Protein AF-0000000074496645 (afdb_homodimer)

InterPro domains:
  IPR001839 Transforming growth factor-beta, C-terminal [PF00019] (255-355)
  IPR001839 Transforming growth factor-beta, C-terminal [PS51362] (229-356)
  IPR001839 Transforming growth factor-beta, C-terminal [SM00204] (255-356)
  IPR015615 Transforming growth factor-beta-like [PTHR11848] (32-356)
  IPR017948 Transforming growth factor beta, conserved site [PS00250] (273-288)
  IPR029034 Cystine-knot cytokine [G3DSA:2.10.90.10] (245-356)
  IPR029034 Cystine-knot cytokine [SSF57501] (248-356)

Foldseek 3Di:
DPPPPPDPPPPPPPPPPPPVCCVVPPPPDPDVVCVVQVVWAAPPPQLPCPPLNDDVVVVVVVVQVVQAPLQQFGDDPPDPQFFKKWKWAWPWDPDDDADQQKDKTKTKTFQAFPDLQKDFDWKKKKFQQWDDDPFFIKGKWKWFPDDPVGHIDTFDFDDPPADVRMTITTCRVVQPPPDRTSRDMTMMMMMMGTPGDRDDDDDDDDGDGMIMMTGIRRNVLDDPPQPDLPQPDLVVPQPPDPPVLPFPPDPWDEWWWAWDKDAVVNVVNVSWWPPNGIHTQIWTDTDYRLQFHSVQSEDNVLNVLSCCCVPPNVVRDHWGKGARDAGKGWTWTAINVRMIMIGIHTRRHRDTIHTD/DDDDPPPPPPPPPPPPPPPPPPVPPPPPDPDVVCCVQVVWAAPPPQLPCPPLPDDVVVV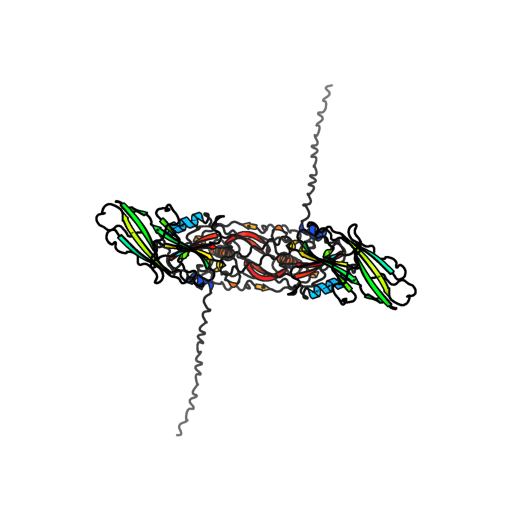VVVVQVVQAPLQQFGDDPPDPQFFKKWKWAWPWDPDDDADQQKDKTKTKTFQAFPDLQKDFDWKKKKFQQWDDDPFFIKGKWKWFPDDPVGHIDTFDFDDPPADVRMTITTCRVVQPPPDRTSRDMTMMMMMMGTPGDRDDDDDDDDGDGMIMMTGIRRNVLDDPPQPDLPQDDLVVPQPPDPPVLPDPPDPWDEWWWAWDKDAVVNVVNVSWWPDNGIHTQIWTDTDYRLQFDSVQSEDNVLNVLSCCCVPPNVVRDHWGKGARDAGWGWTWTAINVRMIMIGIHTRRHRDTIHTD

Organism: Anas platyrhynchos platyrhynchos (NCBI:txid8840)

Radius of gyration: 39.18 Å; Cα contacts (8 Å, |Δi|>4): 1438; chains: 2; bounding box: 110×124×166 Å

Sequence (712 aa):
MASLRPFTTTLLLLLLLAVPLSQAASQPPPLPLLQALRAQAPGSWSWRGGPASGPPLRYMLELYRRAANREGRPRRGRSPGTNTVRLVRAASHGGQPWAGRWYVQPLTYRLGGQPEAEHLLRATVVYPQSLPLPRGRLLCALELVATAEAPPVLLSPTTAPPRRGWTEADVTPYLSPGNGSAEGTLTLRHVCVRAGRAAAPPAPPSPADPFLLLFLNDTRSGTLPEPRRSRRDAGMLLHDLPGYLREAGGEKSDCSLRSFPVSFAQLGWDHWIIAPHRYNPRYCKGACPRLLRDGYHAPNHAVVQNLVHQLVDATVPRPSCVPYRYSPISVLMIQHDGGILYKEYENMIAESCTCRMASLRPFTTTLLLLLLLAVPLSQAASQPPPLPLLQALRAQAPGSWSWRGGPASGPPLRYMLELYRRAANREGRPRRGRSPGTNTVRLVRAASHGGQPWAGRWYVQPLTYRLGGQPEAEHLLRATVVYPQSLPLPRGRLLCALELVATAEAPPVLLSPTTAPPRRGWTEADVTPYLSPGNGSAEGTLTLRHVCVRAGRAAAPPAPPSPADPFLLLFLNDTRSGTLPEPRRSRRDAGMLLHDLPGYLREAGGEKSDCSLRSFPVSFAQLGWDHWIIAPHRYNPRYCKGACPRLLRDGYHAPNHAVVQNLVHQLVDATVPRPSCVPYRYSPISVLMIQHDGGILYKEYENMIAESCTCR

Solvent-accessible surface area (backbone atoms only — not comparable to full-atom values): 39565 Å² total; per-residue (Å²): 137,83,78,79,73,78,82,77,75,75,75,76,73,77,73,74,74,75,68,76,75,73,68,71,71,69,69,67,75,73,56,65,39,40,47,52,40,47,67,36,43,53,75,90,66,73,66,56,88,46,84,61,58,49,70,69,42,53,50,50,50,52,52,43,60,70,44,19,50,78,56,8,39,60,47,92,79,60,68,84,69,61,46,28,37,39,41,43,63,46,72,41,78,78,80,62,69,65,59,84,57,35,35,65,39,70,34,38,32,70,59,44,72,41,54,82,50,45,41,83,75,41,32,34,38,37,33,56,38,48,43,86,42,102,61,36,34,36,42,36,49,45,29,38,57,55,49,99,87,37,74,61,42,78,60,59,71,65,52,83,76,50,65,93,32,32,29,34,25,72,46,43,86,74,49,73,79,58,79,77,54,43,66,42,73,49,51,34,34,42,40,33,35,60,44,62,63,81,71,66,83,74,80,73,78,75,78,75,79,53,37,36,37,39,33,18,27,47,60,46,41,44,58,46,38,65,49,43,80,35,60,64,57,39,39,64,73,56,59,69,53,66,76,76,64,55,79,71,77,71,86,72,56,58,50,34,73,40,86,52,76,46,41,34,59,70,67,60,41,48,71,37,38,70,32,41,60,38,33,61,34,34,46,40,45,48,46,50,60,79,67,72,51,74,86,32,63,35,48,32,32,28,47,51,37,30,47,36,21,74,65,69,42,68,83,45,63,64,38,40,31,23,60,62,39,59,38,50,31,34,36,34,28,53,41,34,85,58,29,42,35,38,36,49,40,42,34,38,21,49,72,38,46,19,31,58,135,85,79,81,76,79,79,77,79,77,77,77,77,78,75,75,73,75,67,76,75,72,69,74,70,69,68,69,74,73,57,64,47,47,47,53,43,50,66,41,46,52,75,92,65,74,64,58,89,45,85,61,58,49,71,68,42,53,50,50,51,51,52,43,60,71,44,20,49,78,54,7,40,60,48,92,79,59,68,85,71,59,44,26,38,40,42,42,62,46,73,40,78,77,80,62,68,66,59,82,56,34,35,65,39,71,35,37,33,70,59,46,70,41,54,84,50,47,42,83,74,42,32,33,39,38,34,57,36,50,43,86,43,100,63,37,34,36,42,36,50,46,30,38,57,56,48,100,87,36,75,61,41,76,58,59,72,65,52,84,77,50,66,92,32,33,28,33,25,73,45,44,86,74,48,74,79,56,80,77,54,44,66,42,73,48,52,34,34,41,41,35,35,59,44,60,62,84,71,68,83,75,79,74,79,75,76,76,80,51,36,35,37,37,32,20,28,48,61,44,41,42,57,45,38,64,50,44,81,36,63,63,58,38,37,62,74,57,50,70,55,67,75,77,64,54,78,74,75,70,84,71,56,58,50,34,72,41,84,51,74,45,40,34,58,69,70,58,39,47,71,38,38,70,32,42,59,38,33,59,33,34,46,40,45,47,46,51,62,78,68,72,52,73,84,31,63,37,48,34,33,28,49,50,37,31,47,37,22,74,66,69,43,68,84,46,65,64,37,40,31,23,59,61,40,59,38,50,32,34,36,34,29,54,43,38,86,56,29,42,34,37,38,49,40,43,34,38,22,51,72,37,43,19,32,57

Structure (mmCIF, N/CA/C/O backbone):
data_AF-0000000074496645-model_v1
#
loop_
_entity.id
_entity.type
_entity.pdbx_description
1 polymer 'Bone morphotic protein 15'
#
loop_
_atom_site.group_PDB
_atom_site.id
_atom_site.type_symbol
_atom_site.label_atom_id
_atom_site.label_alt_id
_atom_site.label_comp_id
_atom_site.label_asym_id
_atom_site.label_entity_id
_atom_site.label_seq_id
_atom_site.pdbx_PDB_ins_code
_atom_site.Cartn_x
_atom_site.Cartn_y
_atom_site.Cartn_z
_atom_site.occupancy
_atom_site.B_iso_or_equiv
_atom_site.auth_seq_id
_atom_site.auth_comp_id
_atom_site.auth_asym_id
_atom_site.auth_atom_id
_atom_site.pdbx_PDB_model_num
ATOM 1 N N . MET A 1 1 ? -34.75 -23.391 95.75 1 26.5 1 MET A N 1
ATOM 2 C CA . MET A 1 1 ? -34.812 -22.047 95.188 1 26.5 1 MET A CA 1
ATOM 3 C C . MET A 1 1 ? -33.938 -21.906 94 1 26.5 1 MET A C 1
ATOM 5 O O . MET A 1 1 ? -32.719 -21.641 94.125 1 26.5 1 MET A O 1
ATOM 9 N N . ALA A 1 2 ? -34 -22.906 93.125 1 28.23 2 ALA A N 1
ATOM 10 C CA . ALA A 1 2 ? -33.312 -23.438 91.938 1 28.23 2 ALA A CA 1
ATOM 11 C C . ALA A 1 2 ? -33.375 -22.469 90.75 1 28.23 2 ALA A C 1
ATOM 13 O O . ALA A 1 2 ? -34.469 -22.141 90.312 1 28.23 2 ALA A O 1
ATOM 14 N N . SER A 1 3 ? -32.438 -21.484 90.75 1 27.91 3 SER A N 1
ATOM 15 C CA . SER A 1 3 ? -32.219 -20.25 90.062 1 27.91 3 SER A CA 1
ATOM 16 C C . SER A 1 3 ? -32.031 -20.531 88.562 1 27.91 3 SER A C 1
ATOM 18 O O . SER A 1 3 ? -31.141 -21.281 88.125 1 27.91 3 SER A O 1
ATOM 20 N N . LEU A 1 4 ? -33.125 -20.797 87.875 1 29.95 4 LEU A N 1
ATOM 21 C CA . LEU A 1 4 ? -33.344 -21.094 86.438 1 29.95 4 LEU A CA 1
ATOM 22 C C . LEU A 1 4 ? -32.688 -20.016 85.562 1 29.95 4 LEU A C 1
ATOM 24 O O . LEU A 1 4 ? -33.125 -18.859 85.562 1 29.95 4 LEU A O 1
ATOM 28 N N . ARG A 1 5 ? -31.344 -19.969 85.5 1 30.36 5 ARG A N 1
ATOM 29 C CA . ARG A 1 5 ? -30.531 -18.953 84.875 1 30.36 5 ARG A CA 1
ATOM 30 C C . ARG A 1 5 ? -30.875 -18.875 83.375 1 30.36 5 ARG A C 1
ATOM 32 O O . ARG A 1 5 ? -30.953 -19.906 82.688 1 30.36 5 ARG A O 1
ATOM 39 N N . PRO A 1 6 ? -31.625 -17.812 83 1 33.94 6 PRO A N 1
ATOM 40 C CA . PRO A 1 6 ? -32.188 -17.609 81.688 1 33.94 6 PRO A CA 1
ATOM 41 C C . PRO A 1 6 ? -31.109 -17.609 80.562 1 33.94 6 PRO A C 1
ATOM 43 O O . PRO A 1 6 ? -29.938 -17.297 80.875 1 33.94 6 PRO A O 1
ATOM 46 N N . PHE A 1 7 ? -31.125 -18.625 79.688 1 33.47 7 PHE A N 1
ATOM 47 C CA . PHE A 1 7 ? -30.375 -18.969 78.5 1 33.47 7 PHE A CA 1
ATOM 48 C C . PHE A 1 7 ? -30.312 -17.781 77.562 1 33.47 7 PHE A C 1
ATOM 50 O O . PHE A 1 7 ? -31.344 -17.266 77.125 1 33.47 7 PHE A O 1
ATOM 57 N N . THR A 1 8 ? -29.312 -16.891 77.75 1 29.86 8 THR A N 1
ATOM 58 C CA . THR A 1 8 ? -28.875 -15.688 77.062 1 29.86 8 THR A CA 1
ATOM 59 C C . THR A 1 8 ? -28.688 -15.961 75.562 1 29.86 8 THR A C 1
ATOM 61 O O . THR A 1 8 ? -27.844 -16.766 75.188 1 29.86 8 THR A O 1
ATOM 64 N N . THR A 1 9 ? -29.812 -16.156 74.812 1 30.88 9 THR A N 1
ATOM 65 C CA . THR A 1 9 ? -29.812 -16.344 73.375 1 30.88 9 THR A CA 1
ATOM 66 C C . THR A 1 9 ? -29 -15.266 72.688 1 30.88 9 THR A C 1
ATOM 68 O O . THR A 1 9 ? -29.359 -14.086 72.688 1 30.88 9 THR A O 1
ATOM 71 N N . THR A 1 10 ? -27.656 -15.273 72.812 1 29.78 10 THR A N 1
ATOM 72 C CA . THR A 1 10 ? -26.734 -14.336 72.188 1 29.78 10 THR A CA 1
ATOM 73 C C . THR A 1 10 ? -26.984 -14.281 70.688 1 29.78 10 THR A C 1
ATOM 75 O O . THR A 1 10 ? -26.938 -15.312 70 1 29.78 10 THR A O 1
ATOM 78 N N . LEU A 1 11 ? -28 -13.492 70.25 1 28.56 11 LEU A N 1
ATOM 79 C CA . LEU A 1 11 ? -28.328 -13.148 68.875 1 28.56 11 LEU A CA 1
ATOM 80 C C . LEU A 1 11 ? -27.078 -12.703 68.125 1 28.56 11 LEU A C 1
ATOM 82 O O . LEU A 1 11 ? -26.453 -11.703 68.5 1 28.56 11 LEU A O 1
ATOM 86 N N . LEU A 1 12 ? -26.219 -13.664 67.75 1 28.5 12 LEU A N 1
ATOM 87 C CA . LEU A 1 12 ? -25.047 -13.461 66.875 1 28.5 12 LEU A CA 1
ATOM 88 C C . LEU A 1 12 ? -25.422 -12.656 65.625 1 28.5 12 LEU A C 1
ATOM 90 O O . LEU A 1 12 ? -26.172 -13.125 64.812 1 28.5 12 LEU A O 1
ATOM 94 N N . LEU A 1 13 ? -25.719 -11.352 65.875 1 27.33 13 LEU A N 1
ATOM 95 C CA . LEU A 1 13 ? -25.938 -10.43 64.75 1 27.33 13 LEU A CA 1
ATOM 96 C C . LEU A 1 13 ? -24.797 -10.523 63.75 1 27.33 13 LEU A C 1
ATOM 98 O O . LEU A 1 13 ? -23.641 -10.289 64.062 1 27.33 13 LEU A O 1
ATOM 102 N N . LEU A 1 14 ? -24.953 -11.461 62.781 1 28.78 14 LEU A N 1
ATOM 103 C CA . LEU A 1 14 ? -24.125 -11.641 61.594 1 28.78 14 LEU A CA 1
ATOM 104 C C . LEU A 1 14 ? -23.891 -10.305 60.875 1 28.78 14 LEU A C 1
ATOM 106 O O . LEU A 1 14 ? -24.828 -9.688 60.375 1 28.78 14 LEU A O 1
ATOM 110 N N . LEU A 1 15 ? -23.062 -9.445 61.5 1 26.56 15 LEU A N 1
ATOM 111 C CA . LEU A 1 15 ? -22.609 -8.195 60.875 1 26.56 15 LEU A CA 1
ATOM 112 C C . LEU A 1 15 ? -22.062 -8.453 59.469 1 26.56 15 LEU A C 1
ATOM 114 O O . LEU A 1 15 ? -21.016 -9.078 59.312 1 26.56 15 LEU A O 1
ATOM 118 N N . LEU A 1 16 ? -23 -8.812 58.562 1 29.78 16 LEU A N 1
ATOM 119 C CA . LEU A 1 16 ? -22.625 -8.867 57.156 1 29.78 16 LEU A CA 1
ATOM 120 C C . LEU A 1 16 ? -21.875 -7.602 56.719 1 29.78 16 LEU A C 1
ATOM 122 O O . LEU A 1 16 ? -22.438 -6.508 56.75 1 29.78 16 LEU A O 1
ATOM 126 N N . LEU A 1 17 ? -20.625 -7.492 57.219 1 29.53 17 LEU A N 1
ATOM 127 C CA . LEU A 1 17 ? -19.734 -6.422 56.781 1 29.53 17 LEU A CA 1
ATOM 128 C C . LEU A 1 17 ? -19.766 -6.246 55.281 1 29.53 17 LEU A C 1
ATOM 130 O O . LEU A 1 17 ? -19.453 -7.18 54.531 1 29.53 17 LEU A O 1
ATOM 134 N N . ALA A 1 18 ? -20.75 -5.512 54.75 1 31.52 18 ALA A N 1
ATOM 135 C CA . ALA A 1 18 ? -20.797 -4.992 53.375 1 31.52 18 ALA A CA 1
ATOM 136 C C . ALA A 1 18 ? -19.469 -4.355 53 1 31.52 18 ALA A C 1
ATOM 138 O O . ALA A 1 18 ? -19.078 -3.326 53.562 1 31.52 18 ALA A O 1
ATOM 139 N N . VAL A 1 19 ? -18.422 -5.148 52.969 1 35.16 19 VAL A N 1
ATOM 140 C CA . VAL A 1 19 ? -17.188 -4.609 52.406 1 35.16 19 VAL A CA 1
ATOM 141 C C . VAL A 1 19 ? -17.484 -3.857 51.125 1 35.16 19 VAL A C 1
ATOM 143 O O . VAL A 1 19 ? -18.047 -4.422 50.188 1 35.16 19 VAL A O 1
ATOM 146 N N . PRO A 1 20 ? -17.703 -2.582 51.25 1 34.09 20 PRO A N 1
ATOM 147 C CA . PRO A 1 20 ? -17.828 -1.867 49.969 1 34.09 20 PRO A CA 1
ATOM 148 C C . PRO A 1 20 ? -16.672 -2.137 49.031 1 34.09 20 PRO A C 1
ATOM 150 O O . PRO A 1 20 ? -15.5 -2.066 49.438 1 34.09 20 PRO A O 1
ATOM 153 N N . LEU A 1 21 ? -16.766 -3.223 48.25 1 34.66 21 LEU A N 1
ATOM 154 C CA . LEU A 1 21 ? -15.852 -3.4 47.125 1 34.66 21 LEU A CA 1
ATOM 155 C C . LEU A 1 21 ? -15.648 -2.088 46.375 1 34.66 21 LEU A C 1
ATOM 157 O O . LEU A 1 21 ? -16.562 -1.618 45.688 1 34.66 21 LEU A O 1
ATOM 161 N N . SER A 1 22 ? -15.047 -1.117 47 1 32.53 22 SER A N 1
ATOM 162 C CA . SER A 1 22 ? -14.617 0.039 46.25 1 32.53 22 SER A CA 1
ATOM 163 C C . SER A 1 22 ? -13.828 -0.388 45 1 32.53 22 SER A C 1
ATOM 165 O O . SER A 1 22 ? -12.672 -0.81 45.125 1 32.53 22 SER A O 1
ATOM 167 N N . GLN A 1 23 ? -14.492 -1.204 44.188 1 29.94 23 GLN A N 1
ATOM 168 C CA . GLN A 1 23 ? -13.82 -1.432 42.906 1 29.94 23 GLN A CA 1
ATOM 169 C C . GLN A 1 23 ? -13.258 -0.129 42.344 1 29.94 23 GLN A C 1
ATOM 171 O O . GLN A 1 23 ? -14.023 0.761 41.938 1 29.94 23 GLN A O 1
ATOM 176 N N . ALA A 1 24 ? -12.203 0.395 42.938 1 34.56 24 ALA A N 1
ATOM 177 C CA . ALA A 1 24 ? -11.461 1.463 42.25 1 34.56 24 ALA A CA 1
ATOM 178 C C . ALA A 1 24 ? -11.32 1.184 40.781 1 34.56 24 ALA A C 1
ATOM 180 O O . ALA A 1 24 ? -10.68 0.211 40.375 1 34.56 24 ALA A O 1
ATOM 181 N N . ALA A 1 25 ? -12.398 1.457 40.094 1 33.44 25 ALA A N 1
ATOM 182 C CA . ALA A 1 25 ? -12.406 1.443 38.656 1 33.44 25 ALA A CA 1
ATOM 183 C C . ALA A 1 25 ? -11.109 2.02 38.094 1 33.44 25 ALA A C 1
ATOM 185 O O . ALA A 1 25 ? -10.805 3.197 38.281 1 33.44 25 ALA A O 1
ATOM 186 N N . SER A 1 26 ? -10.07 1.203 38.156 1 33.09 26 SER A N 1
ATOM 187 C CA . SER A 1 26 ? -8.828 1.508 37.438 1 33.09 26 SER A CA 1
ATOM 188 C C . SER A 1 26 ? -9.109 2.225 36.125 1 33.09 26 SER A C 1
ATOM 190 O O . SER A 1 26 ? -9.773 1.677 35.25 1 33.09 26 SER A O 1
ATOM 192 N N . GLN A 1 27 ? -9.266 3.488 36.312 1 31.5 27 GLN A N 1
ATOM 193 C CA . GLN A 1 27 ? -9.492 4.34 35.156 1 31.5 27 GLN A CA 1
ATOM 194 C C . GLN A 1 27 ? -8.555 3.977 34.031 1 31.5 27 GLN A C 1
ATOM 196 O O . GLN A 1 27 ? -7.336 3.896 34.219 1 31.5 27 GLN A O 1
ATOM 201 N N . PRO A 1 28 ? -9.031 3.107 33.281 1 34.72 28 PRO A N 1
ATOM 202 C CA . PRO A 1 28 ? -8.133 2.641 32.219 1 34.72 28 PRO A CA 1
ATOM 203 C C . PRO A 1 28 ? -7.297 3.766 31.609 1 34.72 28 PRO A C 1
ATOM 205 O O . PRO A 1 28 ? -7.711 4.926 31.625 1 34.72 28 PRO A O 1
ATOM 208 N N . PRO A 1 29 ? -6.016 3.564 31.562 1 34.5 29 PRO A N 1
ATOM 209 C CA . PRO A 1 29 ? -5.059 4.59 31.125 1 34.5 29 PRO A CA 1
ATOM 210 C C . PRO A 1 29 ? -5.504 5.32 29.875 1 34.5 29 PRO A C 1
ATOM 212 O O . PRO A 1 29 ? -6.191 4.738 29.031 1 34.5 29 PRO A O 1
ATOM 215 N N . PRO A 1 30 ? -5.664 6.59 30.016 1 35.28 30 PRO A N 1
ATOM 216 C CA . PRO A 1 30 ? -6.246 7.406 28.953 1 35.28 30 PRO A CA 1
ATOM 217 C C . PRO A 1 30 ? -5.672 7.086 27.562 1 35.28 30 PRO A C 1
ATOM 219 O O . PRO A 1 30 ? -4.547 6.582 27.469 1 35.28 30 PRO A O 1
ATOM 222 N N . LEU A 1 31 ? -6.445 6.961 26.688 1 34.12 31 LEU A N 1
ATOM 223 C CA . LEU A 1 31 ? -6.25 6.512 25.328 1 34.12 31 LEU A CA 1
ATOM 224 C C . LEU A 1 31 ? -5.074 7.234 24.672 1 34.12 31 LEU A C 1
ATOM 226 O O . LEU A 1 31 ? -4.953 8.453 24.781 1 34.12 31 LEU A O 1
ATOM 230 N N . PRO A 1 32 ? -4.105 6.605 24.312 1 34.53 32 PRO A N 1
ATOM 231 C CA . PRO A 1 32 ? -2.781 7.145 24 1 34.53 32 PRO A CA 1
ATOM 232 C C . PRO A 1 32 ? -2.838 8.297 22.984 1 34.53 32 PRO A C 1
ATOM 234 O O . PRO A 1 32 ? -2.088 9.266 23.109 1 34.53 32 PRO A O 1
ATOM 237 N N . LEU A 1 33 ? -3.713 8.242 21.969 1 32.47 33 LEU A N 1
ATOM 238 C CA . LEU A 1 33 ? -3.76 9.305 20.969 1 32.47 33 LEU A CA 1
ATOM 239 C C . LEU A 1 33 ? -4.309 10.594 21.578 1 32.47 33 LEU A C 1
ATOM 241 O O . LEU A 1 33 ? -3.803 11.68 21.281 1 32.47 33 LEU A O 1
ATOM 245 N N . LEU A 1 34 ? -5.375 10.539 22.281 1 35.59 34 LEU A N 1
ATOM 246 C CA . LEU A 1 34 ? -5.887 11.688 23.016 1 35.59 34 LEU A CA 1
ATOM 247 C C . LEU A 1 34 ? -4.824 12.258 23.953 1 35.59 34 LEU A C 1
ATOM 249 O O . LEU A 1 34 ? -4.734 13.469 24.125 1 35.59 34 LEU A O 1
ATOM 253 N N . GLN A 1 35 ? -4.059 11.359 24.312 1 35.97 35 GLN A N 1
ATOM 254 C CA . GLN A 1 35 ? -3 11.812 25.203 1 35.97 35 GLN A CA 1
ATOM 255 C C . GLN A 1 35 ? -1.951 12.625 24.453 1 35.97 35 GLN A C 1
ATOM 257 O O . GLN A 1 35 ? -1.456 13.633 24.953 1 35.97 35 GLN A O 1
ATOM 262 N N . ALA A 1 36 ? -1.65 12.164 23.25 1 38.84 36 ALA A N 1
ATOM 263 C CA . ALA A 1 36 ? -0.625 12.914 22.516 1 38.84 36 ALA A CA 1
ATOM 264 C C . ALA A 1 36 ? -1.175 14.242 22.016 1 38.84 36 ALA A C 1
ATOM 266 O O . ALA A 1 36 ? -0.496 15.273 22.078 1 38.84 36 ALA A O 1
ATOM 267 N N . LEU A 1 37 ? -2.352 14.32 21.266 1 36.5 37 LEU A N 1
ATOM 268 C CA . LEU A 1 37 ? -2.926 15.602 20.859 1 36.5 37 LEU A CA 1
ATOM 269 C C . LEU A 1 37 ? -3.346 16.422 22.078 1 36.5 37 LEU A C 1
ATOM 271 O O . LEU A 1 37 ? -3.242 17.641 22.062 1 36.5 37 LEU A O 1
ATOM 275 N N . ARG A 1 38 ? -3.887 15.781 23.031 1 40.34 38 ARG A N 1
ATOM 276 C CA . ARG A 1 38 ? -4.129 16.453 24.297 1 40.34 38 ARG A CA 1
ATOM 277 C C . ARG A 1 38 ? -2.822 16.938 24.922 1 40.34 38 ARG A C 1
ATOM 279 O O . ARG A 1 38 ? -2.805 17.938 25.641 1 40.34 38 ARG A O 1
ATOM 286 N N . ALA A 1 39 ? -1.847 16.156 24.656 1 40.56 39 ALA A N 1
ATOM 287 C CA . ALA A 1 39 ? -0.594 16.703 25.188 1 40.56 39 ALA A CA 1
ATOM 288 C C . ALA A 1 39 ? -0.22 18 24.5 1 40.56 39 ALA A C 1
ATOM 290 O O . ALA A 1 39 ? 0.509 18.828 25.078 1 40.56 39 ALA A O 1
ATOM 291 N N . GLN A 1 40 ? -0.642 18.109 23.141 1 39.53 40 GLN A N 1
ATOM 292 C CA . GLN A 1 40 ? -0.383 19.406 22.5 1 39.53 40 GLN A CA 1
ATOM 293 C C . GLN A 1 40 ? -1.596 20.312 22.609 1 39.53 40 GLN A C 1
ATOM 295 O O . GLN A 1 40 ? -1.521 21.5 22.266 1 39.53 40 GLN A O 1
ATOM 300 N N . ALA A 1 41 ? -2.781 19.766 22.719 1 39.12 41 ALA A N 1
ATOM 301 C CA . ALA A 1 41 ? -3.969 20.625 22.766 1 39.12 41 ALA A CA 1
ATOM 302 C C . ALA A 1 41 ? -4.012 21.422 24.062 1 39.12 41 ALA A C 1
ATOM 304 O O . ALA A 1 41 ? -3.92 20.859 25.156 1 39.12 41 ALA A O 1
ATOM 305 N N . PRO A 1 42 ? -3.795 22.703 24.125 1 37.12 42 PRO A N 1
ATOM 306 C CA . PRO A 1 42 ? -4.086 23.391 25.375 1 37.12 42 PRO A CA 1
ATOM 307 C C . PRO A 1 42 ? -5.52 23.172 25.859 1 37.12 42 PRO A C 1
ATOM 309 O O . PRO A 1 42 ? -6.387 22.797 25.062 1 37.12 42 PRO A O 1
ATOM 312 N N . GLY A 1 43 ? -5.957 23.094 27.109 1 33.72 43 GLY A N 1
ATOM 313 C CA . GLY A 1 43 ? -7.227 23.234 27.812 1 33.72 43 GLY A CA 1
ATOM 314 C C . GLY A 1 43 ? -8.25 24.047 27.031 1 33.72 43 GLY A C 1
ATOM 315 O O . GLY A 1 43 ? -7.934 24.609 25.984 1 33.72 43 GLY A O 1
ATOM 316 N N . SER A 1 44 ? -9.562 24.281 27.5 1 36.16 44 SER A N 1
ATOM 317 C CA . SER A 1 44 ? -10.766 25.047 27.188 1 36.16 44 SER A CA 1
ATOM 318 C C . SER A 1 44 ? -10.414 26.391 26.531 1 36.16 44 SER A C 1
ATOM 320 O O . SER A 1 44 ? -10.922 27.438 26.938 1 36.16 44 SER A O 1
ATOM 322 N N . TRP A 1 45 ? -9.25 26.656 26.031 1 34.94 45 TRP A N 1
ATOM 323 C CA . TRP A 1 45 ? -9.047 28.062 25.672 1 34.94 45 TRP A CA 1
ATOM 324 C C . TRP A 1 45 ? -9.852 28.438 24.438 1 34.94 45 TRP A C 1
ATOM 326 O O . TRP A 1 45 ? -9.727 27.781 23.391 1 34.94 45 TRP A O 1
ATOM 336 N N . SER A 1 46 ? -11.219 28.766 24.469 1 37.72 46 SER A N 1
ATOM 337 C CA . SER A 1 46 ? -11.852 29.656 23.5 1 37.72 46 SER A CA 1
ATOM 338 C C . SER A 1 46 ? -10.812 30.359 22.625 1 37.72 46 SER A C 1
ATOM 340 O O . SER A 1 46 ? -9.922 31.031 23.141 1 37.72 46 SER A O 1
ATOM 342 N N . TRP A 1 47 ? -10.422 29.859 21.578 1 41.91 47 TRP A N 1
ATOM 343 C CA . TRP A 1 47 ? -9.539 30.516 20.625 1 41.91 47 TRP A CA 1
ATOM 344 C C . TRP A 1 47 ? -9.914 31.984 20.469 1 41.91 47 TRP A C 1
ATOM 346 O O . TRP A 1 47 ? -10.766 32.312 19.641 1 41.91 47 TRP A O 1
ATOM 356 N N . ARG A 1 48 ? -10.477 32.625 21.422 1 40.16 48 ARG A N 1
ATOM 357 C CA . ARG A 1 48 ? -10.5 34.062 21.281 1 40.16 48 ARG A CA 1
ATOM 358 C C . ARG A 1 48 ? -9.188 34.594 20.719 1 40.16 48 ARG A C 1
ATOM 360 O O . ARG A 1 48 ? -8.148 33.938 20.828 1 40.16 48 ARG A O 1
ATOM 367 N N . GLY A 1 49 ? -9.148 35.812 19.938 1 41.41 49 GLY A N 1
ATOM 368 C CA . GLY A 1 49 ? -8.125 36.75 19.516 1 41.41 49 GLY A CA 1
ATOM 369 C C . GLY A 1 49 ? -6.84 36.625 20.328 1 41.41 49 GLY A C 1
ATOM 370 O O . GLY A 1 49 ? -6.16 37.625 20.562 1 41.41 49 GLY A O 1
ATOM 371 N N . GLY A 1 50 ? -6.602 35.625 20.938 1 42.12 50 GLY A N 1
ATOM 372 C CA . GLY A 1 50 ? -5.43 35.781 21.781 1 42.12 50 GLY A CA 1
ATOM 373 C C . GLY A 1 50 ? -4.156 36.031 20.984 1 42.12 50 GLY A C 1
ATOM 374 O O . GLY A 1 50 ? -4.203 36.312 19.781 1 42.12 50 GLY A O 1
ATOM 375 N N . PRO A 1 51 ? -3.012 35.875 21.625 1 48.12 51 PRO A N 1
ATOM 376 C CA . PRO A 1 51 ? -1.655 36.219 21.203 1 48.12 51 PRO A CA 1
ATOM 377 C C . PRO A 1 51 ? -1.269 35.594 19.875 1 48.12 51 PRO A C 1
ATOM 379 O O . PRO A 1 51 ? -0.211 35.906 19.312 1 48.12 51 PRO A O 1
ATOM 382 N N . ALA A 1 52 ? -1.892 34.469 19.375 1 53.84 52 ALA A N 1
ATOM 383 C CA . ALA A 1 52 ? -1.536 33.906 18.062 1 53.84 52 ALA A CA 1
ATOM 384 C C . ALA A 1 52 ? -1.985 34.844 16.938 1 53.84 52 ALA A C 1
ATOM 386 O O . ALA A 1 52 ? -1.685 34.594 15.766 1 53.84 52 ALA A O 1
ATOM 387 N N . SER A 1 53 ? -2.689 35.812 17.297 1 62.59 53 SER A N 1
ATOM 388 C CA . SER A 1 53 ? -3.133 36.875 16.406 1 62.59 53 SER A CA 1
ATOM 389 C C . SER A 1 53 ? -2.039 37.906 16.203 1 62.59 53 SER A C 1
ATOM 391 O O . SER A 1 53 ? -1.19 38.125 17.062 1 62.59 53 SER A O 1
ATOM 393 N N . GLY A 1 54 ? -1.385 37.906 15.102 1 80.25 54 GLY A N 1
ATOM 394 C CA . GLY A 1 54 ? -0.34 38.906 14.82 1 80.25 54 GLY A CA 1
ATOM 395 C C . GLY A 1 54 ? 0.515 38.5 13.625 1 80.25 54 GLY A C 1
ATOM 396 O O . GLY A 1 54 ? 0.066 37.781 12.742 1 80.25 54 GLY A O 1
ATOM 397 N N . PRO A 1 55 ? 1.718 39.094 13.742 1 84.56 55 PRO A N 1
ATOM 398 C CA . PRO A 1 55 ? 2.617 38.906 12.594 1 84.56 55 PRO A CA 1
ATOM 399 C C . PRO A 1 55 ? 2.998 37.469 12.367 1 84.56 55 PRO A C 1
ATOM 401 O O . PRO A 1 55 ? 3.037 37 11.219 1 84.56 55 PRO A O 1
ATOM 404 N N . PRO A 1 56 ? 3.123 36.625 13.445 1 88.5 56 PRO A N 1
ATOM 405 C CA . PRO A 1 56 ? 3.459 35.219 13.203 1 88.5 56 PRO A CA 1
ATOM 406 C C . PRO A 1 56 ? 2.352 34.469 12.477 1 88.5 56 PRO A C 1
ATOM 408 O O . PRO A 1 56 ? 2.631 33.719 11.555 1 88.5 56 PRO A O 1
ATOM 411 N N . LEU A 1 57 ? 1.155 34.688 12.852 1 90.94 57 LEU A N 1
ATOM 412 C CA . LEU A 1 57 ? 0.042 34 12.195 1 90.94 57 LEU A CA 1
ATOM 413 C C . LEU A 1 57 ? -0.086 34.438 10.742 1 90.94 57 LEU A C 1
ATOM 415 O O . LEU A 1 57 ? -0.323 33.625 9.859 1 90.94 57 LEU A O 1
ATOM 419 N N . ARG A 1 58 ? 0.022 35.719 10.562 1 90.06 58 ARG A N 1
ATOM 420 C CA . ARG A 1 58 ? -0.053 36.25 9.195 1 90.06 58 ARG A CA 1
ATOM 421 C C . ARG A 1 58 ? 1.023 35.625 8.312 1 90.06 58 ARG A C 1
ATOM 423 O O . ARG A 1 58 ? 0.761 35.25 7.164 1 90.06 58 ARG A O 1
ATOM 430 N N . TYR A 1 59 ? 2.176 35.531 8.883 1 90.69 59 TYR A N 1
ATOM 431 C CA . TYR A 1 59 ? 3.275 34.938 8.141 1 90.69 59 TYR A CA 1
ATOM 432 C C . TYR A 1 59 ? 2.975 33.469 7.805 1 90.69 59 TYR A C 1
ATOM 434 O O . TYR A 1 59 ? 3.18 33.031 6.672 1 90.69 59 TYR A O 1
ATOM 442 N N . MET A 1 60 ? 2.463 32.75 8.766 1 93.5 60 MET A N 1
ATOM 443 C CA . MET A 1 60 ? 2.174 31.328 8.57 1 93.5 60 MET A CA 1
ATOM 444 C C . MET A 1 60 ? 1.012 31.141 7.598 1 93.5 60 MET A C 1
ATOM 446 O O . MET A 1 60 ? 0.991 30.188 6.824 1 93.5 60 MET A O 1
ATOM 450 N N . LEU A 1 61 ? 0.062 32.031 7.676 1 93 61 LEU A N 1
ATOM 451 C CA . LEU A 1 61 ? -1.049 31.984 6.73 1 93 61 LEU A CA 1
ATOM 452 C C . LEU A 1 61 ? -0.561 32.219 5.305 1 93 61 LEU A C 1
ATOM 454 O O . LEU A 1 61 ? -1.04 31.562 4.371 1 93 61 LEU A O 1
ATOM 458 N N . GLU A 1 62 ? 0.382 33.094 5.172 1 91.19 62 GLU A N 1
ATOM 459 C CA . GLU A 1 62 ? 0.968 33.312 3.854 1 91.19 62 GLU A CA 1
ATOM 460 C C . GLU A 1 62 ? 1.737 32.094 3.377 1 91.19 62 GLU A C 1
ATOM 462 O O . GLU A 1 62 ? 1.646 31.703 2.209 1 91.19 62 GLU A O 1
ATOM 467 N N . LEU A 1 63 ? 2.484 31.562 4.293 1 90.81 63 LEU A N 1
ATOM 468 C CA . LEU A 1 63 ? 3.197 30.328 3.977 1 90.81 63 LEU A CA 1
ATOM 469 C C . LEU A 1 63 ? 2.227 29.234 3.551 1 90.81 63 LEU A C 1
ATOM 471 O O . LEU A 1 63 ? 2.475 28.516 2.576 1 90.81 63 LEU A O 1
ATOM 475 N N . TYR A 1 64 ? 1.127 29.094 4.227 1 93.12 64 TYR A N 1
ATOM 476 C CA . TYR A 1 64 ? 0.105 28.094 3.92 1 93.12 64 TYR A CA 1
ATOM 477 C C . TYR A 1 64 ? -0.478 28.328 2.531 1 93.12 64 TYR A C 1
ATOM 479 O O . TYR A 1 64 ? -0.619 27.391 1.749 1 93.12 64 TYR A O 1
ATOM 487 N N . ARG A 1 65 ? -0.8 29.578 2.227 1 92.25 65 ARG A N 1
ATOM 488 C CA . ARG A 1 65 ? -1.413 29.906 0.946 1 92.25 65 ARG A CA 1
ATOM 489 C C . ARG A 1 65 ? -0.478 29.578 -0.212 1 92.25 65 ARG A C 1
ATOM 491 O O . ARG A 1 65 ? -0.933 29.25 -1.308 1 92.25 65 ARG A O 1
ATOM 498 N N . ARG A 1 66 ? 0.754 29.609 0.046 1 89.81 66 ARG A N 1
ATOM 499 C CA . ARG A 1 66 ? 1.73 29.25 -0.979 1 89.81 66 ARG A CA 1
ATOM 500 C C . ARG A 1 66 ? 1.887 27.734 -1.091 1 89.81 66 ARG A C 1
ATOM 502 O O . ARG A 1 66 ? 2.205 27.219 -2.162 1 89.81 66 ARG A O 1
ATOM 509 N N . ALA A 1 67 ? 1.64 27.078 0.006 1 91.81 67 ALA A N 1
ATOM 510 C CA . ALA A 1 67 ? 1.936 25.656 0.073 1 91.81 67 ALA A CA 1
ATOM 511 C C . ALA A 1 67 ? 0.707 24.812 -0.282 1 91.81 67 ALA A C 1
ATOM 513 O O . ALA A 1 67 ? 0.828 23.656 -0.68 1 91.81 67 ALA A O 1
ATOM 514 N N . ALA A 1 68 ? -0.492 25.359 -0.106 1 94.25 68 ALA A N 1
ATOM 515 C CA . ALA A 1 68 ? -1.721 24.609 -0.301 1 94.25 68 ALA A CA 1
ATOM 516 C C . ALA A 1 68 ? -2.799 25.453 -0.964 1 94.25 68 ALA A C 1
ATOM 518 O O . ALA A 1 68 ? -2.773 26.688 -0.868 1 94.25 68 ALA A O 1
ATOM 519 N N . ASN A 1 69 ? -3.699 24.844 -1.619 1 93.06 69 ASN A N 1
ATOM 520 C CA . ASN A 1 69 ? -4.836 25.562 -2.182 1 93.06 69 ASN A CA 1
ATOM 521 C C . ASN A 1 69 ? -5.926 25.781 -1.139 1 93.06 69 ASN A C 1
ATOM 523 O O . ASN A 1 69 ? -5.742 25.469 0.037 1 93.06 69 ASN A O 1
ATOM 527 N N . ARG A 1 70 ? -7.047 26.328 -1.558 1 91.81 70 ARG A N 1
ATOM 528 C CA . ARG A 1 70 ? -8.102 26.75 -0.641 1 91.81 70 ARG A CA 1
ATOM 529 C C . ARG A 1 70 ? -8.727 25.547 0.064 1 91.81 70 ARG A C 1
ATOM 531 O O . ARG A 1 70 ? -9.227 25.672 1.184 1 91.81 70 ARG A O 1
ATOM 538 N N . GLU A 1 71 ? -8.625 24.359 -0.606 1 92 71 GLU A N 1
ATOM 539 C CA . GLU A 1 71 ? -9.211 23.172 -0.02 1 92 71 GLU A CA 1
ATOM 540 C C . GLU A 1 71 ? -8.18 22.375 0.781 1 92 71 GLU A C 1
ATOM 542 O O . GLU A 1 71 ? -8.477 21.312 1.317 1 92 71 GLU A O 1
ATOM 547 N N . GLY A 1 72 ? -6.973 22.891 0.908 1 94 72 GLY A N 1
ATOM 548 C CA . GLY A 1 72 ? -5.941 22.281 1.732 1 94 72 GLY A CA 1
ATOM 549 C C . GLY A 1 72 ? -5.074 21.297 0.974 1 94 72 GLY A C 1
ATOM 550 O O . GLY A 1 72 ? -4.223 20.625 1.563 1 94 72 GLY A O 1
ATOM 551 N N . ARG A 1 73 ? -5.293 21.125 -0.344 1 94.12 73 ARG A N 1
ATOM 552 C CA . ARG A 1 73 ? -4.438 20.234 -1.12 1 94.12 73 ARG A CA 1
ATOM 553 C C . ARG A 1 73 ? -3.053 20.844 -1.322 1 94.12 73 ARG A C 1
ATOM 555 O O . ARG A 1 73 ? -2.928 21.969 -1.787 1 94.12 73 ARG A O 1
ATOM 562 N N . PRO A 1 74 ? -2.09 20.031 -0.933 1 92.5 74 PRO A N 1
ATOM 563 C CA . PRO A 1 74 ? -0.74 20.578 -1.115 1 92.5 74 PRO A CA 1
ATOM 564 C C . PRO A 1 74 ? -0.402 20.844 -2.582 1 92.5 74 PRO A C 1
ATOM 566 O O . PRO A 1 74 ? -0.787 20.062 -3.455 1 92.5 74 PRO A O 1
ATOM 569 N N . ARG A 1 75 ? 0.2 22.016 -2.863 1 88.94 75 ARG A N 1
ATOM 570 C CA . ARG A 1 75 ? 0.604 22.344 -4.223 1 88.94 75 ARG A CA 1
ATOM 571 C C . ARG A 1 75 ? 1.843 21.562 -4.641 1 88.94 75 ARG A C 1
ATOM 573 O O . ARG A 1 75 ? 2.646 21.172 -3.793 1 88.94 75 ARG A O 1
ATOM 580 N N . ARG A 1 76 ? 1.804 21.172 -6.059 1 72.06 76 ARG A N 1
ATOM 581 C CA . ARG A 1 76 ? 2.924 20.438 -6.637 1 72.06 76 ARG A CA 1
ATOM 582 C C . ARG A 1 76 ? 4.184 21.297 -6.676 1 72.06 76 ARG A C 1
ATOM 584 O O . ARG A 1 76 ? 4.102 22.516 -6.82 1 72.06 76 ARG A O 1
ATOM 591 N N . GLY A 1 77 ? 5.465 20.984 -6.102 1 57 77 GLY A N 1
ATOM 592 C CA . GLY A 1 77 ? 6.703 21.734 -6.199 1 57 77 GLY A CA 1
ATOM 593 C C . GLY A 1 77 ? 7.293 22.094 -4.852 1 57 77 GLY A C 1
ATOM 594 O O . GLY A 1 77 ? 8.219 22.906 -4.766 1 57 77 GLY A O 1
ATOM 595 N N . ARG A 1 78 ? 6.473 21.922 -3.91 1 54.88 78 ARG A N 1
ATOM 596 C CA . ARG A 1 78 ? 7.09 22.328 -2.65 1 54.88 78 ARG A CA 1
ATOM 597 C C . ARG A 1 78 ? 8.43 21.625 -2.445 1 54.88 78 ARG A C 1
ATOM 599 O O . ARG A 1 78 ? 8.711 20.609 -3.094 1 54.88 78 ARG A O 1
ATOM 606 N N . SER A 1 79 ? 9.297 22.328 -1.772 1 54.88 79 SER A N 1
ATOM 607 C CA . SER A 1 79 ? 10.609 21.781 -1.46 1 54.88 79 SER A CA 1
ATOM 608 C C . SER A 1 79 ? 10.523 20.312 -1.064 1 54.88 79 SER A C 1
ATOM 610 O O . SER A 1 79 ? 9.664 19.922 -0.264 1 54.88 79 SER A O 1
ATOM 612 N N . PRO A 1 80 ? 11.117 19.5 -1.755 1 58.5 80 PRO A N 1
ATOM 613 C CA . PRO A 1 80 ? 11.211 18.047 -1.502 1 58.5 80 PRO A CA 1
ATOM 614 C C . PRO A 1 80 ? 11.477 17.719 -0.035 1 58.5 80 PRO A C 1
ATOM 616 O O . PRO A 1 80 ? 12.352 18.328 0.585 1 58.5 80 PRO A O 1
ATOM 619 N N . GLY A 1 81 ? 10.562 17.141 0.675 1 70.38 81 GLY A N 1
ATOM 620 C CA . GLY A 1 81 ? 10.859 16.484 1.938 1 70.38 81 GLY A CA 1
ATOM 621 C C . GLY A 1 81 ? 10.219 17.156 3.131 1 70.38 81 GLY A C 1
ATOM 622 O O . GLY A 1 81 ? 9.969 16.531 4.156 1 70.38 81 GLY A O 1
ATOM 623 N N . THR A 1 82 ? 9.828 18.609 2.959 1 85.31 82 THR A N 1
ATOM 624 C CA . THR A 1 82 ? 9.273 19.266 4.141 1 85.31 82 THR A CA 1
ATOM 625 C C . THR A 1 82 ? 7.758 19.109 4.18 1 85.31 82 THR A C 1
ATOM 627 O O . THR A 1 82 ? 7.055 19.625 3.311 1 85.31 82 THR A O 1
ATOM 630 N N . ASN A 1 83 ? 7.273 18.391 5.125 1 88.94 83 ASN A N 1
ATOM 631 C CA . ASN A 1 83 ? 5.832 18.203 5.25 1 88.94 83 ASN A CA 1
ATOM 632 C C . ASN A 1 83 ? 5.301 18.797 6.555 1 88.94 83 ASN A C 1
ATOM 634 O O . ASN A 1 83 ? 4.105 18.703 6.84 1 88.94 83 ASN A O 1
ATOM 638 N N . THR A 1 84 ? 6.215 19.391 7.273 1 90.94 84 THR A N 1
ATOM 639 C CA . THR A 1 84 ? 5.852 19.969 8.562 1 90.94 84 THR A CA 1
ATOM 640 C C . THR A 1 84 ? 6.652 21.25 8.82 1 90.94 84 THR A C 1
ATOM 642 O O . THR A 1 84 ? 7.867 21.281 8.602 1 90.94 84 THR A O 1
ATOM 645 N N . VAL A 1 85 ? 5.996 22.328 9.109 1 92.88 85 VAL A N 1
ATOM 646 C CA . VAL A 1 85 ? 6.645 23.562 9.5 1 92.88 85 VAL A CA 1
ATOM 647 C C . VAL A 1 85 ? 6.113 24.016 10.859 1 92.88 85 VAL A C 1
ATOM 649 O O . VAL A 1 85 ? 4.902 24.172 11.047 1 92.88 85 VAL A O 1
ATOM 652 N N . ARG A 1 86 ? 7.031 24.203 11.789 1 92.5 86 ARG A N 1
ATOM 653 C CA . ARG A 1 86 ? 6.652 24.594 13.148 1 92.5 86 ARG A CA 1
ATOM 654 C C . ARG A 1 86 ? 7.164 25.984 13.484 1 92.5 86 ARG A C 1
ATOM 656 O O . ARG A 1 86 ? 8.344 26.281 13.289 1 92.5 86 ARG A O 1
ATOM 663 N N . LEU A 1 87 ? 6.246 26.828 13.883 1 93.19 87 LEU A N 1
ATOM 664 C CA . LEU A 1 87 ? 6.633 28.141 14.375 1 93.19 87 LEU A CA 1
ATOM 665 C C . LEU A 1 87 ? 6.867 28.109 15.883 1 93.19 87 LEU A C 1
ATOM 667 O O . LEU A 1 87 ? 5.996 27.672 16.641 1 93.19 87 LEU A O 1
ATOM 671 N N . VAL A 1 88 ? 8.07 28.516 16.297 1 89.81 88 VAL A N 1
ATOM 672 C CA . VAL A 1 88 ? 8.445 28.547 17.703 1 89.81 88 VAL A CA 1
ATOM 673 C C . VAL A 1 88 ? 8.609 30 18.156 1 89.81 88 VAL A C 1
ATOM 675 O O . VAL A 1 88 ? 9.32 30.781 17.516 1 89.81 88 VAL A O 1
ATOM 678 N N . ARG A 1 89 ? 7.961 30.266 19.203 1 88.56 89 ARG A N 1
ATOM 679 C CA . ARG A 1 89 ? 8.102 31.594 19.766 1 88.56 89 ARG A CA 1
ATOM 680 C C . ARG A 1 89 ? 9.195 31.641 20.828 1 88.56 89 ARG A C 1
ATOM 682 O O . ARG A 1 89 ? 9.492 30.625 21.453 1 88.56 89 ARG A O 1
ATOM 689 N N . ALA A 1 90 ? 9.797 32.812 20.859 1 88.75 90 ALA A N 1
ATOM 690 C CA . ALA A 1 90 ? 10.844 32.969 21.859 1 88.75 90 ALA A CA 1
ATOM 691 C C . ALA A 1 90 ? 10.25 33.031 23.266 1 88.75 90 ALA A C 1
ATOM 693 O O . ALA A 1 90 ? 9.141 33.531 23.453 1 88.75 90 ALA A O 1
ATOM 694 N N . ALA A 1 91 ? 10.977 32.375 24.219 1 81.38 91 ALA A N 1
ATOM 695 C CA . ALA A 1 91 ? 10.57 32.406 25.625 1 81.38 91 ALA A CA 1
ATOM 696 C C . ALA A 1 91 ? 10.781 33.781 26.219 1 81.38 91 ALA A C 1
ATOM 698 O O . ALA A 1 91 ? 10.266 34.094 27.297 1 81.38 91 ALA A O 1
ATOM 699 N N . SER A 1 92 ? 11.312 34.75 25.438 1 71.31 92 SER A N 1
ATOM 700 C CA . SER A 1 92 ? 11.781 36 26.031 1 71.31 92 SER A CA 1
ATOM 701 C C . SER A 1 92 ? 10.617 36.875 26.438 1 71.31 92 SER A C 1
ATOM 703 O O . SER A 1 92 ? 9.523 36.781 25.875 1 71.31 92 SER A O 1
ATOM 705 N N . HIS A 1 93 ? 10.828 37.469 27.594 1 63.75 93 HIS A N 1
ATOM 706 C CA . HIS A 1 93 ? 9.93 38.438 28.203 1 63.75 93 HIS A CA 1
ATOM 707 C C . HIS A 1 93 ? 9.828 39.719 27.375 1 63.75 93 HIS A C 1
ATOM 709 O O . HIS A 1 93 ? 10.844 40.281 26.984 1 63.75 93 HIS A O 1
ATOM 715 N N . GLY A 1 94 ? 8.891 39.781 26.453 1 62.94 94 GLY A N 1
ATOM 716 C CA . GLY A 1 94 ? 8.617 41.031 25.719 1 62.94 94 GLY A CA 1
ATOM 717 C C . GLY A 1 94 ? 8.758 42.25 26.594 1 62.94 94 GLY A C 1
ATOM 718 O O . GLY A 1 94 ? 8.891 42.156 27.812 1 62.94 94 GLY A O 1
ATOM 719 N N . GLY A 1 95 ? 9.086 43.375 25.953 1 69.81 95 GLY A N 1
ATOM 720 C CA . GLY A 1 95 ? 8.93 44.688 26.547 1 69.81 95 GLY A CA 1
ATOM 721 C C . GLY A 1 95 ? 10.219 45.219 27.156 1 69.81 95 GLY A C 1
ATOM 722 O O . GLY A 1 95 ? 10.203 45.812 28.219 1 69.81 95 GLY A O 1
ATOM 723 N N . GLN A 1 96 ? 11.352 44.969 26.438 1 79.12 96 GLN A N 1
ATOM 724 C CA . GLN A 1 96 ? 12.578 45.594 26.906 1 79.12 96 GLN A CA 1
ATOM 725 C C . GLN A 1 96 ? 12.57 47.094 26.656 1 79.12 96 GLN A C 1
ATOM 727 O O . GLN A 1 96 ? 12.016 47.562 25.656 1 79.12 96 GLN A O 1
ATOM 732 N N . PRO A 1 97 ? 13.031 47.781 27.656 1 84.19 97 PRO A N 1
ATOM 733 C CA . PRO A 1 97 ? 13.062 49.25 27.438 1 84.19 97 PRO A CA 1
ATOM 734 C C . PRO A 1 97 ? 14.102 49.656 26.391 1 84.19 97 PRO A C 1
ATOM 736 O O . PRO A 1 97 ? 15.102 48.969 26.203 1 84.19 97 PRO A O 1
ATOM 739 N N . TRP A 1 98 ? 13.805 50.719 25.734 1 87.69 98 TRP A N 1
ATOM 740 C CA . TRP A 1 98 ? 14.734 51.312 24.781 1 87.69 98 TRP A CA 1
ATOM 741 C C . TRP A 1 98 ? 15.906 51.969 25.5 1 87.69 98 TRP A C 1
ATOM 743 O O . TRP A 1 98 ? 15.727 52.594 26.547 1 87.69 98 TRP A O 1
ATOM 753 N N . ALA A 1 99 ? 17.062 51.688 25.125 1 85.44 99 ALA A N 1
ATOM 754 C CA . ALA A 1 99 ? 18.25 52.438 25.578 1 85.44 99 ALA A CA 1
ATOM 755 C C . ALA A 1 99 ? 18.625 53.5 24.562 1 85.44 99 ALA A C 1
ATOM 757 O O . ALA A 1 99 ? 19.438 53.25 23.672 1 85.44 99 ALA A O 1
ATOM 758 N N . GLY A 1 100 ? 18.031 54.688 24.766 1 83.25 100 GLY A N 1
ATOM 759 C CA . GLY A 1 100 ? 18.203 55.719 23.734 1 83.25 100 GLY A CA 1
ATOM 760 C C . GLY A 1 100 ? 17.547 55.344 22.422 1 83.25 100 GLY A C 1
ATOM 761 O O . GLY A 1 100 ? 16.344 55.125 22.359 1 83.25 100 GLY A O 1
ATOM 762 N N . ARG A 1 101 ? 18.516 55.281 21.469 1 85.5 101 ARG A N 1
ATOM 763 C CA . ARG A 1 101 ? 18 54.969 20.141 1 85.5 101 ARG A CA 1
ATOM 764 C C . ARG A 1 101 ? 18.078 53.469 19.891 1 85.5 101 ARG A C 1
ATOM 766 O O . ARG A 1 101 ? 17.641 52.969 18.844 1 85.5 101 ARG A O 1
ATOM 773 N N . TRP A 1 102 ? 18.594 52.75 20.922 1 88.75 102 TRP A N 1
ATOM 774 C CA . TRP A 1 102 ? 18.844 51.312 20.719 1 88.75 102 TRP A CA 1
ATOM 775 C C . TRP A 1 102 ? 17.828 50.469 21.484 1 88.75 102 TRP A C 1
ATOM 777 O O . TRP A 1 102 ? 17.422 50.844 22.578 1 88.75 102 TRP A O 1
ATOM 787 N N . TYR A 1 103 ? 17.359 49.469 20.828 1 90.31 103 TYR A N 1
ATOM 788 C CA . TYR A 1 103 ? 16.547 48.438 21.438 1 90.31 103 TYR A CA 1
ATOM 789 C C . TYR A 1 103 ? 17.234 47.062 21.359 1 90.31 103 TYR A C 1
ATOM 791 O O . TYR A 1 103 ? 17.656 46.656 20.281 1 90.31 103 TYR A O 1
ATOM 799 N N . VAL A 1 104 ? 17.516 46.438 22.516 1 90.94 104 VAL A N 1
ATOM 800 C CA . VAL A 1 104 ? 18.172 45.125 22.547 1 90.94 104 VAL A CA 1
ATOM 801 C C . VAL A 1 104 ? 17.312 44.156 23.328 1 90.94 104 VAL A C 1
ATOM 803 O O . VAL A 1 104 ? 16.969 44.375 24.484 1 90.94 104 VAL A O 1
ATOM 806 N N . GLN A 1 105 ? 16.969 43.094 22.656 1 91.81 105 GLN A N 1
ATOM 807 C CA . GLN A 1 105 ? 16.125 42.094 23.281 1 91.81 105 GLN A CA 1
ATOM 808 C C . GLN A 1 105 ? 16.766 40.688 23.172 1 91.81 105 GLN A C 1
ATOM 810 O O . GLN A 1 105 ? 17 40.188 22.062 1 91.81 105 GLN A O 1
ATOM 815 N N . PRO A 1 106 ? 17.109 40.062 24.344 1 91.19 106 PRO A N 1
ATOM 816 C CA . PRO A 1 106 ? 17.531 38.656 24.281 1 91.19 106 PRO A CA 1
ATOM 817 C C . PRO A 1 106 ? 16.391 37.688 23.906 1 91.19 106 PRO A C 1
ATOM 819 O O . PRO A 1 106 ? 15.273 37.844 24.391 1 91.19 106 PRO A O 1
ATOM 822 N N . LEU A 1 107 ? 16.688 36.812 23.016 1 91.94 107 LEU A N 1
ATOM 823 C CA . LEU A 1 107 ? 15.719 35.812 22.547 1 91.94 107 LEU A CA 1
ATOM 824 C C . LEU A 1 107 ? 16.219 34.406 22.797 1 91.94 107 LEU A C 1
ATOM 826 O O . LEU A 1 107 ? 17.375 34.094 22.484 1 91.94 107 LEU A O 1
ATOM 830 N N . THR A 1 108 ? 15.375 33.594 23.422 1 89.88 108 THR A N 1
ATOM 831 C CA . THR A 1 108 ? 15.695 32.156 23.594 1 89.88 108 THR A CA 1
ATOM 832 C C . THR A 1 108 ? 14.594 31.281 23.016 1 89.88 108 THR A C 1
ATOM 834 O O . THR A 1 108 ? 13.422 31.406 23.391 1 89.88 108 THR A O 1
ATOM 837 N N . TYR A 1 109 ? 14.984 30.484 22.078 1 89.88 109 TYR A N 1
ATOM 838 C CA . TYR A 1 109 ? 14.055 29.531 21.469 1 89.88 109 TYR A CA 1
ATOM 839 C C . TYR A 1 109 ? 14.344 28.109 21.953 1 89.88 109 TYR A C 1
ATOM 841 O O . TYR A 1 109 ? 15.461 27.609 21.828 1 89.88 109 TYR A O 1
ATOM 849 N N . ARG A 1 110 ? 13.25 27.484 22.438 1 83.88 110 ARG A N 1
ATOM 850 C CA . ARG A 1 110 ? 13.375 26.078 22.859 1 83.88 110 ARG A CA 1
ATOM 851 C C . ARG A 1 110 ? 12.859 25.141 21.781 1 83.88 110 ARG A C 1
ATOM 853 O O . ARG A 1 110 ? 11.68 25.188 21.406 1 83.88 110 ARG A O 1
ATOM 860 N N . LEU A 1 111 ? 13.695 24.359 21.188 1 81.19 111 LEU A N 1
ATOM 861 C CA . LEU A 1 111 ? 13.32 23.484 20.078 1 81.19 111 LEU A CA 1
ATOM 862 C C . LEU A 1 111 ? 12.656 22.203 20.609 1 81.19 111 LEU A C 1
ATOM 864 O O . LEU A 1 111 ? 11.945 21.531 19.859 1 81.19 111 LEU A O 1
ATOM 868 N N . GLY A 1 112 ? 12.297 22.125 21.75 1 68.69 112 GLY A N 1
ATOM 869 C CA . GLY A 1 112 ? 11.656 20.984 22.375 1 68.69 112 GLY A CA 1
ATOM 870 C C . GLY A 1 112 ? 12.117 19.641 21.828 1 68.69 112 GLY A C 1
ATOM 871 O O . GLY A 1 112 ? 12.797 19.609 20.797 1 68.69 112 GLY A O 1
ATOM 872 N N . GLY A 1 113 ? 11.828 18.547 22.5 1 62 113 GLY A N 1
ATOM 873 C CA . GLY A 1 113 ? 12.148 17.203 22.078 1 62 113 GLY A CA 1
ATOM 874 C C . GLY A 1 113 ? 11.391 16.766 20.844 1 62 113 GLY A C 1
ATOM 875 O O . GLY A 1 113 ? 10.164 16.641 20.875 1 62 113 GLY A O 1
ATOM 876 N N . GLN A 1 114 ? 12.008 17.094 19.688 1 63.72 114 GLN A N 1
ATOM 877 C CA . GLN A 1 114 ? 11.406 16.625 18.438 1 63.72 114 GLN A CA 1
ATOM 878 C C . GLN A 1 114 ? 11.164 15.125 18.484 1 63.72 114 GLN A C 1
ATOM 880 O O . GLN A 1 114 ? 12.047 14.359 18.891 1 63.72 114 GLN A O 1
ATOM 885 N N . PRO A 1 115 ? 9.859 14.852 18.281 1 67.44 115 PRO A N 1
ATOM 886 C CA . PRO A 1 115 ? 9.648 13.406 18.172 1 67.44 115 PRO A CA 1
ATOM 887 C C . PRO A 1 115 ? 10.633 12.734 17.234 1 67.44 115 PRO A C 1
ATOM 889 O O . PRO A 1 115 ? 11.133 13.367 16.297 1 67.44 115 PRO A O 1
ATOM 892 N N . GLU A 1 116 ? 11.008 11.562 17.531 1 67.19 116 GLU A N 1
ATOM 893 C CA . GLU A 1 116 ? 11.961 10.789 16.75 1 67.19 116 GLU A CA 1
ATOM 894 C C . GLU A 1 116 ? 11.57 10.742 15.273 1 67.19 116 GLU A C 1
ATOM 896 O O . GLU A 1 116 ? 12.438 10.703 14.398 1 67.19 116 GLU A O 1
ATOM 901 N N . ALA A 1 117 ? 10.352 10.938 15.023 1 75.5 117 ALA A N 1
ATOM 902 C CA . ALA A 1 117 ? 9.898 10.805 13.641 1 75.5 117 ALA A CA 1
ATOM 903 C C . ALA A 1 117 ? 10.062 12.117 12.875 1 75.5 117 ALA A C 1
ATOM 905 O O . ALA A 1 117 ? 9.961 12.148 11.648 1 75.5 117 ALA A O 1
ATOM 906 N N . GLU A 1 118 ? 10.422 13.148 13.523 1 82.56 118 GLU A N 1
ATOM 907 C CA . GLU A 1 118 ? 10.578 14.438 12.859 1 82.56 118 GLU A CA 1
ATOM 908 C C . GLU A 1 118 ? 12.055 14.773 12.641 1 82.56 118 GLU A C 1
ATOM 910 O O . GLU A 1 118 ? 12.836 14.789 13.594 1 82.56 118 GLU A O 1
ATOM 915 N N . HIS A 1 119 ? 12.383 14.961 11.422 1 85 119 HIS A N 1
ATOM 916 C CA . HIS A 1 119 ? 13.742 15.336 11.055 1 85 119 HIS A CA 1
ATOM 917 C C . HIS A 1 119 ? 13.82 16.812 10.656 1 85 119 HIS A C 1
ATOM 919 O O . HIS A 1 119 ? 13.07 17.25 9.781 1 85 119 HIS A O 1
ATOM 925 N N . LEU A 1 120 ? 14.766 17.516 11.297 1 89.38 120 LEU A N 1
ATOM 926 C CA . LEU A 1 120 ? 14.938 18.938 10.984 1 89.38 120 LEU A CA 1
ATOM 927 C C . LEU A 1 120 ? 15.672 19.125 9.664 1 89.38 120 LEU A C 1
ATOM 929 O O . LEU A 1 120 ? 16.781 18.625 9.492 1 89.38 120 LEU A O 1
ATOM 933 N N . LEU A 1 121 ? 15.062 19.75 8.758 1 89.19 121 LEU A N 1
ATOM 934 C CA . LEU A 1 121 ? 15.68 20 7.461 1 89.19 121 LEU A CA 1
ATOM 935 C C . LEU A 1 121 ? 16.266 21.406 7.402 1 89.19 121 LEU A C 1
ATOM 937 O O . LEU A 1 121 ? 17.344 21.609 6.855 1 89.19 121 LEU A O 1
ATOM 941 N N . ARG A 1 122 ? 15.562 22.281 7.953 1 90.81 122 ARG A N 1
ATOM 942 C CA . ARG A 1 122 ? 15.953 23.688 7.887 1 90.81 122 ARG A CA 1
ATOM 943 C C . ARG A 1 122 ? 15.352 24.484 9.047 1 90.81 122 ARG A C 1
ATOM 945 O O . ARG A 1 122 ? 14.242 24.188 9.5 1 90.81 122 ARG A O 1
ATOM 952 N N . ALA A 1 123 ? 16.125 25.453 9.539 1 92.94 123 ALA A N 1
ATOM 953 C CA . ALA A 1 123 ? 15.648 26.375 10.562 1 92.94 123 ALA A CA 1
ATOM 954 C C . ALA A 1 123 ? 15.891 27.828 10.133 1 92.94 123 ALA A C 1
ATOM 956 O O . ALA A 1 123 ? 16.984 28.172 9.695 1 92.94 123 ALA A O 1
ATOM 957 N N . THR A 1 124 ? 14.875 28.641 10.234 1 93.44 124 THR A N 1
ATOM 958 C CA . THR A 1 124 ? 14.961 30.031 9.805 1 93.44 124 THR A CA 1
ATOM 959 C C . THR A 1 124 ? 14.328 30.953 10.844 1 93.44 124 THR A C 1
ATOM 961 O O . THR A 1 124 ? 13.242 30.656 11.352 1 93.44 124 THR A O 1
ATOM 964 N N . VAL A 1 125 ? 15.031 32.031 11.164 1 94.12 125 VAL A N 1
ATOM 965 C CA . VAL A 1 125 ? 14.438 33.031 12.039 1 94.12 125 VAL A CA 1
ATOM 966 C C . VAL A 1 125 ? 13.867 34.188 11.203 1 94.12 125 VAL A C 1
ATOM 968 O O . VAL A 1 125 ? 14.5 34.625 10.25 1 94.12 125 VAL A O 1
ATOM 971 N N . VAL A 1 126 ? 12.664 34.531 11.562 1 93.25 126 VAL A N 1
ATOM 972 C CA . VAL A 1 126 ? 11.984 35.594 10.867 1 93.25 126 VAL A CA 1
ATOM 973 C C . VAL A 1 126 ? 11.922 36.844 11.773 1 93.25 126 VAL A C 1
ATOM 975 O O . VAL A 1 126 ? 11.492 36.75 12.922 1 93.25 126 VAL A O 1
ATOM 978 N N . TYR A 1 127 ? 12.352 38.031 11.234 1 92.12 127 TYR A N 1
ATOM 979 C CA . TYR A 1 127 ? 12.406 39.25 12.039 1 92.12 127 TYR A CA 1
ATOM 980 C C . TYR A 1 127 ? 12.18 40.469 11.172 1 92.12 127 TYR A C 1
ATOM 982 O O . TYR A 1 127 ? 12.367 40.438 9.961 1 92.12 127 TYR A O 1
ATOM 990 N N . PRO A 1 128 ? 11.641 41.5 11.875 1 88.88 128 PRO A N 1
ATOM 991 C CA . PRO A 1 128 ? 11.516 42.75 11.125 1 88.88 128 PRO A CA 1
ATOM 992 C C . PRO A 1 128 ? 12.859 43.406 10.859 1 88.88 128 PRO A C 1
ATOM 994 O O . PRO A 1 128 ? 13.617 43.688 11.797 1 88.88 128 PRO A O 1
ATOM 997 N N . GLN A 1 129 ? 13.211 43.562 9.602 1 87.5 129 GLN A N 1
ATOM 998 C CA . GLN A 1 129 ? 14.492 44.156 9.258 1 87.5 129 GLN A CA 1
ATOM 999 C C . GLN A 1 129 ? 14.383 45.688 9.227 1 87.5 129 GLN A C 1
ATOM 1001 O O . GLN A 1 129 ? 15.258 46.375 9.727 1 87.5 129 GLN A O 1
ATOM 1006 N N . SER A 1 130 ? 13.328 46.156 8.555 1 85.88 130 SER A N 1
ATOM 1007 C CA . SER A 1 130 ? 13.133 47.594 8.438 1 85.88 130 SER A CA 1
ATOM 1008 C C . SER A 1 130 ? 11.656 47.969 8.523 1 85.88 130 SER A C 1
ATOM 1010 O O . SER A 1 130 ? 10.836 47.406 7.789 1 85.88 130 SER A O 1
ATOM 1012 N N . LEU A 1 131 ? 11.375 48.781 9.531 1 82.5 131 LEU A N 1
ATOM 1013 C CA . LEU A 1 131 ? 10 49.25 9.688 1 82.5 131 LEU A CA 1
ATOM 1014 C C . LEU A 1 131 ? 9.945 50.781 9.641 1 82.5 131 LEU A C 1
ATOM 1016 O O . LEU A 1 131 ? 10.781 51.469 10.242 1 82.5 131 LEU A O 1
ATOM 1020 N N . PRO A 1 132 ? 9 51.25 8.859 1 83.62 132 PRO A N 1
ATOM 1021 C CA . PRO A 1 132 ? 8.867 52.719 8.828 1 83.62 132 PRO A CA 1
ATOM 1022 C C . PRO A 1 132 ? 8.352 53.281 10.148 1 83.62 132 PRO A C 1
ATOM 1024 O O . PRO A 1 132 ? 7.504 52.656 10.805 1 83.62 132 PRO A O 1
ATOM 1027 N N . LEU A 1 133 ? 9 54.312 10.57 1 79.69 133 LEU A N 1
ATOM 1028 C CA . LEU A 1 133 ? 8.562 55.094 11.734 1 79.69 133 LEU A CA 1
ATOM 1029 C C . LEU A 1 133 ? 8.117 56.5 11.32 1 79.69 133 LEU A C 1
ATOM 1031 O O . LEU A 1 133 ? 8.484 56.969 10.242 1 79.69 133 LEU A O 1
ATOM 1035 N N . PRO A 1 134 ? 7.207 57.125 12.055 1 78.31 134 PRO A N 1
ATOM 1036 C CA . PRO A 1 134 ? 6.762 58.5 11.703 1 78.31 134 PRO A CA 1
ATOM 1037 C C . PRO A 1 134 ? 7.922 59.438 11.367 1 78.31 134 PRO A C 1
ATOM 1039 O O . PRO A 1 134 ? 7.816 60.25 10.445 1 78.31 134 PRO A O 1
ATOM 1042 N N . ARG A 1 135 ? 9.031 59.344 12.062 1 79.44 135 ARG A N 1
ATOM 1043 C CA . ARG A 1 135 ? 10.164 60.25 11.805 1 79.44 135 ARG A CA 1
ATOM 1044 C C . ARG A 1 135 ? 11.438 59.438 11.555 1 79.44 135 ARG A C 1
ATOM 1046 O O . ARG A 1 135 ? 12.516 59.812 12.023 1 79.44 135 ARG A O 1
ATOM 1053 N N . GLY A 1 136 ? 11.305 58.406 10.914 1 83.38 136 GLY A N 1
ATOM 1054 C CA . GLY A 1 136 ? 12.492 57.625 10.617 1 83.38 136 GLY A CA 1
ATOM 1055 C C . GLY A 1 136 ? 12.188 56.188 10.312 1 83.38 136 GLY A C 1
ATOM 1056 O O . GLY A 1 136 ? 11.133 55.875 9.75 1 83.38 136 GLY A O 1
ATOM 1057 N N . ARG A 1 137 ? 13.297 55.469 10.492 1 87 137 ARG A N 1
ATOM 1058 C CA . ARG A 1 137 ? 13.18 54.031 10.227 1 87 137 ARG A CA 1
ATOM 1059 C C . ARG A 1 137 ? 13.773 53.219 11.367 1 87 137 ARG A C 1
ATOM 1061 O O . ARG A 1 137 ? 14.734 53.656 12.008 1 87 137 ARG A O 1
ATOM 1068 N N . LEU A 1 138 ? 13.133 52.156 11.555 1 87.62 138 LEU A N 1
ATOM 1069 C CA . LEU A 1 138 ? 13.68 51.219 12.508 1 87.62 138 LEU A CA 1
ATOM 1070 C C . LEU A 1 138 ? 14.469 50.125 11.789 1 87.62 138 LEU A C 1
ATOM 1072 O O . LEU A 1 138 ? 13.938 49.469 10.891 1 87.62 138 LEU A O 1
ATOM 1076 N N . LEU A 1 139 ? 15.734 50.062 12.094 1 90.12 139 LEU A N 1
ATOM 1077 C CA . LEU A 1 139 ? 16.594 49.031 11.523 1 90.12 139 LEU A CA 1
ATOM 1078 C C . LEU A 1 139 ? 16.922 47.969 12.562 1 90.12 139 LEU A C 1
ATOM 1080 O O . LEU A 1 139 ? 17.391 48.281 13.664 1 90.12 139 LEU A O 1
ATOM 1084 N N . CYS A 1 140 ? 16.609 46.719 12.195 1 92.06 140 CYS A N 1
ATOM 1085 C CA . CYS A 1 140 ? 16.812 45.656 13.164 1 92.06 140 CYS A CA 1
ATOM 1086 C C . CYS A 1 140 ? 17.75 44.594 12.594 1 92.06 140 CYS A C 1
ATOM 1088 O O . CYS A 1 140 ? 17.859 44.438 11.375 1 92.06 140 CYS A O 1
ATOM 1090 N N . ALA A 1 141 ? 18.484 43.875 13.461 1 93 141 ALA A N 1
ATOM 1091 C CA . ALA A 1 141 ? 19.375 42.781 13.125 1 93 141 ALA A CA 1
ATOM 1092 C C . ALA A 1 141 ? 19.344 41.688 14.203 1 93 141 ALA A C 1
ATOM 1094 O O . ALA A 1 141 ? 18.891 41.938 15.328 1 93 141 ALA A O 1
ATOM 1095 N N . LEU A 1 142 ? 19.75 40.531 13.781 1 94.19 142 LEU A N 1
ATOM 1096 C CA . LEU A 1 142 ? 19.844 39.406 14.719 1 94.19 142 LEU A CA 1
ATOM 1097 C C . LEU A 1 142 ? 21.297 38.969 14.891 1 94.19 142 LEU A C 1
ATOM 1099 O O . LEU A 1 142 ? 22.047 38.906 13.922 1 94.19 142 LEU A O 1
ATOM 1103 N N . GLU A 1 143 ? 21.594 38.75 16.188 1 94.44 143 GLU A N 1
ATOM 1104 C CA . GLU A 1 143 ? 22.938 38.25 16.516 1 94.44 143 GLU A CA 1
ATOM 1105 C C . GLU A 1 143 ? 22.875 36.969 17.297 1 94.44 143 GLU A C 1
ATOM 1107 O O . GLU A 1 143 ? 22.078 36.812 18.234 1 94.44 143 GLU A O 1
ATOM 1112 N N . LEU A 1 144 ? 23.672 36 16.812 1 92.31 144 LEU A N 1
ATOM 1113 C CA . LEU A 1 144 ? 23.812 34.75 17.578 1 92.31 144 LEU A CA 1
ATOM 1114 C C . LEU A 1 144 ? 24.688 35 18.812 1 92.31 144 LEU A C 1
ATOM 1116 O O . LEU A 1 144 ? 25.797 35.531 18.703 1 92.31 144 LEU A O 1
ATOM 1120 N N . VAL A 1 145 ? 24.109 34.562 19.922 1 88 145 VAL A N 1
ATOM 1121 C CA . VAL A 1 145 ? 24.844 34.781 21.172 1 88 145 VAL A CA 1
ATOM 1122 C C . VAL A 1 145 ? 26.078 33.875 21.219 1 88 145 VAL A C 1
ATOM 1124 O O . VAL A 1 145 ? 26.016 32.719 20.828 1 88 145 VAL A O 1
ATOM 1127 N N . ALA A 1 146 ? 27.141 34.5 21.672 1 76.38 146 ALA A N 1
ATOM 1128 C CA . ALA A 1 146 ? 28.422 33.812 21.781 1 76.38 146 ALA A CA 1
ATOM 1129 C C . ALA A 1 146 ? 28.328 32.625 22.75 1 76.38 146 ALA A C 1
ATOM 1131 O O . ALA A 1 146 ? 27.578 32.688 23.719 1 76.38 146 ALA A O 1
ATOM 1132 N N . THR A 1 147 ? 28.828 31.609 22.141 1 76.06 147 THR A N 1
ATOM 1133 C CA . THR A 1 147 ? 29.047 30.5 23.047 1 76.06 147 THR A CA 1
ATOM 1134 C C . THR A 1 147 ? 30.5 30.438 23.5 1 76.06 147 THR A C 1
ATOM 1136 O O . THR A 1 147 ? 31.312 31.25 23.078 1 76.06 147 THR A O 1
ATOM 1139 N N . ALA A 1 148 ? 30.781 29.672 24.516 1 72.06 148 ALA A N 1
ATOM 1140 C CA . ALA A 1 148 ? 32.156 29.516 25 1 72.06 148 ALA A CA 1
ATOM 1141 C C . ALA A 1 148 ? 33.125 29.25 23.859 1 72.06 148 ALA A C 1
ATOM 1143 O O . ALA A 1 148 ? 34.281 29.641 23.906 1 72.06 148 ALA A O 1
ATOM 1144 N N . GLU A 1 149 ? 32.594 28.672 22.781 1 70.81 149 GLU A N 1
ATOM 1145 C CA . GLU A 1 149 ? 33.469 28.203 21.719 1 70.81 149 GLU A CA 1
ATOM 1146 C C . GLU A 1 149 ? 33.406 29.125 20.5 1 70.81 149 GLU A C 1
ATOM 1148 O O . GLU A 1 149 ? 34.219 29.031 19.594 1 70.81 149 GLU A O 1
ATOM 1153 N N . ALA A 1 150 ? 32.438 29.969 20.5 1 75.19 150 ALA A N 1
ATOM 1154 C CA . ALA A 1 150 ? 32.281 30.734 19.266 1 75.19 150 ALA A CA 1
ATOM 1155 C C . ALA A 1 150 ? 31.812 32.156 19.562 1 75.19 150 ALA A C 1
ATOM 1157 O O . ALA A 1 150 ? 30.969 32.375 20.438 1 75.19 150 ALA A O 1
ATOM 1158 N N . PRO A 1 151 ? 32.438 33.125 18.984 1 84.12 151 PRO A N 1
ATOM 1159 C CA . PRO A 1 151 ? 32.031 34.5 19.141 1 84.12 151 PRO A CA 1
ATOM 1160 C C . PRO A 1 151 ? 30.625 34.75 18.578 1 84.12 151 PRO A C 1
ATOM 1162 O O . PRO A 1 151 ? 30.094 33.938 17.844 1 84.12 151 PRO A O 1
ATOM 1165 N N . PRO A 1 152 ? 30.094 35.844 19.047 1 88.06 152 PRO A N 1
ATOM 1166 C CA . PRO A 1 152 ? 28.797 36.219 18.469 1 88.06 152 PRO A CA 1
ATOM 1167 C C . PRO A 1 152 ? 28.859 36.406 16.953 1 88.06 152 PRO A C 1
ATOM 1169 O O . PRO A 1 152 ? 29.875 36.906 16.438 1 88.06 152 PRO A O 1
ATOM 1172 N N . VAL A 1 153 ? 27.859 36.031 16.266 1 89.75 153 VAL A N 1
ATOM 1173 C CA . VAL A 1 153 ? 27.797 36.125 14.812 1 89.75 153 VAL A CA 1
ATOM 1174 C C . VAL A 1 153 ? 26.547 36.875 14.398 1 89.75 153 VAL A C 1
ATOM 1176 O O . VAL A 1 153 ? 25.438 36.594 14.875 1 89.75 153 VAL A O 1
ATOM 1179 N N . LEU A 1 154 ? 26.75 37.969 13.617 1 92.44 154 LEU A N 1
ATOM 1180 C CA . LEU A 1 154 ? 25.625 38.656 13.023 1 92.44 154 LEU A CA 1
ATOM 1181 C C . LEU A 1 154 ? 25 37.844 11.898 1 92.44 154 LEU A C 1
ATOM 1183 O O . LEU A 1 154 ? 25.688 37.438 10.953 1 92.44 154 LEU A O 1
ATOM 1187 N N . LEU A 1 155 ? 23.719 37.625 12.07 1 92.62 155 LEU A N 1
ATOM 1188 C CA . LEU A 1 155 ? 23.047 36.781 11.062 1 92.62 155 LEU A CA 1
ATOM 1189 C C . LEU A 1 155 ? 22.75 37.594 9.805 1 92.62 155 LEU A C 1
ATOM 1191 O O . LEU A 1 155 ? 22.391 38.781 9.891 1 92.62 155 LEU A O 1
ATOM 1195 N N . SER A 1 156 ? 22.969 36.938 8.641 1 88 156 SER A N 1
ATOM 1196 C CA . SER A 1 156 ? 22.672 37.562 7.355 1 88 156 SER A CA 1
ATOM 1197 C C . SER A 1 156 ? 21.312 37.156 6.828 1 88 156 SER A C 1
ATOM 1199 O O . SER A 1 156 ? 20.938 36 6.895 1 88 156 SER A O 1
ATOM 1201 N N . PRO A 1 157 ? 20.578 38.156 6.379 1 89.19 157 PRO A N 1
ATOM 1202 C CA . PRO A 1 157 ? 19.297 37.812 5.773 1 89.19 157 PRO A CA 1
ATOM 1203 C C . PRO A 1 157 ? 19.438 36.969 4.512 1 89.19 157 PRO A C 1
ATOM 1205 O O . PRO A 1 157 ? 20.391 37.156 3.742 1 89.19 157 PRO A O 1
ATOM 1208 N N . THR A 1 158 ? 18.688 35.875 4.43 1 79.44 158 THR A N 1
ATOM 1209 C CA . THR A 1 158 ? 18.719 35 3.268 1 79.44 158 THR A CA 1
ATOM 1210 C C . THR A 1 158 ? 17.719 35.469 2.207 1 79.44 158 THR A C 1
ATOM 1212 O O . THR A 1 158 ? 17.938 35.25 1.013 1 79.44 158 THR A O 1
ATOM 1215 N N . THR A 1 159 ? 16.516 35.781 2.514 1 69.5 159 THR A N 1
ATOM 1216 C CA . THR A 1 159 ? 15.555 36.219 1.515 1 69.5 159 THR A CA 1
ATOM 1217 C C . THR A 1 159 ? 15.609 37.75 1.329 1 69.5 159 THR A C 1
ATOM 1219 O O . THR A 1 159 ? 15.531 38.5 2.303 1 69.5 159 THR A O 1
ATOM 1222 N N . ALA A 1 160 ? 16.438 38.281 0.38 1 60.72 160 ALA A N 1
ATOM 1223 C CA . ALA A 1 160 ? 16.391 39.688 -0.01 1 60.72 160 ALA A CA 1
ATOM 1224 C C . ALA A 1 160 ? 15.531 39.875 -1.258 1 60.72 160 ALA A C 1
ATOM 1226 O O . ALA A 1 160 ? 15.648 39.125 -2.227 1 60.72 160 ALA A O 1
ATOM 1227 N N . PRO A 1 161 ? 14.375 40.969 -1.196 1 61 161 PRO A N 1
ATOM 1228 C CA . PRO A 1 161 ? 13.891 41.969 -0.238 1 61 161 PRO A CA 1
ATOM 1229 C C . PRO A 1 161 ? 12.906 41.375 0.769 1 61 161 PRO A C 1
ATOM 1231 O O . PRO A 1 161 ? 12.305 40.312 0.517 1 61 161 PRO A O 1
ATOM 1234 N N . PRO A 1 162 ? 12.867 42.031 1.945 1 60.78 162 PRO A N 1
ATOM 1235 C CA . PRO A 1 162 ? 11.898 41.594 2.961 1 60.78 162 PRO A CA 1
ATOM 1236 C C . PRO A 1 162 ? 10.461 41.594 2.447 1 60.78 162 PRO A C 1
ATOM 1238 O O . PRO A 1 162 ? 10.133 42.375 1.537 1 60.78 162 PRO A O 1
ATOM 1241 N N . ARG A 1 163 ? 9.75 40.625 2.77 1 67.19 163 ARG A N 1
ATOM 1242 C CA . ARG A 1 163 ? 8.32 40.594 2.475 1 67.19 163 ARG A CA 1
ATOM 1243 C C . ARG A 1 163 ? 7.523 41.281 3.582 1 67.19 163 ARG A C 1
ATOM 1245 O O . ARG A 1 163 ? 7.441 40.781 4.699 1 67.19 163 ARG A O 1
ATOM 1252 N N . ARG A 1 164 ? 7.008 42.438 3.332 1 70.5 164 ARG A N 1
ATOM 1253 C CA . ARG A 1 164 ? 6.246 43.25 4.27 1 70.5 164 ARG A CA 1
ATOM 1254 C C . ARG A 1 164 ? 7.078 43.594 5.5 1 70.5 164 ARG A C 1
ATOM 1256 O O . ARG A 1 164 ? 6.594 43.5 6.629 1 70.5 164 ARG A O 1
ATOM 1263 N N . GLY A 1 165 ? 8.367 43.812 5.281 1 76.88 165 GLY A N 1
ATOM 1264 C CA . GLY A 1 165 ? 9.242 44.281 6.352 1 76.88 165 GLY A CA 1
ATOM 1265 C C . GLY A 1 165 ? 9.914 43.125 7.105 1 76.88 165 GLY A C 1
ATOM 1266 O O . GLY A 1 165 ? 10.789 43.375 7.938 1 76.88 165 GLY A O 1
ATOM 1267 N N . TRP A 1 166 ? 9.414 41.938 6.781 1 84.94 166 TRP A N 1
ATOM 1268 C CA . TRP A 1 166 ? 9.992 40.812 7.484 1 84.94 166 TRP A CA 1
ATOM 1269 C C . TRP A 1 166 ? 11.039 40.094 6.625 1 84.94 166 TRP A C 1
ATOM 1271 O O . TRP A 1 166 ? 10.875 39.969 5.41 1 84.94 166 TRP A O 1
ATOM 1281 N N . THR A 1 167 ? 12.148 39.75 7.242 1 90 167 THR A N 1
ATOM 1282 C CA . THR A 1 167 ? 13.227 39.062 6.555 1 90 167 THR A CA 1
ATOM 1283 C C . THR A 1 167 ? 13.555 37.75 7.266 1 90 167 THR A C 1
ATOM 1285 O O . THR A 1 167 ? 13.125 37.531 8.398 1 90 167 THR A O 1
ATOM 1288 N N . GLU A 1 168 ? 14.203 36.844 6.492 1 93.12 168 GLU A N 1
ATOM 1289 C CA . GLU A 1 168 ? 14.562 35.531 7.016 1 93.12 168 GLU A CA 1
ATOM 1290 C C . GLU A 1 168 ? 16.078 35.375 7.145 1 93.12 168 GLU A C 1
ATOM 1292 O O . GLU A 1 168 ? 16.828 35.938 6.348 1 93.12 168 GLU A O 1
ATOM 1297 N N . ALA A 1 169 ? 16.516 34.75 8.195 1 93.31 169 ALA A N 1
ATOM 1298 C CA . ALA A 1 169 ? 17.906 34.375 8.375 1 93.31 169 ALA A CA 1
ATOM 1299 C C . ALA A 1 169 ? 18.031 32.875 8.664 1 93.31 169 ALA A C 1
ATOM 1301 O O . ALA A 1 169 ? 17.344 32.344 9.539 1 93.31 169 ALA A O 1
ATOM 1302 N N . ASP A 1 170 ? 18.875 32.25 7.902 1 93.44 170 ASP A N 1
ATOM 1303 C CA . ASP A 1 170 ? 19.078 30.812 8.07 1 93.44 170 ASP A CA 1
ATOM 1304 C C . ASP A 1 170 ? 19.938 30.531 9.297 1 93.44 170 ASP A C 1
ATOM 1306 O O . ASP A 1 170 ? 21.062 31.016 9.406 1 93.44 170 ASP A O 1
ATOM 1310 N N . VAL A 1 171 ? 19.453 29.75 10.164 1 92.56 171 VAL A N 1
ATOM 1311 C CA . VAL A 1 171 ? 20.219 29.438 11.367 1 92.56 171 VAL A CA 1
ATOM 1312 C C . VAL A 1 171 ? 20.484 27.938 11.43 1 92.56 171 VAL A C 1
ATOM 1314 O O . VAL A 1 171 ? 20.906 27.406 12.461 1 92.56 171 VAL A O 1
ATOM 1317 N N . THR A 1 172 ? 20.172 27.172 10.328 1 91.31 172 THR A N 1
ATOM 1318 C CA . THR A 1 172 ? 20.344 25.734 10.25 1 91.31 172 THR A CA 1
ATOM 1319 C C . THR A 1 172 ? 21.75 25.312 10.68 1 91.31 172 THR A C 1
ATOM 1321 O O . THR A 1 172 ? 21.906 24.375 11.469 1 91.31 172 THR A O 1
ATOM 1324 N N . PRO A 1 173 ? 22.781 26.016 10.266 1 87.81 173 PRO A N 1
ATOM 1325 C CA . PRO A 1 173 ? 24.141 25.578 10.594 1 87.81 173 PRO A CA 1
ATOM 1326 C C . PRO A 1 173 ? 24.438 25.688 12.086 1 87.81 173 PRO A C 1
ATOM 1328 O O . PRO A 1 173 ? 25.375 25.062 12.578 1 87.81 173 PRO A O 1
ATOM 1331 N N . TYR A 1 174 ? 23.734 26.516 12.734 1 85.88 174 TYR A N 1
ATOM 1332 C CA . TYR A 1 174 ? 24.047 26.781 14.133 1 85.88 174 TYR A CA 1
ATOM 1333 C C . TYR A 1 174 ? 23.281 25.828 15.055 1 85.88 174 TYR A C 1
ATOM 1335 O O . TYR A 1 174 ? 23.438 25.891 16.281 1 85.88 174 TYR A O 1
ATOM 1343 N N . LEU A 1 175 ? 22.453 25.156 14.43 1 83.75 175 LEU A N 1
ATOM 1344 C CA . LEU A 1 175 ? 21.703 24.188 15.219 1 83.75 175 LEU A CA 1
ATOM 1345 C C . LEU A 1 175 ? 22.344 22.812 15.148 1 83.75 175 LEU A C 1
ATOM 1347 O O . LEU A 1 175 ? 22.859 22.406 14.102 1 83.75 175 LEU A O 1
ATOM 1351 N N . SER A 1 176 ? 23.281 22.516 16.25 1 63.72 176 SER A N 1
ATOM 1352 C CA . SER A 1 176 ? 24.016 21.25 16.297 1 63.72 176 SER A CA 1
ATOM 1353 C C . SER A 1 176 ? 23.141 20.094 15.852 1 63.72 176 SER A C 1
ATOM 1355 O O . SER A 1 176 ? 22 19.953 16.297 1 63.72 176 SER A O 1
ATOM 1357 N N . PRO A 1 177 ? 23.484 19.531 14.703 1 53.88 177 PRO A N 1
ATOM 1358 C CA . PRO A 1 177 ? 22.844 18.234 14.469 1 53.88 177 PRO A CA 1
ATOM 1359 C C . PRO A 1 177 ? 22.844 17.344 15.711 1 53.88 177 PRO A C 1
ATOM 1361 O O . PRO A 1 177 ? 23.016 16.125 15.602 1 53.88 177 PRO A O 1
ATOM 1364 N N . GLY A 1 178 ? 23.047 17.844 16.922 1 45.97 178 GLY A N 1
ATOM 1365 C CA . GLY A 1 178 ? 23.297 16.766 17.875 1 45.97 178 GLY A CA 1
ATOM 1366 C C . GLY A 1 178 ? 22.453 15.539 17.594 1 45.97 178 GLY A C 1
ATOM 1367 O O . GLY A 1 178 ? 21.578 15.555 16.734 1 45.97 178 GLY A O 1
ATOM 1368 N N . ASN A 1 179 ? 22.844 14.445 18.391 1 40.31 179 ASN A N 1
ATOM 1369 C CA . ASN A 1 179 ? 22.297 13.094 18.484 1 40.31 179 ASN A CA 1
ATOM 1370 C C . ASN A 1 179 ? 20.781 13.102 18.5 1 40.31 179 ASN A C 1
ATOM 1372 O O . ASN A 1 179 ? 20.172 13.57 19.469 1 40.31 179 ASN A O 1
ATOM 1376 N N . GLY A 1 180 ? 20.047 12.969 17.609 1 44.16 180 GLY A N 1
ATOM 1377 C CA . GLY A 1 180 ? 18.656 12.641 17.391 1 44.16 180 GLY A CA 1
ATOM 1378 C C . GLY A 1 180 ? 17.703 13.602 18.094 1 44.16 180 GLY A C 1
ATOM 1379 O O . GLY A 1 180 ? 16.5 13.578 17.844 1 44.16 180 GLY A O 1
ATOM 1380 N N . SER A 1 181 ? 17.891 13.883 19.453 1 46.66 181 SER A N 1
ATOM 1381 C CA . SER A 1 181 ? 16.938 14.562 20.328 1 46.66 181 SER A CA 1
ATOM 1382 C C . SER A 1 181 ? 17.062 16.078 20.188 1 46.66 181 SER A C 1
ATOM 1384 O O . SER A 1 181 ? 18.125 16.656 20.438 1 46.66 181 SER A O 1
ATOM 1386 N N . ALA A 1 182 ? 16.594 16.781 19.312 1 49.81 182 ALA A N 1
ATOM 1387 C CA . ALA A 1 182 ? 16.328 18.203 19.141 1 49.81 182 ALA A CA 1
ATOM 1388 C C . ALA A 1 182 ? 16.156 18.906 20.484 1 49.81 182 ALA A C 1
ATOM 1390 O O . ALA A 1 182 ? 15.555 19.969 20.562 1 49.81 182 ALA A O 1
ATOM 1391 N N . GLU A 1 183 ? 16.531 18.453 21.547 1 60.03 183 GLU A N 1
ATOM 1392 C CA . GLU A 1 183 ? 16.344 19.219 22.781 1 60.03 183 GLU A CA 1
ATOM 1393 C C . GLU A 1 183 ? 17.328 20.406 22.828 1 60.03 183 GLU A C 1
ATOM 1395 O O . GLU A 1 183 ? 18.469 20.25 23.25 1 60.03 183 GLU A O 1
ATOM 1400 N N . GLY A 1 184 ? 17.328 21.188 21.812 1 75.69 184 GLY A N 1
ATOM 1401 C CA . GLY A 1 184 ? 18.297 22.281 21.797 1 75.69 184 GLY A CA 1
ATOM 1402 C C . GLY A 1 184 ? 17.656 23.641 21.953 1 75.69 184 GLY A C 1
ATOM 1403 O O . GLY A 1 184 ? 16.422 23.766 21.969 1 75.69 184 GLY A O 1
ATOM 1404 N N . THR A 1 185 ? 18.516 24.516 22.516 1 83.06 185 THR A N 1
ATOM 1405 C CA . THR A 1 185 ? 18.094 25.906 22.688 1 83.06 185 THR A CA 1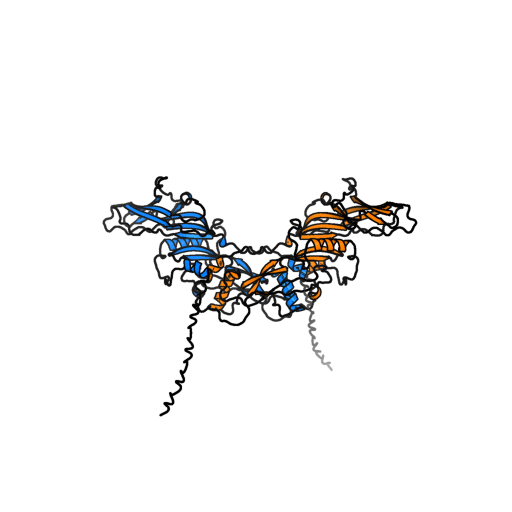
ATOM 1406 C C . THR A 1 185 ? 18.891 26.828 21.766 1 83.06 185 THR A C 1
ATOM 1408 O O . THR A 1 185 ? 20.078 26.594 21.516 1 83.06 185 THR A O 1
ATOM 1411 N N . LEU A 1 186 ? 18.188 27.656 21.078 1 88.88 186 LEU A N 1
ATOM 1412 C CA . LEU A 1 186 ? 18.797 28.703 20.281 1 88.88 186 LEU A CA 1
ATOM 1413 C C . LEU A 1 186 ? 18.656 30.062 20.969 1 88.88 186 LEU A C 1
ATOM 1415 O O . LEU A 1 186 ? 17.547 30.469 21.312 1 88.88 186 LEU A O 1
ATOM 1419 N N . THR A 1 187 ? 19.812 30.656 21.234 1 90.75 187 THR A N 1
ATOM 1420 C CA . THR A 1 187 ? 19.797 31.969 21.875 1 90.75 187 THR A CA 1
ATOM 1421 C C . THR A 1 187 ? 20.281 33.062 20.922 1 90.75 187 THR A C 1
ATOM 1423 O O . THR A 1 187 ? 21.344 32.938 20.328 1 90.75 187 THR A O 1
ATOM 1426 N N . LEU A 1 188 ? 19.438 34.094 20.766 1 92.88 188 LEU A N 1
ATOM 1427 C CA . LEU A 1 188 ? 19.734 35.219 19.875 1 92.88 188 LEU A CA 1
ATOM 1428 C C . LEU A 1 188 ? 19.547 36.531 20.594 1 92.88 188 LEU A C 1
ATOM 1430 O O . LEU A 1 188 ? 18.969 36.594 21.672 1 92.88 188 LEU A O 1
ATOM 1434 N N . ARG A 1 189 ? 20.125 37.562 20.031 1 92.62 189 ARG A N 1
ATOM 1435 C CA . ARG A 1 189 ? 19.875 38.938 20.438 1 92.62 189 ARG A CA 1
ATOM 1436 C C . ARG A 1 189 ? 19.25 39.75 19.297 1 92.62 189 ARG A C 1
ATOM 1438 O O . ARG A 1 189 ? 19.781 39.781 18.188 1 92.62 189 ARG A O 1
ATOM 1445 N N . HIS A 1 190 ? 18.125 40.219 19.547 1 93.31 190 HIS A N 1
ATOM 1446 C CA . HIS A 1 190 ? 17.438 41.125 18.625 1 93.31 190 HIS A CA 1
ATOM 1447 C C . HIS A 1 190 ? 17.828 42.594 18.875 1 93.31 190 HIS A C 1
ATOM 1449 O O . HIS A 1 190 ? 17.5 43.156 19.906 1 93.31 190 HIS A O 1
ATOM 1455 N N . VAL A 1 191 ? 18.531 43.219 17.875 1 92.81 191 VAL A N 1
ATOM 1456 C CA . VAL A 1 191 ? 19.047 44.594 18.031 1 92.81 191 VAL A CA 1
ATOM 1457 C C . VAL A 1 191 ? 18.391 45.5 16.984 1 92.81 191 VAL A C 1
ATOM 1459 O O . VAL A 1 191 ? 18.453 45.219 15.789 1 92.81 191 VAL A O 1
ATOM 1462 N N . CYS A 1 192 ? 17.75 46.562 17.547 1 91.81 192 CYS A N 1
ATOM 1463 C CA . CYS A 1 192 ? 17.141 47.531 16.656 1 91.81 192 CYS A CA 1
ATOM 1464 C C . CYS A 1 192 ? 17.641 48.938 16.969 1 91.81 192 CYS A C 1
ATOM 1466 O O . CYS A 1 192 ? 18.016 49.219 18.109 1 91.81 192 CYS A O 1
ATOM 1468 N N . VAL A 1 193 ? 17.703 49.75 15.875 1 90.5 193 VAL A N 1
ATOM 1469 C CA . VAL A 1 193 ? 18.141 51.125 16.031 1 90.5 193 VAL A CA 1
ATOM 1470 C C . VAL A 1 193 ? 17.188 52.062 15.281 1 90.5 193 VAL A C 1
ATOM 1472 O O . VAL A 1 193 ? 16.766 51.75 14.164 1 90.5 193 VAL A O 1
ATOM 1475 N N . ARG A 1 194 ? 16.75 53.062 15.93 1 88.56 194 ARG A N 1
ATOM 1476 C CA . ARG A 1 194 ? 15.961 54.094 15.273 1 88.56 194 ARG A CA 1
ATOM 1477 C C . ARG A 1 194 ? 16.859 55.031 14.461 1 88.56 194 ARG A C 1
ATOM 1479 O O . ARG A 1 194 ? 17.703 55.719 15.023 1 88.56 194 ARG A O 1
ATOM 1486 N N . ALA A 1 195 ? 16.609 54.75 13.117 1 83.38 195 ALA A N 1
ATOM 1487 C CA . ALA A 1 195 ? 17.359 55.656 12.227 1 83.38 195 ALA A CA 1
ATOM 1488 C C . ALA A 1 195 ? 16.531 56.875 11.875 1 83.38 195 ALA A C 1
ATOM 1490 O O . ALA A 1 195 ? 15.383 56.781 11.453 1 83.38 195 ALA A O 1
ATOM 1491 N N . GLY A 1 196 ? 17.016 58.094 12.18 1 75.62 196 GLY A N 1
ATOM 1492 C CA . GLY A 1 196 ? 16.375 59.344 11.875 1 75.62 196 GLY A CA 1
ATOM 1493 C C . GLY A 1 196 ? 16.531 60.375 12.977 1 75.62 196 GLY A C 1
ATOM 1494 O O . GLY A 1 196 ? 17.328 60.188 13.906 1 75.62 196 GLY A O 1
ATOM 1495 N N . ARG A 1 197 ? 15.781 61.438 12.742 1 66 197 ARG A N 1
ATOM 1496 C CA . ARG A 1 197 ? 15.914 62.594 13.641 1 66 197 ARG A CA 1
ATOM 1497 C C . ARG A 1 197 ? 15.336 62.281 15.016 1 66 197 ARG A C 1
ATOM 1499 O O . ARG A 1 197 ? 14.406 61.469 15.141 1 66 197 ARG A O 1
ATOM 1506 N N . ALA A 1 198 ? 16.172 62.5 16.016 1 57.28 198 ALA A N 1
ATOM 1507 C CA . ALA A 1 198 ? 15.906 62.25 17.422 1 57.28 198 ALA A CA 1
ATOM 1508 C C . ALA A 1 198 ? 14.422 62.406 17.75 1 57.28 198 ALA A C 1
ATOM 1510 O O . ALA A 1 198 ? 13.844 63.469 17.547 1 57.28 198 ALA A O 1
ATOM 1511 N N . ALA A 1 199 ? 13.727 61.406 17.469 1 55.12 199 ALA A N 1
ATOM 1512 C CA . ALA A 1 199 ? 12.312 61.469 17.828 1 55.12 199 ALA A CA 1
ATOM 1513 C C . ALA A 1 199 ? 12.141 61.812 19.312 1 55.12 199 ALA A C 1
ATOM 1515 O O . ALA A 1 199 ? 12.922 61.344 20.156 1 55.12 199 ALA A O 1
ATOM 1516 N N . ALA A 1 200 ? 11.586 62.969 19.578 1 55.81 200 ALA A N 1
ATOM 1517 C CA . ALA A 1 200 ? 11.094 63.312 20.906 1 55.81 200 ALA A CA 1
ATOM 1518 C C . ALA A 1 200 ? 10.383 62.156 21.562 1 55.81 200 ALA A C 1
ATOM 1520 O O . ALA A 1 200 ? 9.789 61.312 20.891 1 55.81 200 ALA A O 1
ATOM 1521 N N . PRO A 1 201 ? 10.383 61.969 22.844 1 60.38 201 PRO A N 1
ATOM 1522 C CA . PRO A 1 201 ? 9.531 61.094 23.625 1 60.38 201 PRO A CA 1
ATOM 1523 C C . PRO A 1 201 ? 8.07 61.125 23.172 1 60.38 201 PRO A C 1
ATOM 1525 O O . PRO A 1 201 ? 7.625 62.094 22.578 1 60.38 201 PRO A O 1
ATOM 1528 N N . PRO A 1 202 ? 7.246 60.125 23.375 1 61.91 202 PRO A N 1
ATOM 1529 C CA . PRO A 1 202 ? 7.441 58.812 24.047 1 61.91 202 PRO A CA 1
ATOM 1530 C C . PRO A 1 202 ? 8.156 57.812 23.156 1 61.91 202 PRO A C 1
ATOM 1532 O O . PRO A 1 202 ? 8.148 57.938 21.938 1 61.91 202 PRO A O 1
ATOM 1535 N N . ALA A 1 203 ? 8.844 56.844 23.75 1 65 203 ALA A N 1
ATOM 1536 C CA . ALA A 1 203 ? 9.547 55.75 23.125 1 65 203 ALA A CA 1
ATOM 1537 C C . ALA A 1 203 ? 8.625 54.969 22.188 1 65 203 ALA A C 1
ATOM 1539 O O . ALA A 1 203 ? 7.453 54.75 22.516 1 65 203 ALA A O 1
ATOM 1540 N N . PRO A 1 204 ? 8.938 54.844 20.984 1 72.25 204 PRO A N 1
ATOM 1541 C CA . PRO A 1 204 ? 8.133 54.031 20.062 1 72.25 204 PRO A CA 1
ATOM 1542 C C . PRO A 1 204 ? 7.809 52.656 20.625 1 72.25 204 PRO A C 1
ATOM 1544 O O . PRO A 1 204 ? 8.484 52.188 21.531 1 72.25 204 PRO A O 1
ATOM 1547 N N . PRO A 1 205 ? 6.676 52.156 20.203 1 76.94 205 PRO A N 1
ATOM 1548 C CA . PRO A 1 205 ? 6.359 50.812 20.625 1 76.94 205 PRO A CA 1
ATOM 1549 C C . PRO A 1 205 ? 7.465 49.812 20.297 1 76.94 205 PRO A C 1
ATOM 1551 O O . PRO A 1 205 ? 8.258 50.031 19.375 1 76.94 205 PRO A O 1
ATOM 1554 N N . SER A 1 206 ? 7.594 48.781 21.188 1 82.62 206 SER A N 1
ATOM 1555 C CA . SER A 1 206 ? 8.578 47.719 20.984 1 82.62 206 SER A CA 1
ATOM 1556 C C . SER A 1 206 ? 8.383 47.062 19.625 1 82.62 206 SER A C 1
ATOM 1558 O O . SER A 1 206 ? 7.25 46.875 19.172 1 82.62 206 SER A O 1
ATOM 1560 N N . PRO A 1 207 ? 9.477 46.812 18.969 1 85.38 207 PRO A N 1
ATOM 1561 C CA . PRO A 1 207 ? 9.375 46.062 17.688 1 85.38 207 PRO A CA 1
ATOM 1562 C C . PRO A 1 207 ? 8.727 44.688 17.844 1 85.38 207 PRO A C 1
ATOM 1564 O O . PRO A 1 207 ? 8.727 44.125 18.938 1 85.38 207 PRO A O 1
ATOM 1567 N N . ALA A 1 208 ? 8.164 44.188 16.75 1 85.06 208 ALA A N 1
ATOM 1568 C CA . ALA A 1 208 ? 7.57 42.875 16.766 1 85.06 208 ALA A CA 1
ATOM 1569 C C . ALA A 1 208 ? 8.625 41.812 17.062 1 85.06 208 ALA A C 1
ATOM 1571 O O . ALA A 1 208 ? 9.758 41.906 16.594 1 85.06 208 ALA A O 1
ATOM 1572 N N . ASP A 1 209 ? 8.203 40.781 17.812 1 88.06 209 ASP A N 1
ATOM 1573 C CA . ASP A 1 209 ? 9.141 39.75 18.219 1 88.06 209 ASP A CA 1
ATOM 1574 C C . ASP A 1 209 ? 9.492 38.844 17.047 1 88.06 209 ASP A C 1
ATOM 1576 O O . ASP A 1 209 ? 8.609 38.375 16.312 1 88.06 209 ASP A O 1
ATOM 1580 N N . PRO A 1 210 ? 10.797 38.594 16.859 1 92.19 210 PRO A N 1
ATOM 1581 C CA . PRO A 1 210 ? 11.188 37.562 15.898 1 92.19 210 PRO A CA 1
ATOM 1582 C C . PRO A 1 210 ? 10.695 36.156 16.281 1 92.19 210 PRO A C 1
ATOM 1584 O O . PRO A 1 210 ? 10.422 35.906 17.453 1 92.19 210 PRO A O 1
ATOM 1587 N N . PHE A 1 211 ? 10.492 35.344 15.305 1 92.62 211 PHE A N 1
ATOM 1588 C CA . PHE A 1 211 ? 10.078 33.969 15.57 1 92.62 211 PHE A CA 1
ATOM 1589 C C . PHE A 1 211 ? 10.883 32.969 14.719 1 92.62 211 PHE A C 1
ATOM 1591 O O . PHE A 1 211 ? 11.5 33.375 13.727 1 92.62 211 PHE A O 1
ATOM 1598 N N . LEU A 1 212 ? 10.906 31.75 15.227 1 93.38 212 LEU A N 1
ATOM 1599 C CA . LEU A 1 212 ? 11.695 30.703 14.609 1 93.38 212 LEU A CA 1
ATOM 1600 C C . LEU A 1 212 ? 10.812 29.734 13.844 1 93.38 212 LEU A C 1
ATOM 1602 O O . LEU A 1 212 ? 9.758 29.312 14.344 1 93.38 212 LEU A O 1
ATOM 1606 N N . LEU A 1 213 ? 11.195 29.453 12.609 1 93.88 213 LEU A N 1
ATOM 1607 C CA . LEU A 1 213 ? 10.523 28.438 11.805 1 93.88 213 LEU A CA 1
ATOM 1608 C C . LEU A 1 213 ? 11.391 27.188 11.664 1 93.88 213 LEU A C 1
ATOM 1610 O O . LEU A 1 213 ? 12.547 27.281 11.242 1 93.88 213 LEU A O 1
ATOM 1614 N N . LEU A 1 214 ? 10.781 26.109 12.055 1 92.62 214 LEU A N 1
ATOM 1615 C CA . LEU A 1 214 ? 11.438 24.828 11.859 1 92.62 214 LEU A CA 1
ATOM 1616 C C . LEU A 1 214 ? 10.797 24.062 10.711 1 92.62 214 LEU A C 1
ATOM 1618 O O . LEU A 1 214 ? 9.602 23.75 10.75 1 92.62 214 LEU A O 1
ATOM 1622 N N . PHE A 1 215 ? 11.578 23.828 9.672 1 92.25 215 PHE A N 1
ATOM 1623 C CA . PHE A 1 215 ? 11.141 22.984 8.562 1 92.25 215 PHE A CA 1
ATOM 1624 C C . PHE A 1 215 ? 11.531 21.531 8.805 1 92.25 215 PHE A C 1
ATOM 1626 O O . PHE A 1 215 ? 12.719 21.188 8.836 1 92.25 215 PHE A O 1
ATOM 1633 N N . LEU A 1 216 ? 10.438 20.703 8.883 1 90.31 216 LEU A N 1
ATOM 1634 C CA . LEU A 1 216 ? 10.648 19.344 9.336 1 90.31 216 LEU A CA 1
ATOM 1635 C C . LEU A 1 216 ? 10.102 18.344 8.328 1 90.31 216 LEU A C 1
ATOM 1637 O O . LEU A 1 216 ? 9.258 18.688 7.496 1 90.31 216 LEU A O 1
ATOM 1641 N N . ASN A 1 217 ? 10.719 17.172 8.398 1 89.06 217 ASN A N 1
ATOM 1642 C CA . ASN A 1 217 ? 10.172 16 7.707 1 89.06 217 ASN A CA 1
ATOM 1643 C C . ASN A 1 217 ? 9.641 14.969 8.695 1 89.06 217 ASN A C 1
ATOM 1645 O O . ASN A 1 217 ? 10.414 14.289 9.367 1 89.06 217 ASN A O 1
ATOM 1649 N N . ASP A 1 218 ? 8.391 14.992 8.789 1 82.56 218 ASP A N 1
ATOM 1650 C CA . ASP A 1 218 ? 7.75 13.992 9.633 1 82.56 218 ASP A CA 1
ATOM 1651 C C . ASP A 1 218 ? 7.531 12.688 8.875 1 82.56 218 ASP A C 1
ATOM 1653 O O . ASP A 1 218 ? 6.691 12.617 7.969 1 82.56 218 ASP A O 1
ATOM 1657 N N . THR A 1 219 ? 8.25 11.711 9.234 1 75.88 219 THR A N 1
ATOM 1658 C CA . THR A 1 219 ? 8.234 10.453 8.492 1 75.88 219 THR A CA 1
ATOM 1659 C C . THR A 1 219 ? 7.027 9.609 8.883 1 75.88 219 THR A C 1
ATOM 1661 O O . THR A 1 219 ? 6.73 8.602 8.227 1 75.88 219 THR A O 1
ATOM 1664 N N . ARG A 1 220 ? 6.457 9.93 9.945 1 61.81 220 ARG A N 1
ATOM 1665 C CA . ARG A 1 220 ? 5.281 9.172 10.352 1 61.81 220 ARG A CA 1
ATOM 1666 C C . ARG A 1 220 ? 4.109 9.43 9.414 1 61.81 220 ARG A C 1
ATOM 1668 O O . ARG A 1 220 ? 3.135 8.68 9.406 1 61.81 220 ARG A O 1
ATOM 1675 N N . SER A 1 221 ? 4.215 10.664 8.906 1 54.5 221 SER A N 1
ATOM 1676 C CA . SER A 1 221 ? 3.121 11.055 8.023 1 54.5 221 SER A CA 1
ATOM 1677 C C . SER A 1 221 ? 3.064 10.156 6.793 1 54.5 221 SER A C 1
ATOM 1679 O O . SER A 1 221 ? 2.234 10.359 5.906 1 54.5 221 SER A O 1
ATOM 1681 N N . GLY A 1 222 ? 3.893 9.258 6.59 1 46 222 GLY A N 1
ATOM 1682 C CA . GLY A 1 222 ? 4.062 8.492 5.367 1 46 222 GLY A CA 1
ATOM 1683 C C . GLY A 1 222 ? 2.852 7.648 5.02 1 46 222 GLY A C 1
ATOM 1684 O O . GLY A 1 222 ? 2.035 7.336 5.887 1 46 222 GLY A O 1
ATOM 1685 N N . THR A 1 223 ? 2.508 7.816 3.641 1 43.66 223 THR A N 1
ATOM 1686 C CA . THR A 1 223 ? 1.463 7.238 2.803 1 43.66 223 THR A CA 1
ATOM 1687 C C . THR A 1 223 ? 1.354 5.734 3.035 1 43.66 223 THR A C 1
ATOM 1689 O O . THR A 1 223 ? 2.357 5.062 3.283 1 43.66 223 THR A O 1
ATOM 1692 N N . LEU A 1 224 ? 0.26 5.398 3.57 1 43.41 224 LEU A N 1
ATOM 1693 C CA . LEU A 1 224 ? -0.003 4.008 3.219 1 43.41 224 LEU A CA 1
ATOM 1694 C C . LEU A 1 224 ? 0.521 3.693 1.821 1 43.41 224 LEU A C 1
ATOM 1696 O O . LEU A 1 224 ? 0.272 4.445 0.876 1 43.41 224 LEU A O 1
ATOM 1700 N N . PRO A 1 225 ? 1.561 3.064 1.747 1 40.03 225 PRO A N 1
ATOM 1701 C CA . PRO A 1 225 ? 1.948 2.781 0.363 1 40.03 225 PRO A CA 1
ATOM 1702 C C . PRO A 1 225 ? 0.749 2.514 -0.543 1 40.03 225 PRO A C 1
ATOM 1704 O O . PRO A 1 225 ? -0.254 1.951 -0.096 1 40.03 225 PRO A O 1
ATOM 1707 N N . GLU A 1 226 ? 0.529 3.479 -1.46 1 42.66 226 GLU A N 1
ATOM 1708 C CA . GLU A 1 226 ? -0.441 3.15 -2.5 1 42.66 226 GLU A CA 1
ATOM 1709 C C . GLU A 1 226 ? -0.287 1.705 -2.965 1 42.66 226 GLU A C 1
ATOM 1711 O O . GLU A 1 226 ? 0.827 1.25 -3.234 1 42.66 226 GLU A O 1
ATOM 1716 N N . PRO A 1 227 ? -1.24 1.036 -2.721 1 39.59 227 PRO A N 1
ATOM 1717 C CA . PRO A 1 227 ? -1.114 -0.305 -3.295 1 39.59 227 PRO A CA 1
ATOM 1718 C C . PRO A 1 227 ? -0.624 -0.284 -4.742 1 39.59 227 PRO A C 1
ATOM 1720 O O . PRO A 1 227 ? -1.108 0.513 -5.551 1 39.59 227 PRO A O 1
ATOM 1723 N N . ARG A 1 228 ? 0.582 -0.417 -4.934 1 39.47 228 ARG A N 1
ATOM 1724 C CA . ARG A 1 228 ? 0.952 -0.631 -6.328 1 39.47 228 ARG A CA 1
ATOM 1725 C C . ARG A 1 228 ? -0.077 -1.503 -7.039 1 39.47 228 ARG A C 1
ATOM 1727 O O . ARG A 1 228 ? -0.607 -2.449 -6.457 1 39.47 228 ARG A O 1
ATOM 1734 N N . ARG A 1 229 ? -0.511 -1.064 -8.227 1 41.12 229 ARG A N 1
ATOM 1735 C CA . ARG A 1 229 ? -1.471 -1.611 -9.18 1 41.12 229 ARG A CA 1
ATOM 1736 C C . ARG A 1 229 ? -1.326 -3.125 -9.297 1 41.12 229 ARG A C 1
ATOM 1738 O O . ARG A 1 229 ? -0.323 -3.619 -9.812 1 41.12 229 ARG A O 1
ATOM 1745 N N . SER A 1 230 ? -1.657 -3.744 -8.25 1 39.03 230 SER A N 1
ATOM 1746 C CA . SER A 1 230 ? -1.717 -5.16 -8.609 1 39.03 230 SER A CA 1
ATOM 1747 C C . SER A 1 230 ? -2.812 -5.426 -9.633 1 39.03 230 SER A C 1
ATOM 1749 O O . SER A 1 230 ? -3.99 -5.516 -9.289 1 39.03 230 SER A O 1
ATOM 1751 N N . ARG A 1 231 ? -2.838 -4.734 -10.68 1 36.28 231 ARG A N 1
ATOM 1752 C CA . ARG A 1 231 ? -3.896 -4.895 -11.672 1 36.28 231 ARG A CA 1
ATOM 1753 C C . ARG A 1 231 ? -4.285 -6.363 -11.82 1 36.28 231 ARG A C 1
ATOM 1755 O O . ARG A 1 231 ? -5.465 -6.688 -11.969 1 36.28 231 ARG A O 1
ATOM 1762 N N . ARG A 1 232 ? -3.41 -7.207 -12.258 1 40.12 232 ARG A N 1
ATOM 1763 C CA . ARG A 1 232 ? -3.738 -8.289 -13.188 1 40.12 232 ARG A CA 1
ATOM 1764 C C . ARG A 1 232 ? -4.09 -9.562 -12.438 1 40.12 232 ARG A C 1
ATOM 1766 O O . ARG A 1 232 ? -4.543 -10.539 -13.039 1 40.12 232 ARG A O 1
ATOM 1773 N N . ASP A 1 233 ? -3.883 -9.688 -11.18 1 41.78 233 ASP A N 1
ATOM 1774 C CA . ASP A 1 233 ? -3.902 -11.086 -10.75 1 41.78 233 ASP A CA 1
ATOM 1775 C C . ASP A 1 233 ? -5.32 -11.539 -10.414 1 41.78 233 ASP A C 1
ATOM 1777 O O . ASP A 1 233 ? -5.602 -12.734 -10.359 1 41.78 233 ASP A O 1
ATOM 1781 N N . ALA A 1 234 ? -6.262 -10.641 -9.992 1 42 234 ALA A N 1
ATOM 1782 C CA . ALA A 1 234 ? -7.617 -11.023 -9.609 1 42 234 ALA A CA 1
ATOM 1783 C C . ALA A 1 234 ? -8.367 -11.648 -10.781 1 42 234 ALA A C 1
ATOM 1785 O O . ALA A 1 234 ? -9.352 -12.367 -10.586 1 42 234 ALA A O 1
ATOM 1786 N N . GLY A 1 235 ? -7.977 -11.414 -11.945 1 41 235 GLY A N 1
ATOM 1787 C CA . GLY A 1 235 ? -8.641 -11.844 -13.164 1 41 235 GLY A CA 1
ATOM 1788 C C . GLY A 1 235 ? -8.742 -13.352 -13.289 1 41 235 GLY A C 1
ATOM 1789 O O . GLY A 1 235 ? -9.648 -13.867 -13.945 1 41 235 GLY A O 1
ATOM 1790 N N . MET A 1 236 ? -7.773 -14.07 -12.789 1 43 236 MET A N 1
ATOM 1791 C CA . MET A 1 236 ? -7.738 -15.508 -13.039 1 43 236 MET A CA 1
ATOM 1792 C C . MET A 1 236 ? -8.797 -16.234 -12.211 1 43 236 MET A C 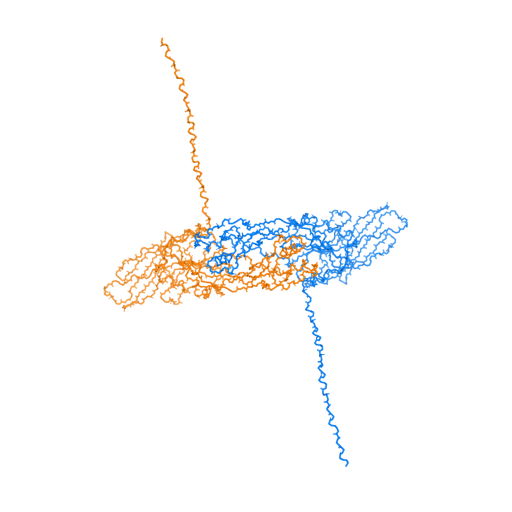1
ATOM 1794 O O . MET A 1 236 ? -9.359 -17.234 -12.656 1 43 236 MET A O 1
ATOM 1798 N N . LEU A 1 237 ? -9.281 -15.625 -11.047 1 46.06 237 LEU A N 1
ATOM 1799 C CA . LEU A 1 237 ? -10.211 -16.344 -10.188 1 46.06 237 LEU A CA 1
ATOM 1800 C C . LEU A 1 237 ? -11.625 -16.281 -10.758 1 46.06 237 LEU A C 1
ATOM 1802 O O . LEU A 1 237 ? -12.43 -17.188 -10.539 1 46.06 237 LEU A O 1
ATOM 1806 N N . LEU A 1 238 ? -12.031 -15.359 -11.516 1 46.59 238 LEU A N 1
ATOM 1807 C CA . LEU A 1 238 ? -13.438 -15.117 -11.836 1 46.59 238 LEU A CA 1
ATOM 1808 C C . LEU A 1 238 ? -13.844 -15.875 -13.094 1 46.59 238 LEU A C 1
ATOM 1810 O O . LEU A 1 238 ? -15.031 -16.109 -13.328 1 46.59 238 LEU A O 1
ATOM 1814 N N . HIS A 1 239 ? -13.031 -16.281 -13.984 1 40.25 239 HIS A N 1
ATOM 1815 C CA . HIS A 1 239 ? -13.531 -16.688 -15.281 1 40.25 239 HIS A CA 1
ATOM 1816 C C . HIS A 1 239 ? -14.414 -17.938 -15.156 1 40.25 239 HIS A C 1
ATOM 1818 O O . HIS A 1 239 ? -15.281 -18.172 -16 1 40.25 239 HIS A O 1
ATOM 1824 N N . ASP A 1 240 ? -14.25 -18.859 -14.281 1 39.31 240 ASP A N 1
ATOM 1825 C CA . ASP A 1 240 ? -15.055 -20.078 -14.273 1 39.31 240 ASP A CA 1
ATOM 1826 C C . ASP A 1 240 ? -16.297 -19.906 -13.414 1 39.31 240 ASP A C 1
ATOM 1828 O O . ASP A 1 240 ? -16.828 -20.891 -12.883 1 39.31 240 ASP A O 1
ATOM 1832 N N . LEU A 1 241 ? -16.688 -18.703 -13.188 1 45.41 241 LEU A N 1
ATOM 1833 C CA . LEU A 1 241 ? -17.859 -18.625 -12.328 1 45.41 241 LEU A CA 1
ATOM 1834 C C . LEU A 1 241 ? -19.125 -18.922 -13.117 1 45.41 241 LEU A C 1
ATOM 1836 O O . LEU A 1 241 ? -19.219 -18.578 -14.305 1 45.41 241 LEU A O 1
ATOM 1840 N N . PRO A 1 242 ? -19.938 -19.828 -12.633 1 42.91 242 PRO A N 1
ATOM 1841 C CA . PRO A 1 242 ? -21.219 -20.125 -13.273 1 42.91 242 PRO A CA 1
ATOM 1842 C C . PRO A 1 242 ? -21.984 -18.859 -13.672 1 42.91 242 PRO A C 1
ATOM 1844 O O . PRO A 1 242 ? -21.812 -17.797 -13.055 1 42.91 242 PRO A O 1
ATOM 1847 N N . GLY A 1 243 ? -22.406 -18.891 -14.961 1 42.81 243 GLY A N 1
ATOM 1848 C CA . GLY A 1 243 ? -23.203 -17.875 -15.641 1 42.81 243 GLY A CA 1
ATOM 1849 C C . GLY A 1 243 ? -24.25 -17.25 -14.75 1 42.81 243 GLY A C 1
ATOM 1850 O O . GLY A 1 243 ? -24.812 -16.203 -15.078 1 42.81 243 GLY A O 1
ATOM 1851 N N . TYR A 1 244 ? -24.672 -17.891 -13.797 1 42.44 244 TYR A N 1
ATOM 1852 C CA . TYR A 1 244 ? -25.812 -17.344 -13.055 1 42.44 244 TYR A CA 1
ATOM 1853 C C . TYR A 1 244 ? -25.406 -16.094 -12.281 1 42.44 244 TYR A C 1
ATOM 1855 O O . TYR A 1 244 ? -26.266 -15.43 -11.688 1 42.44 244 TYR A O 1
ATOM 1863 N N . LEU A 1 245 ? -24.141 -16 -12.172 1 45.47 245 LEU A N 1
ATOM 1864 C CA . LEU A 1 245 ? -23.797 -14.844 -11.359 1 45.47 245 LEU A CA 1
ATOM 1865 C C . LEU A 1 245 ? -24.094 -13.547 -12.109 1 45.47 245 LEU A C 1
ATOM 1867 O O . LEU A 1 245 ? -23.516 -12.508 -11.82 1 45.47 245 LEU A O 1
ATOM 1871 N N . ARG A 1 246 ? -24.953 -13.805 -13.211 1 40.5 246 ARG A N 1
ATOM 1872 C CA . ARG A 1 246 ? -25.375 -12.586 -13.906 1 40.5 246 ARG A CA 1
ATOM 1873 C C . ARG A 1 246 ? -26.062 -11.617 -12.945 1 40.5 246 ARG A C 1
ATOM 1875 O O . ARG A 1 246 ? -26.719 -12.047 -11.992 1 40.5 246 ARG A O 1
ATOM 1882 N N . GLU A 1 247 ? -25.812 -10.297 -13.203 1 45.56 247 GLU A N 1
ATOM 1883 C CA . GLU A 1 247 ? -26.203 -9.047 -12.547 1 45.56 247 GLU A CA 1
ATOM 1884 C C . GLU A 1 247 ? -27.688 -9.047 -12.203 1 45.56 247 GLU A C 1
ATOM 1886 O O . GLU A 1 247 ? -28.531 -9.125 -13.094 1 45.56 247 GLU A O 1
ATOM 1891 N N . ALA A 1 248 ? -28.109 -9.664 -11.273 1 41.25 248 ALA A N 1
ATOM 1892 C CA . ALA A 1 248 ? -29.469 -9.234 -10.953 1 41.25 248 ALA A CA 1
ATOM 1893 C C . ALA A 1 248 ? -29.562 -7.715 -10.898 1 41.25 248 ALA A C 1
ATOM 1895 O O . ALA A 1 248 ? -28.688 -7.051 -10.336 1 41.25 248 ALA A O 1
ATOM 1896 N N . GLY A 1 249 ? -30.328 -7.031 -11.719 1 40.06 249 GLY A N 1
ATOM 1897 C CA . GLY A 1 249 ? -30.719 -5.66 -12 1 40.06 249 GLY A CA 1
ATOM 1898 C C . GLY A 1 249 ? -31.031 -4.859 -10.75 1 40.06 249 GLY A C 1
ATOM 1899 O O . GLY A 1 249 ? -31.719 -3.838 -10.812 1 40.06 249 GLY A O 1
ATOM 1900 N N . GLY A 1 250 ? -30.969 -5.406 -9.523 1 43.66 250 GLY A N 1
ATOM 1901 C CA . GLY A 1 250 ? -31.562 -4.414 -8.641 1 43.66 250 GLY A CA 1
ATOM 1902 C C . GLY A 1 250 ? -30.812 -3.096 -8.633 1 43.66 250 GLY A C 1
ATOM 1903 O O . GLY A 1 250 ? -29.641 -3.037 -9.016 1 43.66 250 GLY A O 1
ATOM 1904 N N . GLU A 1 251 ? -31.516 -1.895 -8.414 1 46.47 251 GLU A N 1
ATOM 1905 C CA . GLU A 1 251 ? -31.328 -0.447 -8.445 1 46.47 251 GLU A CA 1
ATOM 1906 C C . GLU A 1 251 ? -30.203 -0.018 -7.512 1 46.47 251 GLU A C 1
ATOM 1908 O O . GLU A 1 251 ? -30.031 1.172 -7.238 1 46.47 251 GLU A O 1
ATOM 1913 N N . LYS A 1 252 ? -29.578 -0.839 -6.715 1 56.34 252 LYS A N 1
ATOM 1914 C CA . LYS A 1 252 ? -28.641 -0.147 -5.844 1 56.34 252 LYS A CA 1
ATOM 1915 C C . LYS A 1 252 ? -27.453 0.412 -6.645 1 56.34 252 LYS A C 1
ATOM 1917 O O . LYS A 1 252 ? -27 -0.21 -7.605 1 56.34 252 LYS A O 1
ATOM 1922 N N . SER A 1 253 ? -27.016 1.782 -6.469 1 78.56 253 SER A N 1
ATOM 1923 C CA . SER A 1 253 ? -25.938 2.494 -7.137 1 78.56 253 SER A CA 1
ATOM 1924 C C . SER A 1 253 ? -24.609 1.766 -6.961 1 78.56 253 SER A C 1
ATOM 1926 O O . SER A 1 253 ? -24.328 1.208 -5.898 1 78.56 253 SER A O 1
ATOM 1928 N N . ASP A 1 254 ? -23.984 1.525 -7.977 1 88.56 254 ASP A N 1
ATOM 1929 C CA . ASP A 1 254 ? -22.688 0.858 -8.016 1 88.56 254 ASP A CA 1
ATOM 1930 C C . ASP A 1 254 ? -21.656 1.599 -7.16 1 88.56 254 ASP A C 1
ATOM 1932 O O . ASP A 1 254 ? -21.766 2.811 -6.957 1 88.56 254 ASP A O 1
ATOM 1936 N N . CYS A 1 255 ? -20.859 0.805 -6.469 1 93.56 255 CYS A N 1
ATOM 1937 C CA . CYS A 1 255 ? -19.734 1.361 -5.711 1 93.56 255 CYS A CA 1
ATOM 1938 C C . CYS A 1 255 ? -19.078 2.514 -6.469 1 93.56 255 CYS A C 1
ATOM 1940 O O . CYS A 1 255 ? -18.562 2.322 -7.566 1 93.56 255 CYS A O 1
ATOM 1942 N N . SER A 1 256 ? -19.234 3.66 -5.895 1 94.94 256 SER A N 1
ATOM 1943 C CA . SER A 1 256 ? -18.719 4.844 -6.574 1 94.94 256 SER A CA 1
ATOM 1944 C C . SER A 1 256 ? -18.25 5.891 -5.57 1 94.94 256 SER A C 1
ATOM 1946 O O . SER A 1 256 ? -18.609 5.848 -4.395 1 94.94 256 SER A O 1
ATOM 1948 N N . LEU A 1 257 ? -17.406 6.754 -6.133 1 96.62 257 LEU A N 1
ATOM 1949 C CA . LEU A 1 257 ? -16.906 7.879 -5.355 1 96.62 257 LEU A CA 1
ATOM 1950 C C . LEU A 1 257 ? -17.922 9.008 -5.301 1 96.62 257 LEU A C 1
ATOM 1952 O O . LEU A 1 257 ? -18.469 9.414 -6.332 1 96.62 257 LEU A O 1
ATOM 1956 N N . ARG A 1 258 ? -18.203 9.492 -4.07 1 97.19 258 ARG A N 1
ATOM 1957 C CA . ARG A 1 258 ? -19.188 10.555 -3.877 1 97.19 258 ARG A CA 1
ATOM 1958 C C . ARG A 1 258 ? -18.562 11.758 -3.178 1 97.19 258 ARG A C 1
ATOM 1960 O O . ARG A 1 258 ? -17.641 11.609 -2.371 1 97.19 258 ARG A O 1
ATOM 1967 N N . SER A 1 259 ? -19.078 12.922 -3.525 1 96.38 259 SER A N 1
ATOM 1968 C CA . SER A 1 259 ? -18.578 14.164 -2.938 1 96.38 259 SER A CA 1
ATOM 1969 C C . SER A 1 259 ? -19.344 14.531 -1.676 1 96.38 259 SER A C 1
ATOM 1971 O O . SER A 1 259 ? -20.562 14.281 -1.59 1 96.38 259 SER A O 1
ATOM 1973 N N . PHE A 1 260 ? -18.656 15.07 -0.701 1 95.38 260 PHE A N 1
ATOM 1974 C CA . PHE A 1 260 ? -19.281 15.578 0.513 1 95.38 260 PHE A CA 1
ATOM 1975 C C . PHE A 1 260 ? -18.406 16.641 1.174 1 95.38 260 PHE A C 1
ATOM 1977 O O . PHE A 1 260 ? -17.672 16.344 2.119 1 95.38 260 PHE A O 1
ATOM 1984 N N . PRO A 1 261 ? -18.5 17.844 0.699 1 96.12 261 PRO A N 1
ATOM 1985 C CA . PRO A 1 261 ? -17.719 18.906 1.332 1 96.12 261 PRO A CA 1
ATOM 1986 C C . PRO A 1 261 ? -18.109 19.141 2.787 1 96.12 261 PRO A C 1
ATOM 1988 O O . PRO A 1 261 ? -19.297 19.188 3.109 1 96.12 261 PRO A O 1
ATOM 1991 N N . VAL A 1 262 ? -17.094 19.266 3.639 1 95 262 VAL A N 1
ATOM 1992 C CA . VAL A 1 262 ? -17.328 19.469 5.066 1 95 262 VAL A CA 1
ATOM 1993 C C . VAL A 1 262 ? -16.391 20.547 5.598 1 95 262 VAL A C 1
ATOM 1995 O O . VAL A 1 262 ? -15.25 20.656 5.152 1 95 262 VAL A O 1
ATOM 1998 N N . SER A 1 263 ? -16.922 21.312 6.562 1 92.88 263 SER A N 1
ATOM 1999 C CA . SER A 1 263 ? -16.062 22.312 7.219 1 92.88 263 SER A CA 1
ATOM 2000 C C . SER A 1 263 ? -15.508 21.766 8.531 1 92.88 263 SER A C 1
ATOM 2002 O O . SER A 1 263 ? -16.109 20.891 9.156 1 92.88 263 SER A O 1
ATOM 2004 N N . PHE A 1 264 ? -14.375 22.328 8.93 1 89.75 264 PHE A N 1
ATOM 2005 C CA . PHE A 1 264 ? -13.797 21.906 10.195 1 89.75 264 PHE A CA 1
ATOM 2006 C C . PHE A 1 264 ? -14.641 22.391 11.367 1 89.75 264 PHE A C 1
ATOM 2008 O O . PHE A 1 264 ? -14.586 21.812 12.461 1 89.75 264 PHE A O 1
ATOM 2015 N N . ALA A 1 265 ? -15.406 23.375 11.156 1 87.5 265 ALA A N 1
ATOM 2016 C CA . ALA A 1 265 ? -16.359 23.812 12.172 1 87.5 265 ALA A CA 1
ATOM 2017 C C . ALA A 1 265 ? -17.422 22.734 12.414 1 87.5 265 ALA A C 1
ATOM 2019 O O . ALA A 1 265 ? -17.781 22.453 13.562 1 87.5 265 ALA A O 1
ATOM 2020 N N . GLN A 1 266 ? -17.922 22.141 11.305 1 89.81 266 GLN A N 1
ATOM 2021 C CA . GLN A 1 266 ? -18.922 21.094 11.406 1 89.81 266 GLN A CA 1
ATOM 2022 C C . GLN A 1 266 ? -18.375 19.875 12.156 1 89.81 266 GLN A C 1
ATOM 2024 O O . GLN A 1 266 ? -19.125 19.156 12.812 1 89.81 266 GLN A O 1
ATOM 2029 N N . LEU A 1 267 ? -17.062 19.734 12.109 1 86.81 267 LEU A N 1
ATOM 2030 C CA . LEU A 1 267 ? -16.406 18.609 12.781 1 86.81 267 LEU A CA 1
ATOM 2031 C C . LEU A 1 267 ? -16.016 18.984 14.203 1 86.81 267 LEU A C 1
ATOM 2033 O O . LEU A 1 267 ? -15.508 18.141 14.953 1 86.81 267 LEU A O 1
ATOM 2037 N N . GLY A 1 268 ? -16.156 20.219 14.477 1 81.56 268 GLY A N 1
ATOM 2038 C CA . GLY A 1 268 ? -15.805 20.703 15.805 1 81.56 268 GLY A CA 1
ATOM 2039 C C . GLY A 1 268 ? -14.328 20.984 15.961 1 81.56 268 GLY A C 1
ATOM 2040 O O . GLY A 1 268 ? -13.797 20.953 17.078 1 81.56 268 GLY A O 1
ATOM 2041 N N . TRP A 1 269 ? -13.656 21.188 14.82 1 82.25 269 TRP A N 1
ATOM 2042 C CA . TRP A 1 269 ? -12.203 21.328 14.852 1 82.25 269 TRP A CA 1
ATOM 2043 C C . TRP A 1 269 ? -11.781 22.766 14.562 1 82.25 269 TRP A C 1
ATOM 2045 O O . TRP A 1 269 ? -10.594 23.047 14.398 1 82.25 269 TRP A O 1
ATOM 2055 N N . ASP A 1 270 ? -12.656 23.641 14.523 1 80.62 270 ASP A N 1
ATOM 2056 C CA . ASP A 1 270 ? -12.352 25 14.094 1 80.62 270 ASP A CA 1
ATOM 2057 C C . ASP A 1 270 ? -11.609 25.766 15.188 1 80.62 270 ASP A C 1
ATOM 2059 O O . ASP A 1 270 ? -11.023 26.828 14.922 1 80.62 270 ASP A O 1
ATOM 2063 N N . HIS A 1 271 ? -11.531 25.281 16.422 1 80.94 271 HIS A N 1
ATOM 2064 C CA . HIS A 1 271 ? -10.852 26 17.484 1 80.94 271 HIS A CA 1
ATOM 2065 C C . HIS A 1 271 ? -9.336 25.828 17.391 1 80.94 271 HIS A C 1
ATOM 2067 O O . HIS A 1 271 ? -8.578 26.625 17.938 1 80.94 271 HIS A O 1
ATOM 2073 N N . TRP A 1 272 ? -8.922 24.859 16.625 1 84.06 272 TRP A N 1
ATOM 2074 C CA . TRP A 1 272 ? -7.477 24.703 16.547 1 84.06 272 TRP A CA 1
ATOM 2075 C C . TRP A 1 272 ? -7.023 24.625 15.094 1 84.06 272 TRP A C 1
ATOM 2077 O O . TRP A 1 272 ? -5.832 24.719 14.797 1 84.06 272 TRP A O 1
ATOM 2087 N N . ILE A 1 273 ? -7.926 24.344 14.195 1 89 273 ILE A N 1
ATOM 2088 C CA . ILE A 1 273 ? -7.566 24.359 12.781 1 89 273 ILE A CA 1
ATOM 2089 C C . ILE A 1 273 ? -7.82 25.75 12.195 1 89 273 ILE A C 1
ATOM 2091 O O . ILE A 1 273 ? -8.953 26.234 12.203 1 89 273 ILE A O 1
ATOM 2095 N N . ILE A 1 274 ? -6.82 26.297 11.75 1 91.62 274 ILE A N 1
ATOM 2096 C CA . ILE A 1 274 ? -6.902 27.641 11.195 1 91.62 274 ILE A CA 1
ATOM 2097 C C . ILE A 1 274 ? -7.258 27.562 9.719 1 91.62 274 ILE A C 1
ATOM 2099 O O . ILE A 1 274 ? -8.109 28.312 9.234 1 91.62 274 ILE A O 1
ATOM 2103 N N . ALA A 1 275 ? -6.496 26.688 9.008 1 93.62 275 ALA A N 1
ATOM 2104 C CA . ALA A 1 275 ? -6.711 26.469 7.578 1 93.62 275 ALA A CA 1
ATOM 2105 C C . ALA A 1 275 ? -6.434 25.016 7.191 1 93.62 275 ALA A C 1
ATOM 2107 O O . ALA A 1 275 ? -5.578 24.359 7.793 1 93.62 275 ALA A O 1
ATOM 2108 N N . PRO A 1 276 ? -7.152 24.453 6.223 1 95.12 276 PRO A N 1
ATOM 2109 C CA . PRO A 1 276 ? -8.242 25.125 5.512 1 95.12 276 PRO A CA 1
ATOM 2110 C C . PRO A 1 276 ? -9.531 25.188 6.328 1 95.12 276 PRO A C 1
ATOM 2112 O O . PRO A 1 276 ? -9.602 24.609 7.418 1 95.12 276 PRO A O 1
ATOM 2115 N N . HIS A 1 277 ? -10.547 26 5.816 1 93.31 277 HIS A N 1
ATOM 2116 C CA . HIS A 1 277 ? -11.836 26.078 6.496 1 93.31 277 HIS A CA 1
ATOM 2117 C C . HIS A 1 277 ? -12.711 24.875 6.16 1 93.31 277 HIS A C 1
ATOM 2119 O O . HIS A 1 277 ? -13.492 24.406 7 1 93.31 277 HIS A O 1
ATOM 2125 N N . ARG A 1 278 ? -12.602 24.469 4.934 1 95.06 278 ARG A N 1
ATOM 2126 C CA . ARG A 1 278 ? -13.391 23.328 4.449 1 95.06 278 ARG A CA 1
ATOM 2127 C C . ARG A 1 278 ? -12.594 22.516 3.436 1 95.06 278 ARG A C 1
ATOM 2129 O O . ARG A 1 278 ? -11.633 23 2.846 1 95.06 278 ARG A O 1
ATOM 2136 N N . TYR A 1 279 ? -12.906 21.25 3.344 1 95.56 279 TYR A N 1
ATOM 2137 C CA . TYR A 1 279 ? -12.367 20.391 2.285 1 95.56 279 TYR A CA 1
ATOM 2138 C C . TYR A 1 279 ? -13.352 19.281 1.932 1 95.56 279 TYR A C 1
ATOM 2140 O O . TYR A 1 279 ? -14.406 19.156 2.553 1 95.56 279 TYR A O 1
ATOM 2148 N N . ASN A 1 280 ? -13.039 18.641 0.896 1 97 280 ASN A N 1
ATOM 2149 C CA . ASN A 1 280 ? -13.898 17.562 0.426 1 97 280 ASN A CA 1
ATOM 2150 C C . ASN A 1 280 ? -13.234 16.203 0.597 1 97 280 ASN A C 1
ATOM 2152 O O . ASN A 1 280 ? -12.508 15.742 -0.286 1 97 280 ASN A O 1
ATOM 2156 N N . PRO A 1 281 ? -13.57 15.531 1.79 1 96.94 281 PRO A N 1
ATOM 2157 C CA . PRO A 1 281 ? -12.961 14.211 1.983 1 96.94 281 PRO A CA 1
ATOM 2158 C C . PRO A 1 281 ? -13.453 13.18 0.97 1 96.94 281 PRO A C 1
ATOM 2160 O O . PRO A 1 281 ? -12.75 12.211 0.679 1 96.94 281 PRO A O 1
ATOM 2163 N N . ARG A 1 282 ? -14.602 13.383 0.383 1 98 282 ARG A N 1
ATOM 2164 C CA . ARG A 1 282 ? -15.297 12.406 -0.454 1 98 282 ARG A CA 1
ATOM 2165 C C . ARG A 1 282 ? -15.453 11.078 0.269 1 98 282 ARG A C 1
ATOM 2167 O O . ARG A 1 282 ? -14.984 10.922 1.4 1 98 282 ARG A O 1
ATOM 2174 N N . TYR A 1 283 ? -16.281 10.242 -0.17 1 97.62 283 TYR A N 1
ATOM 2175 C CA . TYR A 1 283 ? -16.484 8.922 0.411 1 97.62 283 TYR A CA 1
ATOM 2176 C C . TYR A 1 283 ? -16.984 7.934 -0.638 1 97.62 283 TYR A C 1
ATOM 2178 O O . TYR A 1 283 ? -17.453 8.336 -1.707 1 97.62 283 TYR A O 1
ATOM 2186 N N . CYS A 1 284 ? -16.688 6.664 -0.391 1 97 284 CYS A N 1
ATOM 2187 C CA . CYS A 1 284 ? -17.125 5.598 -1.279 1 97 284 CYS A CA 1
ATOM 2188 C C . CYS A 1 284 ? -18.406 4.953 -0.76 1 97 284 CYS A C 1
ATOM 2190 O O . CYS A 1 284 ? -18.531 4.68 0.436 1 97 284 CYS A O 1
ATOM 2192 N N . LYS A 1 285 ? -19.375 4.797 -1.644 1 96.19 285 LYS A N 1
ATOM 2193 C CA . LYS A 1 285 ? -20.656 4.207 -1.281 1 96.19 285 LYS A CA 1
ATOM 2194 C C . LYS A 1 285 ? -21.266 3.447 -2.457 1 96.19 285 LYS A C 1
ATOM 2196 O O . LYS A 1 285 ? -21.016 3.787 -3.615 1 96.19 285 LYS A O 1
ATOM 2201 N N . GLY A 1 286 ? -22.062 2.451 -2.109 1 94.75 286 GLY A N 1
ATOM 2202 C CA . GLY A 1 286 ? -22.75 1.649 -3.117 1 94.75 286 GLY A CA 1
ATOM 2203 C C . GLY A 1 286 ? -22.453 0.166 -2.992 1 94.75 286 GLY A C 1
ATOM 2204 O O . GLY A 1 286 ? -21.703 -0.254 -2.1 1 94.75 286 GLY A O 1
ATOM 2205 N N . ALA A 1 287 ? -23 -0.592 -3.877 1 92.12 287 ALA A N 1
ATOM 2206 C CA . ALA A 1 287 ? -22.859 -2.045 -3.83 1 92.12 287 ALA A CA 1
ATOM 2207 C C . ALA A 1 287 ? -21.734 -2.512 -4.754 1 92.12 287 ALA A C 1
ATOM 2209 O O . ALA A 1 287 ? -21.578 -1.989 -5.859 1 92.12 287 ALA A O 1
ATOM 2210 N N . CYS A 1 288 ? -20.922 -3.426 -4.188 1 91.81 288 CYS A N 1
ATOM 2211 C CA . CYS A 1 288 ? -19.922 -4.066 -5.035 1 91.81 288 CYS A CA 1
ATOM 2212 C C . CYS A 1 288 ? -20.562 -5.086 -5.965 1 91.81 288 CYS A C 1
ATOM 2214 O O . CYS A 1 288 ? -21.422 -5.859 -5.539 1 91.81 288 CYS A O 1
ATOM 2216 N N . PRO A 1 289 ? -20.172 -5.051 -7.156 1 85.06 289 PRO A N 1
ATOM 2217 C CA . PRO A 1 289 ? -20.797 -5.984 -8.102 1 85.06 289 PRO A CA 1
ATOM 2218 C C . PRO A 1 289 ? -20.469 -7.441 -7.793 1 85.06 289 PRO A C 1
ATOM 2220 O O . PRO A 1 289 ? -19.469 -7.723 -7.121 1 85.06 289 PRO A O 1
ATOM 2223 N N . ARG A 1 290 ? -21.328 -8.273 -8.266 1 78.88 290 ARG A N 1
ATOM 2224 C CA . ARG A 1 290 ? -21.141 -9.703 -8.055 1 78.88 290 ARG A CA 1
ATOM 2225 C C . ARG A 1 290 ? -19.875 -10.195 -8.742 1 78.88 290 ARG A C 1
ATOM 2227 O O . ARG A 1 290 ? -19.156 -11.047 -8.203 1 78.88 290 ARG A O 1
ATOM 2234 N N . LEU A 1 291 ? -19.719 -9.594 -9.898 1 75.5 291 LEU A N 1
ATOM 2235 C CA . LEU A 1 291 ? -18.484 -9.898 -10.602 1 75.5 291 LEU A CA 1
ATOM 2236 C C . LEU A 1 291 ? -17.5 -8.727 -10.516 1 75.5 291 LEU A C 1
ATOM 2238 O O . LEU A 1 291 ? -17.75 -7.66 -11.086 1 75.5 291 LEU A O 1
ATOM 2242 N N . LEU A 1 292 ? -16.562 -8.977 -9.539 1 77.75 292 LEU A N 1
ATOM 2243 C CA . LEU A 1 292 ? -15.57 -7.918 -9.359 1 77.75 292 LEU A CA 1
ATOM 2244 C C . LEU A 1 292 ? -14.578 -7.902 -10.516 1 77.75 292 LEU A C 1
ATOM 2246 O O . LEU A 1 292 ? -13.805 -8.852 -10.688 1 77.75 292 LEU A O 1
ATOM 2250 N N . ARG A 1 293 ? -14.844 -6.887 -11.484 1 61.19 293 ARG A N 1
ATOM 2251 C CA . ARG A 1 293 ? -13.977 -6.711 -12.641 1 61.19 293 ARG A CA 1
ATOM 2252 C C . ARG A 1 293 ? -12.758 -5.863 -12.297 1 61.19 293 ARG A C 1
ATOM 2254 O O . ARG A 1 293 ? -12.656 -5.34 -11.18 1 61.19 293 ARG A O 1
ATOM 2261 N N . ASP A 1 294 ? -11.789 -5.746 -13.266 1 61.81 294 ASP A N 1
ATOM 2262 C CA . ASP A 1 294 ? -10.508 -5.074 -13.102 1 61.81 294 ASP A CA 1
ATOM 2263 C C . ASP A 1 294 ? -10.695 -3.602 -12.75 1 61.81 294 ASP A C 1
ATOM 2265 O O . ASP A 1 294 ? -9.844 -2.996 -12.102 1 61.81 294 ASP A O 1
ATOM 2269 N N . GLY A 1 295 ? -11.836 -3.109 -12.945 1 64.94 295 GLY A N 1
ATOM 2270 C CA . GLY A 1 295 ? -12 -1.677 -12.758 1 64.94 295 GLY A CA 1
ATOM 2271 C C . GLY A 1 295 ? -11.969 -1.263 -11.297 1 64.94 295 GLY A C 1
ATOM 2272 O O . GLY A 1 295 ? -11.664 -0.112 -10.977 1 64.94 295 GLY A O 1
ATOM 2273 N N . TYR A 1 296 ? -12.242 -2.217 -10.422 1 77.69 296 TYR A N 1
ATOM 2274 C CA . TYR A 1 296 ? -12.328 -1.855 -9.016 1 77.69 296 TYR A CA 1
ATOM 2275 C C . TYR A 1 296 ? -11.008 -2.115 -8.297 1 77.69 296 TYR A C 1
ATOM 2277 O O . TYR A 1 296 ? -10.891 -1.875 -7.094 1 77.69 296 TYR A O 1
ATOM 2285 N N . HIS A 1 297 ? -10.047 -2.504 -9.008 1 80.19 297 HIS A N 1
ATOM 2286 C CA . HIS A 1 297 ? -8.766 -2.781 -8.383 1 80.19 297 HIS A CA 1
ATOM 2287 C C . HIS A 1 297 ? -8.93 -3.645 -7.137 1 80.19 297 HIS A C 1
ATOM 2289 O O . HIS A 1 297 ? -8.297 -3.395 -6.109 1 80.19 297 HIS A O 1
ATOM 2295 N N . ALA A 1 298 ? -9.859 -4.547 -7.164 1 87.5 298 ALA A N 1
ATOM 2296 C CA . ALA A 1 298 ? -10.164 -5.391 -6.012 1 87.5 298 ALA A CA 1
ATOM 2297 C C . ALA A 1 298 ? -9.109 -6.48 -5.84 1 87.5 298 ALA A C 1
ATOM 2299 O O . ALA A 1 298 ? -8.633 -7.055 -6.82 1 87.5 298 ALA A O 1
ATOM 2300 N N . PRO A 1 299 ? -8.688 -6.707 -4.594 1 89.75 299 PRO A N 1
ATOM 2301 C CA . PRO A 1 299 ? -7.785 -7.84 -4.367 1 89.75 299 PRO A CA 1
ATOM 2302 C C . PRO A 1 299 ? -8.438 -9.18 -4.691 1 89.75 299 PRO A C 1
ATOM 2304 O O . PRO A 1 299 ? -9.664 -9.281 -4.742 1 89.75 299 PRO A O 1
ATOM 2307 N N . ASN A 1 300 ? -7.578 -10.203 -4.957 1 88.44 300 ASN A N 1
ATOM 2308 C CA . ASN A 1 300 ? -8.078 -11.547 -5.207 1 88.44 300 ASN A CA 1
ATOM 2309 C C . ASN A 1 300 ? -8.992 -12.023 -4.082 1 88.44 300 ASN A C 1
ATOM 2311 O O . ASN A 1 300 ? -9.969 -12.734 -4.328 1 88.44 300 ASN A O 1
ATOM 2315 N N . HIS A 1 301 ? -8.656 -11.609 -2.918 1 94.31 301 HIS A N 1
ATOM 2316 C CA . HIS A 1 301 ? -9.453 -11.992 -1.755 1 94.31 301 HIS A CA 1
ATOM 2317 C C . HIS A 1 301 ? -10.906 -11.555 -1.908 1 94.31 301 HIS A C 1
ATOM 2319 O O . HIS A 1 301 ? -11.82 -12.297 -1.547 1 94.31 301 HIS A O 1
ATOM 2325 N N . ALA A 1 302 ? -11.102 -10.328 -2.398 1 93.94 302 ALA A N 1
ATOM 2326 C CA . ALA A 1 302 ? -12.461 -9.805 -2.562 1 93.94 302 ALA A CA 1
ATOM 2327 C C . ALA A 1 302 ? -13.25 -10.648 -3.562 1 93.94 302 ALA A C 1
ATOM 2329 O O . ALA A 1 302 ? -14.453 -10.875 -3.383 1 93.94 302 ALA A O 1
ATOM 2330 N N . VAL A 1 303 ? -12.633 -11.062 -4.555 1 88.75 303 VAL A N 1
ATOM 2331 C CA . VAL A 1 303 ? -13.273 -11.906 -5.562 1 88.75 303 VAL A CA 1
ATOM 2332 C C . VAL A 1 303 ? -13.703 -13.227 -4.93 1 88.75 303 VAL A C 1
ATOM 2334 O O . VAL A 1 303 ? -14.844 -13.656 -5.09 1 88.75 303 VAL A O 1
ATOM 2337 N N . VAL A 1 304 ? -12.781 -13.82 -4.227 1 91.5 304 VAL A N 1
ATOM 2338 C CA . VAL A 1 304 ? -13.055 -15.094 -3.576 1 91.5 304 VAL A CA 1
ATOM 2339 C C . VAL A 1 304 ? -14.18 -14.922 -2.555 1 91.5 304 VAL A C 1
ATOM 2341 O O . VAL A 1 304 ? -15.086 -15.75 -2.473 1 91.5 304 VAL A O 1
ATOM 2344 N N . GLN A 1 305 ? -14.031 -13.844 -1.767 1 94.62 305 GLN A N 1
ATOM 2345 C CA . GLN A 1 305 ? -15.047 -13.586 -0.755 1 94.62 305 GLN A CA 1
ATOM 2346 C C . GLN A 1 305 ? -16.438 -13.453 -1.388 1 94.62 305 GLN A C 1
ATOM 2348 O O . GLN A 1 305 ? -17.422 -13.93 -0.83 1 94.62 305 GLN A O 1
ATOM 2353 N N . ASN A 1 306 ? -16.516 -12.758 -2.49 1 90.88 306 ASN A N 1
ATOM 2354 C CA . ASN A 1 306 ? -17.781 -12.633 -3.211 1 90.88 306 ASN A CA 1
ATOM 2355 C C . ASN A 1 306 ? -18.312 -13.992 -3.648 1 90.88 306 ASN A C 1
ATOM 2357 O O . ASN A 1 306 ? -19.5 -14.266 -3.518 1 90.88 306 ASN A O 1
ATOM 2361 N N . LEU A 1 307 ? -17.484 -14.812 -4.137 1 89 307 LEU A N 1
ATOM 2362 C CA . LEU A 1 307 ? -17.859 -16.156 -4.562 1 89 307 LEU A CA 1
ATOM 2363 C C . LEU A 1 307 ? -18.344 -16.984 -3.375 1 89 307 LEU A C 1
ATOM 2365 O O . LEU A 1 307 ? -19.328 -17.719 -3.479 1 89 307 LEU A O 1
ATOM 2369 N N . VAL A 1 308 ? -17.609 -16.891 -2.303 1 93.31 308 VAL A N 1
ATOM 2370 C CA . VAL A 1 308 ? -17.984 -17.625 -1.095 1 93.31 308 VAL A CA 1
ATOM 2371 C C . VAL A 1 308 ? -19.375 -17.188 -0.64 1 93.31 308 VAL A C 1
ATOM 2373 O O . VAL A 1 308 ? -20.219 -18.031 -0.321 1 93.31 308 VAL A O 1
ATOM 2376 N N . HIS A 1 309 ? -19.547 -15.891 -0.623 1 93.31 309 HIS A N 1
ATOM 2377 C CA . HIS A 1 309 ? -20.859 -15.375 -0.232 1 93.31 309 HIS A CA 1
ATOM 2378 C C . HIS A 1 309 ? -21.953 -15.922 -1.134 1 93.31 309 HIS A C 1
ATOM 2380 O O . HIS A 1 309 ? -23.031 -16.312 -0.653 1 93.31 309 HIS A O 1
ATOM 2386 N N . GLN A 1 310 ? -21.734 -16.031 -2.379 1 88.06 310 GLN A N 1
ATOM 2387 C CA . GLN A 1 310 ? -22.75 -16.359 -3.371 1 88.06 310 GLN A CA 1
ATOM 2388 C C . GLN A 1 310 ? -22.969 -17.875 -3.449 1 88.06 310 GLN A C 1
ATOM 2390 O O . GLN A 1 310 ? -24.109 -18.328 -3.609 1 88.06 310 GLN A O 1
ATOM 2395 N N . LEU A 1 311 ? -21.891 -18.656 -3.295 1 87.88 311 LEU A N 1
ATOM 2396 C CA . LEU A 1 311 ? -21.953 -20.062 -3.672 1 87.88 311 LEU A CA 1
ATOM 2397 C C . LEU A 1 311 ? -21.875 -20.953 -2.441 1 87.88 311 LEU A C 1
ATOM 2399 O O . LEU A 1 311 ? -22.312 -22.109 -2.477 1 87.88 311 LEU A O 1
ATOM 2403 N N . VAL A 1 312 ? -21.25 -20.453 -1.439 1 91.44 312 VAL A N 1
ATOM 2404 C CA . VAL A 1 312 ? -20.875 -21.375 -0.365 1 91.44 312 VAL A CA 1
ATOM 2405 C C . VAL A 1 312 ? -21.672 -21.016 0.898 1 91.44 312 VAL A C 1
ATOM 2407 O O . VAL A 1 312 ? -22.359 -21.875 1.466 1 91.44 312 VAL A O 1
ATOM 2410 N N . ASP A 1 313 ? -21.562 -19.812 1.385 1 94.25 313 ASP A N 1
ATOM 2411 C CA . ASP A 1 313 ? -22.125 -19.406 2.664 1 94.25 313 ASP A CA 1
ATOM 2412 C C . ASP A 1 313 ? -22.453 -17.922 2.666 1 94.25 313 ASP A C 1
ATOM 2414 O O . ASP A 1 313 ? -21.562 -17.078 2.729 1 94.25 313 ASP A O 1
ATOM 2418 N N . ALA A 1 314 ? -23.688 -17.516 2.768 1 93.62 314 ALA A N 1
ATOM 2419 C CA . ALA A 1 314 ? -24.141 -16.125 2.689 1 93.62 314 ALA A CA 1
ATOM 2420 C C . ALA A 1 314 ? -23.875 -15.391 3.998 1 93.62 314 ALA A C 1
ATOM 2422 O O . ALA A 1 314 ? -24.031 -14.172 4.07 1 93.62 314 ALA A O 1
ATOM 2423 N N . THR A 1 315 ? -23.422 -16.094 5.008 1 93.5 315 THR A N 1
ATOM 2424 C CA . THR A 1 315 ? -23.078 -15.43 6.258 1 93.5 315 THR A CA 1
ATOM 2425 C C . THR A 1 315 ? -21.75 -14.688 6.117 1 93.5 315 THR A C 1
ATOM 2427 O O . THR A 1 315 ? -21.438 -13.797 6.914 1 93.5 315 THR A O 1
ATOM 2430 N N . VAL A 1 316 ? -20.969 -15.125 5.172 1 95.25 316 VAL A N 1
ATOM 2431 C CA . VAL A 1 316 ? -19.781 -14.352 4.828 1 95.25 316 VAL A CA 1
ATOM 2432 C C . VAL A 1 316 ? -20.188 -13.094 4.059 1 95.25 316 VAL A C 1
ATOM 2434 O O . VAL A 1 316 ? -20.859 -13.18 3.037 1 95.25 316 VAL A O 1
ATOM 2437 N N . PRO A 1 317 ? -19.828 -11.977 4.582 1 95.38 317 PRO A N 1
ATOM 2438 C CA . PRO A 1 317 ? -20.312 -10.758 3.928 1 95.38 317 PRO A CA 1
ATOM 2439 C C . PRO A 1 317 ? -19.734 -10.578 2.525 1 95.38 317 PRO A C 1
ATOM 2441 O O . PRO A 1 317 ? -18.672 -11.109 2.221 1 95.38 317 PRO A O 1
ATOM 2444 N N . ARG A 1 318 ? -20.453 -9.805 1.692 1 94.88 318 ARG A N 1
ATOM 2445 C CA . ARG A 1 318 ? -19.906 -9.328 0.431 1 94.88 318 ARG A CA 1
ATOM 2446 C C . ARG A 1 318 ? -18.812 -8.281 0.672 1 94.88 318 ARG A C 1
ATOM 2448 O O . ARG A 1 318 ? -18.766 -7.676 1.744 1 94.88 318 ARG A O 1
ATOM 2455 N N . PRO A 1 319 ? -17.953 -8.148 -0.344 1 95 319 PRO A N 1
ATOM 2456 C CA . PRO A 1 319 ? -16.984 -7.055 -0.221 1 95 319 PRO A CA 1
ATOM 2457 C C . PRO A 1 319 ? -17.641 -5.688 -0.068 1 95 319 PRO A C 1
ATOM 2459 O O . PRO A 1 319 ? -18.75 -5.48 -0.569 1 95 319 PRO A O 1
ATOM 2462 N N . SER A 1 320 ? -17 -4.828 0.649 1 96.25 320 SER A N 1
ATOM 2463 C CA . SER A 1 320 ? -17.531 -3.492 0.897 1 96.25 320 SER A CA 1
ATOM 2464 C C . SER A 1 320 ? -16.906 -2.465 -0.038 1 96.25 320 SER A C 1
ATOM 2466 O O . SER A 1 320 ? -15.742 -2.611 -0.442 1 96.25 320 SER A O 1
ATOM 2468 N N . CYS A 1 321 ? -17.703 -1.533 -0.383 1 96.25 321 CYS A N 1
ATOM 2469 C CA . CYS A 1 321 ? -17.203 -0.396 -1.153 1 96.25 321 CYS A CA 1
ATOM 2470 C C . CYS A 1 321 ? -16.406 0.556 -0.272 1 96.25 321 CYS A C 1
ATOM 2472 O O . CYS A 1 321 ? -16.969 1.216 0.604 1 96.25 321 CYS A O 1
ATOM 2474 N N . VAL A 1 322 ? -15.078 0.615 -0.483 1 97 322 VAL A N 1
ATOM 2475 C CA . VAL A 1 322 ? -14.219 1.41 0.384 1 97 322 VAL A CA 1
ATOM 2476 C C . VAL A 1 322 ? -13.211 2.186 -0.461 1 97 322 VAL A C 1
ATOM 2478 O O . VAL A 1 322 ? -12.984 1.86 -1.63 1 97 322 VAL A O 1
ATOM 2481 N N . PRO A 1 323 ? -12.594 3.191 0.085 1 95.88 323 PRO A N 1
ATOM 2482 C CA . PRO A 1 323 ? -11.586 3.934 -0.681 1 95.88 323 PRO A CA 1
ATOM 2483 C C . PRO A 1 323 ? -10.375 3.08 -1.047 1 95.88 323 PRO A C 1
ATOM 2485 O O . PRO A 1 323 ? -9.938 2.25 -0.247 1 95.88 323 PRO A O 1
ATOM 2488 N N . TYR A 1 324 ? -9.906 3.377 -2.256 1 92.12 324 TYR A N 1
ATOM 2489 C CA . TYR A 1 324 ? -8.719 2.697 -2.76 1 92.12 324 TYR A CA 1
ATOM 2490 C C . TYR A 1 324 ? -7.48 3.566 -2.586 1 92.12 324 TYR A C 1
ATOM 2492 O O . TYR A 1 324 ? -6.496 3.141 -1.976 1 92.12 324 TYR A O 1
ATOM 2500 N N . ARG A 1 325 ? -7.582 4.703 -3.107 1 93.5 325 ARG A N 1
ATOM 2501 C CA . ARG A 1 325 ? -6.48 5.656 -3.047 1 93.5 325 ARG A CA 1
ATOM 2502 C C . ARG A 1 325 ? -6.883 6.906 -2.271 1 93.5 325 ARG A C 1
ATOM 2504 O O . ARG A 1 325 ? -8.055 7.301 -2.277 1 93.5 325 ARG A O 1
ATOM 2511 N N . TYR A 1 326 ? -5.828 7.469 -1.603 1 93.25 326 TYR A N 1
ATOM 2512 C CA . TYR A 1 326 ? -6.055 8.672 -0.815 1 93.25 326 TYR A CA 1
ATOM 2513 C C . TYR A 1 326 ? -5.102 9.789 -1.234 1 93.25 326 TYR A C 1
ATOM 2515 O O . TYR A 1 326 ? -4.062 9.523 -1.841 1 93.25 326 TYR A O 1
ATOM 2523 N N . SER A 1 327 ? -5.5 10.945 -1.006 1 93.19 327 SER A N 1
ATOM 2524 C CA . SER A 1 327 ? -4.602 12.086 -1.108 1 93.19 327 SER A CA 1
ATOM 2525 C C . SER A 1 327 ? -4.535 12.859 0.206 1 93.19 327 SER A C 1
ATOM 2527 O O . SER A 1 327 ? -5.418 12.727 1.055 1 93.19 327 SER A O 1
ATOM 2529 N N . PRO A 1 328 ? -3.494 13.578 0.399 1 92.25 328 PRO A N 1
ATOM 2530 C CA . PRO A 1 328 ? -3.299 14.32 1.649 1 92.25 328 PRO A CA 1
ATOM 2531 C C . PRO A 1 328 ? -3.955 15.695 1.629 1 92.25 328 PRO A C 1
ATOM 2533 O O . PRO A 1 328 ? -4.395 16.156 0.572 1 92.25 328 PRO A O 1
ATOM 2536 N N . ILE A 1 329 ? -4.035 16.297 2.791 1 93 329 ILE A N 1
ATOM 2537 C CA . ILE A 1 329 ? -4.328 17.719 2.914 1 93 329 ILE A CA 1
ATOM 2538 C C . ILE A 1 329 ? -3.326 18.359 3.867 1 93 329 ILE A C 1
ATOM 2540 O O . ILE A 1 329 ? -2.75 17.688 4.727 1 93 329 ILE A O 1
ATOM 2544 N N . SER A 1 330 ? -3.09 19.609 3.57 1 93.19 330 SER A N 1
ATOM 2545 C CA . SER A 1 330 ? -2.289 20.438 4.473 1 93.19 330 SER A CA 1
ATOM 2546 C C . SER A 1 330 ? -3.17 21.188 5.469 1 93.19 330 SER A C 1
ATOM 2548 O O . SER A 1 330 ? -4.227 21.703 5.102 1 93.19 330 SER A O 1
ATOM 2550 N N . VAL A 1 331 ? -2.662 21.219 6.684 1 93 331 VAL A N 1
ATOM 2551 C CA . VAL A 1 331 ? -3.443 21.875 7.727 1 93 331 VAL A CA 1
ATOM 2552 C C . VAL A 1 331 ? -2.555 22.844 8.508 1 93 331 VAL A C 1
ATOM 2554 O O . VAL A 1 331 ? -1.405 22.531 8.82 1 93 331 VAL A O 1
ATOM 2557 N N . LEU A 1 332 ? -3.102 24.047 8.656 1 93.62 332 LEU A N 1
ATOM 2558 C CA . LEU A 1 332 ? -2.508 25.031 9.57 1 93.62 332 LEU A CA 1
ATOM 2559 C C . LEU A 1 332 ? -3.234 25.031 10.914 1 93.62 332 LEU A C 1
ATOM 2561 O O . LEU A 1 332 ? -4.445 25.25 10.969 1 93.62 332 LEU A O 1
ATOM 2565 N N . MET A 1 333 ? -2.488 24.75 11.969 1 91.69 333 MET A N 1
ATOM 2566 C CA . MET A 1 333 ? -3.17 24.594 13.25 1 91.69 333 MET A CA 1
ATOM 2567 C C . MET A 1 333 ? -2.414 25.328 14.359 1 91.69 333 MET A C 1
ATOM 2569 O O . MET A 1 333 ? -1.24 25.656 14.195 1 91.69 333 MET A O 1
ATOM 2573 N N . ILE A 1 334 ? -3.105 25.594 15.367 1 85.5 334 ILE A N 1
ATOM 2574 C CA . ILE A 1 334 ? -2.518 26.172 16.578 1 85.5 334 ILE A CA 1
ATOM 2575 C C . ILE A 1 334 ? -2.264 25.078 17.609 1 85.5 334 ILE A C 1
ATOM 2577 O O . ILE A 1 334 ? -3.146 24.25 17.875 1 85.5 334 ILE A O 1
ATOM 2581 N N . GLN A 1 335 ? -1.057 25.047 18.078 1 79.12 335 GLN A N 1
ATOM 2582 C CA . GLN A 1 335 ? -0.689 24.031 19.078 1 79.12 335 GLN A CA 1
ATOM 2583 C C . GLN A 1 335 ? -1.051 24.484 20.484 1 79.12 335 GLN A C 1
ATOM 2585 O O . GLN A 1 335 ? -1.385 25.656 20.703 1 79.12 335 GLN A O 1
ATOM 2590 N N . HIS A 1 336 ? -0.948 23.516 21.406 1 69.88 336 HIS A N 1
ATOM 2591 C CA . HIS A 1 336 ? -1.305 23.781 22.781 1 69.88 336 HIS A CA 1
ATOM 2592 C C . HIS A 1 336 ? -0.421 24.875 23.375 1 69.88 336 HIS A C 1
ATOM 2594 O O . HIS A 1 336 ? -0.877 25.672 24.203 1 69.88 336 HIS A O 1
ATOM 2600 N N . ASP A 1 337 ? 0.77 24.891 22.922 1 65.94 337 ASP A N 1
ATOM 2601 C CA . ASP A 1 337 ? 1.704 25.875 23.469 1 65.94 337 ASP A CA 1
ATOM 2602 C C . ASP A 1 337 ? 1.575 27.219 22.75 1 65.94 337 ASP A C 1
ATOM 2604 O O . ASP A 1 337 ? 2.346 28.141 23.016 1 65.94 337 ASP A O 1
ATOM 2608 N N . GLY A 1 338 ? 0.602 27.328 21.922 1 70.88 338 GLY A N 1
ATOM 2609 C CA . GLY A 1 338 ? 0.393 28.578 21.188 1 70.88 338 GLY A CA 1
ATOM 2610 C C . GLY A 1 338 ? 1.168 28.625 19.891 1 70.88 338 GLY A C 1
ATOM 2611 O O . GLY A 1 338 ? 1.012 29.578 19.109 1 70.88 338 GLY A O 1
ATOM 2612 N N . GLY A 1 339 ? 1.954 27.656 19.734 1 79.38 339 GLY A N 1
ATOM 2613 C CA . GLY A 1 339 ? 2.666 27.594 18.469 1 79.38 339 GLY A CA 1
ATOM 2614 C C . GLY A 1 339 ? 1.755 27.297 17.281 1 79.38 339 GLY A C 1
ATOM 2615 O O . GLY A 1 339 ? 0.599 26.922 17.469 1 79.38 339 GLY A O 1
ATOM 2616 N N . ILE A 1 340 ? 2.225 27.703 16.156 1 90.94 340 ILE A N 1
ATOM 2617 C CA . ILE A 1 340 ? 1.491 27.453 14.914 1 90.94 340 ILE A CA 1
ATOM 2618 C C . ILE A 1 340 ? 2.195 26.359 14.117 1 90.94 340 ILE A C 1
ATOM 2620 O O . ILE A 1 340 ? 3.42 26.375 13.977 1 90.94 340 ILE A O 1
ATOM 2624 N N . LEU A 1 341 ? 1.413 25.422 13.688 1 91.56 341 LEU A N 1
ATOM 2625 C CA . LEU A 1 341 ? 1.979 24.266 13 1 91.56 341 LEU A CA 1
ATOM 2626 C C . LEU A 1 341 ? 1.321 24.062 11.633 1 91.56 341 LEU A C 1
ATOM 2628 O O . LEU A 1 341 ? 0.093 24.062 11.523 1 91.56 341 LEU A O 1
ATOM 2632 N N . TYR A 1 342 ? 2.164 24.062 10.672 1 92.94 342 TYR A N 1
ATOM 2633 C CA . TYR A 1 342 ? 1.768 23.562 9.359 1 92.94 342 TYR A CA 1
ATOM 2634 C C . TYR A 1 342 ? 2.133 22.094 9.203 1 92.94 342 TYR A C 1
ATOM 2636 O O . TYR A 1 342 ? 3.281 21.703 9.43 1 92.94 342 TYR A O 1
ATOM 2644 N N . LYS A 1 343 ? 1.163 21.297 8.703 1 91.06 343 LYS A N 1
ATOM 2645 C CA . LYS A 1 343 ? 1.454 19.859 8.555 1 91.06 343 LYS A CA 1
ATOM 2646 C C . LYS A 1 343 ? 0.601 19.25 7.453 1 91.06 343 LYS A C 1
ATOM 2648 O O . LYS A 1 343 ? -0.576 19.578 7.309 1 91.06 343 LYS A O 1
ATOM 2653 N N . GLU A 1 344 ? 1.257 18.406 6.766 1 90.69 344 GLU A N 1
ATOM 2654 C CA . GLU A 1 344 ? 0.53 17.625 5.77 1 90.69 344 GLU A CA 1
ATOM 2655 C C . GLU A 1 344 ? 0.045 16.297 6.355 1 90.69 344 GLU A C 1
ATOM 2657 O O . GLU A 1 344 ? 0.836 15.531 6.906 1 90.69 344 GLU A O 1
ATOM 2662 N N . TYR A 1 345 ? -1.254 16.078 6.25 1 88.12 345 TYR A N 1
ATOM 2663 C CA . TYR A 1 345 ? -1.852 14.82 6.715 1 88.12 345 TYR A CA 1
ATOM 2664 C C . TYR A 1 345 ? -2.197 13.914 5.543 1 88.12 345 TYR A C 1
ATOM 2666 O O . TYR A 1 345 ? -2.953 14.305 4.648 1 88.12 345 TYR A O 1
ATOM 2674 N N . GLU A 1 346 ? -1.68 12.703 5.699 1 88.12 346 GLU A N 1
ATOM 2675 C CA . GLU A 1 346 ? -1.919 11.734 4.625 1 88.12 346 GLU A CA 1
ATOM 2676 C C . GLU A 1 346 ? -3.297 11.094 4.758 1 88.12 346 GLU A C 1
ATOM 2678 O O . GLU A 1 346 ? -3.926 11.172 5.816 1 88.12 346 GLU A O 1
ATOM 2683 N N . ASN A 1 347 ? -3.848 10.539 3.65 1 91.06 347 ASN A N 1
ATOM 2684 C CA . ASN A 1 347 ? -5.055 9.727 3.629 1 91.06 347 ASN A CA 1
ATOM 2685 C C . ASN A 1 347 ? -6.258 10.484 4.176 1 91.06 347 ASN A C 1
ATOM 2687 O O . ASN A 1 347 ? -6.992 9.969 5.02 1 91.06 347 ASN A O 1
ATOM 2691 N N . MET A 1 348 ? -6.355 11.68 3.65 1 93.5 348 MET A N 1
ATOM 2692 C CA . MET A 1 348 ? -7.43 12.523 4.152 1 93.5 348 MET A CA 1
ATOM 2693 C C . MET A 1 348 ? -8.578 12.602 3.15 1 93.5 348 MET A C 1
ATOM 2695 O O . MET A 1 348 ? -9.727 12.836 3.531 1 93.5 348 MET A O 1
ATOM 2699 N N . ILE A 1 349 ? -8.234 12.367 1.899 1 96.06 349 ILE A N 1
ATOM 2700 C CA . ILE A 1 349 ? -9.234 12.492 0.849 1 96.06 349 ILE A CA 1
ATOM 2701 C C . ILE A 1 349 ? -9.297 11.195 0.037 1 96.06 349 ILE A C 1
ATOM 2703 O O . ILE A 1 349 ? -8.266 10.727 -0.459 1 96.06 349 ILE A O 1
ATOM 2707 N N . ALA A 1 350 ? -10.484 10.633 -0.087 1 97 350 ALA A N 1
ATOM 2708 C CA . ALA A 1 350 ? -10.641 9.484 -0.967 1 97 350 ALA A CA 1
ATOM 2709 C C . ALA A 1 350 ? -10.602 9.898 -2.434 1 97 350 ALA A C 1
ATOM 2711 O O . ALA A 1 350 ? -11.336 10.805 -2.848 1 97 350 ALA A O 1
ATOM 2712 N N . GLU A 1 351 ? -9.719 9.219 -3.227 1 95.5 351 GLU A N 1
ATOM 2713 C CA . GLU A 1 351 ? -9.578 9.594 -4.629 1 95.5 351 GLU A CA 1
ATOM 2714 C C . GLU A 1 351 ? -10.227 8.562 -5.547 1 95.5 351 GLU A C 1
ATOM 2716 O O . GLU A 1 351 ? -10.57 8.867 -6.691 1 95.5 351 GLU A O 1
ATOM 2721 N N . SER A 1 352 ? -10.344 7.367 -5.117 1 94.38 352 SER A N 1
ATOM 2722 C CA . SER A 1 352 ? -10.969 6.277 -5.859 1 94.38 352 SER A CA 1
ATOM 2723 C C . SER A 1 352 ? -11.508 5.207 -4.918 1 94.38 352 SER A C 1
ATOM 2725 O O . SER A 1 352 ? -11.227 5.227 -3.719 1 94.38 352 SER A O 1
ATOM 2727 N N . CYS A 1 353 ? -12.398 4.375 -5.484 1 94.19 353 CYS A N 1
ATOM 2728 C CA . CYS A 1 353 ? -13.023 3.344 -4.664 1 94.19 353 CYS A CA 1
ATOM 2729 C C . CYS A 1 353 ? -12.625 1.953 -5.148 1 94.19 353 CYS A C 1
ATOM 2731 O O . CYS A 1 353 ? -12.172 1.79 -6.281 1 94.19 353 CYS A O 1
ATOM 2733 N N . THR A 1 354 ? -12.672 1.023 -4.273 1 93.62 354 THR A N 1
ATOM 2734 C CA . THR A 1 354 ? -12.453 -0.393 -4.547 1 93.62 354 THR A CA 1
ATOM 2735 C C . THR A 1 354 ? -13.414 -1.258 -3.736 1 93.62 354 THR A C 1
ATOM 2737 O O . THR A 1 354 ? -14.18 -0.744 -2.918 1 93.62 354 THR A O 1
ATOM 2740 N N . CYS A 1 355 ? -13.469 -2.506 -4.059 1 93.31 355 CYS A N 1
ATOM 2741 C CA . CYS A 1 355 ? -14.242 -3.479 -3.295 1 93.31 355 CYS A CA 1
ATOM 2742 C C . CYS A 1 355 ? -13.328 -4.406 -2.504 1 93.31 355 CYS A C 1
ATOM 2744 O O . CYS A 1 355 ? -12.438 -5.039 -3.074 1 93.31 355 CYS A O 1
ATOM 2746 N N . ARG A 1 356 ? -13.586 -4.336 -1.145 1 94.19 356 ARG A N 1
ATOM 2747 C CA . ARG A 1 356 ? -12.742 -5.156 -0.282 1 94.19 356 ARG A CA 1
ATOM 2748 C C . ARG A 1 356 ? -13.586 -5.922 0.738 1 94.19 356 ARG A C 1
ATOM 2750 O O . ARG A 1 356 ? -14.688 -5.488 1.092 1 94.19 356 ARG A O 1
ATOM 2757 N N . MET B 1 1 ? -76.438 9.125 -72.062 1 26.95 1 MET B N 1
ATOM 2758 C CA . MET B 1 1 ? -76.5 8.109 -71 1 26.95 1 MET B CA 1
ATOM 2759 C C . MET B 1 1 ? -75.188 7.996 -70.312 1 26.95 1 MET B C 1
ATOM 2761 O O . MET B 1 1 ? -74.312 7.215 -70.688 1 26.95 1 MET B O 1
ATOM 2765 N N . ALA B 1 2 ? -74.625 9.125 -70 1 28.78 2 ALA B N 1
ATOM 2766 C CA . ALA B 1 2 ? -73.25 9.586 -69.75 1 28.78 2 ALA B CA 1
ATOM 2767 C C . ALA B 1 2 ? -72.812 9.109 -68.312 1 28.78 2 ALA B C 1
ATOM 2769 O O . ALA B 1 2 ? -73.5 9.297 -67.375 1 28.78 2 ALA B O 1
ATOM 2770 N N . SER B 1 3 ? -72 7.973 -68.312 1 29.5 3 SER B N 1
ATOM 2771 C CA . SER B 1 3 ? -71.5 6.996 -67.375 1 29.5 3 SER B CA 1
ATOM 2772 C C . SER B 1 3 ? -70.625 7.664 -66.312 1 29.5 3 SER B C 1
ATOM 2774 O O . SER B 1 3 ? -69.75 8.484 -66.625 1 29.5 3 SER B O 1
ATOM 2776 N N . LEU B 1 4 ? -71.25 8 -65.188 1 30.78 4 LEU B N 1
ATOM 2777 C CA . LEU B 1 4 ? -70.812 8.578 -63.938 1 30.78 4 LEU B CA 1
ATOM 2778 C C . LEU B 1 4 ? -69.562 7.852 -63.438 1 30.78 4 LEU B C 1
ATOM 2780 O O . LEU B 1 4 ? -69.562 6.625 -63.281 1 30.78 4 LEU B O 1
ATOM 2784 N N . ARG B 1 5 ? -68.312 8.359 -63.688 1 30.62 5 ARG B N 1
ATOM 2785 C CA . ARG B 1 5 ? -66.938 8.023 -63.469 1 30.62 5 ARG B CA 1
ATOM 2786 C C . ARG B 1 5 ? -66.625 7.91 -62 1 30.62 5 ARG B C 1
ATOM 2788 O O . ARG B 1 5 ? -66.75 8.875 -61.25 1 30.62 5 ARG B O 1
ATOM 2795 N N . PRO B 1 6 ? -67 6.711 -61.375 1 33.41 6 PRO B N 1
ATOM 2796 C CA . PRO B 1 6 ? -66.875 6.605 -59.938 1 33.41 6 PRO B CA 1
ATOM 2797 C C . PRO B 1 6 ? -65.438 6.82 -59.469 1 33.41 6 PRO B C 1
ATOM 2799 O O . PRO B 1 6 ? -64.438 6.508 -60.188 1 33.41 6 PRO B O 1
ATOM 2802 N N . PHE B 1 7 ? -65.125 7.961 -58.812 1 34.16 7 PHE B N 1
ATOM 2803 C CA . PHE B 1 7 ? -63.906 8.492 -58.219 1 34.16 7 PHE B CA 1
ATOM 2804 C C . PHE B 1 7 ? -63.344 7.527 -57.156 1 34.16 7 PHE B C 1
ATOM 2806 O O . PHE B 1 7 ? -63.969 7.32 -56.125 1 34.16 7 PHE B O 1
ATOM 2813 N N . THR B 1 8 ? -62.812 6.367 -57.625 1 30.58 8 THR B N 1
ATOM 2814 C CA . THR B 1 8 ? -62.25 5.316 -56.75 1 30.58 8 THR B CA 1
ATOM 2815 C C . THR B 1 8 ? -61.156 5.867 -55.844 1 30.58 8 THR B C 1
ATOM 2817 O O . THR B 1 8 ? -60.219 6.477 -56.344 1 30.58 8 THR B O 1
ATOM 2820 N N . THR B 1 9 ? -61.531 6.391 -54.625 1 31.56 9 THR B N 1
ATOM 2821 C CA . THR B 1 9 ? -60.688 6.879 -53.531 1 31.56 9 THR B CA 1
ATOM 2822 C C . THR B 1 9 ? -59.625 5.867 -53.188 1 31.56 9 THR B C 1
ATOM 2824 O O . THR B 1 9 ? -59.906 4.742 -52.781 1 31.56 9 THR B O 1
ATOM 2827 N N . THR B 1 10 ? -58.5 5.793 -53.938 1 30.34 10 THR B N 1
ATOM 2828 C CA . THR B 1 10 ? -57.312 4.961 -53.75 1 30.34 10 THR B CA 1
ATOM 2829 C C . THR B 1 10 ? -56.719 5.191 -52.375 1 30.34 10 THR B C 1
ATOM 2831 O O . THR B 1 10 ? -56.281 6.301 -52.031 1 30.34 10 THR B O 1
ATOM 2834 N N . LEU B 1 11 ? -57.344 4.594 -51.281 1 29.55 11 LEU B N 1
ATOM 2835 C CA . LEU B 1 11 ? -56.844 4.582 -49.906 1 29.55 11 LEU B CA 1
ATOM 2836 C C . LEU B 1 11 ? -55.406 4.109 -49.875 1 29.55 11 LEU B C 1
ATOM 2838 O O . LEU B 1 11 ? -55.094 2.977 -50.25 1 29.55 11 LEU B O 1
ATOM 2842 N N . LEU B 1 12 ? -54.406 5.008 -50.156 1 27.59 12 LEU B N 1
ATOM 2843 C CA . LEU B 1 12 ? -52.969 4.824 -50.094 1 27.59 12 LEU B CA 1
ATOM 2844 C C . LEU B 1 12 ? -52.531 4.289 -48.719 1 27.59 12 LEU B C 1
ATOM 2846 O O . LEU B 1 12 ? -52.719 4.973 -47.719 1 27.59 12 LEU B O 1
ATOM 2850 N N . LEU B 1 13 ? -52.75 2.961 -48.5 1 28.38 13 LEU B N 1
ATOM 2851 C CA . LEU B 1 13 ? -52.312 2.227 -47.312 1 28.38 13 LEU B CA 1
ATOM 2852 C C . LEU B 1 13 ? -50.812 2.412 -47.094 1 28.38 13 LEU B C 1
ATOM 2854 O O . LEU B 1 13 ? -50 2.012 -47.938 1 28.38 13 LEU B O 1
ATOM 2858 N N . LEU B 1 14 ? -50.406 3.59 -46.531 1 28.31 14 LEU B N 1
ATOM 2859 C CA . LEU B 1 14 ? -49.031 3.889 -46.156 1 28.31 14 LEU B CA 1
ATOM 2860 C C . LEU B 1 14 ? -48.438 2.758 -45.312 1 28.31 14 LEU B C 1
ATOM 2862 O O . LEU B 1 14 ? -48.938 2.486 -44.219 1 28.31 14 LEU B O 1
ATOM 2866 N N . LEU B 1 15 ? -48.031 1.663 -45.938 1 27.19 15 LEU B N 1
ATOM 2867 C CA . LEU B 1 15 ? -47.312 0.545 -45.344 1 27.19 15 LEU B CA 1
ATOM 2868 C C . LEU B 1 15 ? -46.062 1.03 -44.625 1 27.19 15 LEU B C 1
ATOM 2870 O O . LEU B 1 15 ? -45.125 1.489 -45.281 1 27.19 15 LEU B O 1
ATOM 2874 N N . LEU B 1 16 ? -46.25 1.8 -43.531 1 29.44 16 LEU B N 1
ATOM 2875 C CA . LEU B 1 16 ? -45.125 2.178 -42.688 1 29.44 16 LEU B CA 1
ATOM 2876 C C . LEU B 1 16 ? -44.25 0.964 -42.375 1 29.44 16 LEU B C 1
ATOM 2878 O O . LEU B 1 16 ? -44.719 0.021 -41.719 1 29.44 16 LEU B O 1
ATOM 2882 N N . LEU B 1 17 ? -43.438 0.542 -43.344 1 28.98 17 LEU B N 1
ATOM 2883 C CA . LEU B 1 17 ? -42.406 -0.487 -43.188 1 28.98 17 LEU B CA 1
ATOM 2884 C C . LEU B 1 17 ? -41.562 -0.231 -41.969 1 28.98 17 LEU B C 1
ATOM 2886 O O . LEU B 1 17 ? -40.906 0.799 -41.844 1 28.98 17 LEU B O 1
ATOM 2890 N N . ALA B 1 18 ? -42.125 -0.582 -40.75 1 32.41 18 ALA B N 1
ATOM 2891 C CA . ALA B 1 18 ? -41.344 -0.644 -39.531 1 32.41 18 ALA B CA 1
ATOM 2892 C C . ALA B 1 18 ? -40 -1.359 -39.75 1 32.41 18 ALA B C 1
ATOM 2894 O O . ALA B 1 18 ? -39.969 -2.553 -40.062 1 32.41 18 ALA B O 1
ATOM 2895 N N . VAL B 1 19 ? -39.094 -0.688 -40.469 1 33.97 19 VAL B N 1
ATOM 2896 C CA . VAL B 1 19 ? -37.75 -1.212 -40.594 1 33.97 19 VAL B CA 1
ATOM 2897 C C . VAL B 1 19 ? -37.219 -1.623 -39.219 1 33.97 19 VAL B C 1
ATOM 2899 O O . VAL B 1 19 ? -37.219 -0.81 -38.281 1 33.97 19 VAL B O 1
ATOM 2902 N N . PRO B 1 20 ? -37.406 -2.9 -38.906 1 34.94 20 PRO B N 1
ATOM 2903 C CA . PRO B 1 20 ? -36.812 -3.33 -37.625 1 34.94 20 PRO B CA 1
ATOM 2904 C C . PRO B 1 20 ? -35.344 -2.947 -37.531 1 34.94 20 PRO B C 1
ATOM 2906 O O . PRO B 1 20 ? -34.562 -3.168 -38.469 1 34.94 20 PRO B O 1
ATOM 2909 N N . LEU B 1 21 ? -35.125 -1.675 -37.094 1 33.94 21 LEU B N 1
ATOM 2910 C CA . LEU B 1 21 ? -33.75 -1.309 -36.75 1 33.94 21 LEU B CA 1
ATOM 2911 C C . LEU B 1 21 ? -33.094 -2.432 -35.969 1 33.94 21 LEU B C 1
ATOM 2913 O O . LEU B 1 21 ? -33.469 -2.738 -34.844 1 33.94 21 LEU B O 1
ATOM 2917 N N . SER B 1 22 ? -32.75 -3.475 -36.656 1 32.72 22 SER B N 1
ATOM 2918 C CA . SER B 1 22 ? -31.844 -4.484 -36.094 1 32.72 22 SER B CA 1
ATOM 2919 C C . SER B 1 22 ? -30.641 -3.84 -35.438 1 32.72 22 SER B C 1
ATOM 2921 O O . SER B 1 22 ? -29.734 -3.34 -36.094 1 32.72 22 SER B O 1
ATOM 2923 N N . GLN B 1 23 ? -30.938 -2.934 -34.5 1 29.27 23 GLN B N 1
ATOM 2924 C CA . GLN B 1 23 ? -29.781 -2.467 -33.75 1 29.27 23 GLN B CA 1
ATOM 2925 C C . GLN B 1 23 ? -28.859 -3.627 -33.375 1 29.27 23 GLN B C 1
ATOM 2927 O O . GLN B 1 23 ? -29.266 -4.52 -32.625 1 29.27 23 GLN B O 1
ATOM 2932 N N . ALA B 1 24 ? -28.031 -4.07 -34.281 1 30.77 24 ALA B N 1
ATOM 2933 C CA . ALA B 1 24 ? -26.906 -4.941 -33.969 1 30.77 24 ALA B CA 1
ATOM 2934 C C . ALA B 1 24 ? -26.188 -4.48 -32.719 1 30.77 24 ALA B C 1
ATOM 2936 O O . ALA B 1 24 ? -25.562 -3.416 -32.688 1 30.77 24 ALA B O 1
ATOM 2937 N N . ALA B 1 25 ? -26.891 -4.699 -31.641 1 32.47 25 ALA B N 1
ATOM 2938 C CA . ALA B 1 25 ? -26.266 -4.5 -30.344 1 32.47 25 ALA B CA 1
ATOM 2939 C C . ALA B 1 25 ? -24.797 -4.949 -30.344 1 32.47 25 ALA B C 1
ATOM 2941 O O . ALA B 1 25 ? -24.516 -6.121 -30.609 1 32.47 25 ALA B O 1
ATOM 2942 N N . SER B 1 26 ? -23.969 -4.008 -30.812 1 32.38 26 SER B N 1
ATOM 2943 C CA . SER B 1 26 ? -22.516 -4.148 -30.703 1 32.38 26 SER B CA 1
ATOM 2944 C C . SER B 1 26 ? -22.109 -4.891 -29.438 1 32.38 26 SER B C 1
ATOM 2946 O O . SER B 1 26 ? -22.453 -4.465 -28.328 1 32.38 26 SER B O 1
ATOM 2948 N N . GLN B 1 27 ? -22.109 -6.168 -29.625 1 31.98 27 GLN B N 1
ATOM 2949 C CA . GLN B 1 27 ? -21.703 -7.055 -28.547 1 31.98 27 GLN B CA 1
ATOM 2950 C C . GLN B 1 27 ? -20.469 -6.512 -27.828 1 31.98 27 GLN B C 1
ATOM 2952 O O . GLN B 1 27 ? -19.469 -6.184 -28.453 1 31.98 27 GLN B O 1
ATOM 2957 N N . PRO B 1 28 ? -20.812 -5.711 -26.891 1 34.59 28 PRO B N 1
ATOM 2958 C CA . PRO B 1 28 ? -19.672 -5.074 -26.234 1 34.59 28 PRO B CA 1
ATOM 2959 C C . PRO B 1 28 ? -18.469 -6.016 -26.062 1 34.59 28 PRO B C 1
ATOM 2961 O O . PRO B 1 28 ? -18.656 -7.234 -25.984 1 34.59 28 PRO B O 1
ATOM 2964 N N . PRO B 1 29 ? -17.359 -5.578 -26.531 1 34.81 29 PRO B N 1
ATOM 2965 C CA . PRO B 1 29 ? -16.141 -6.406 -26.609 1 34.81 29 PRO B CA 1
ATOM 2966 C C . PRO B 1 29 ? -15.898 -7.195 -25.312 1 34.81 29 PRO B C 1
ATOM 2968 O O . PRO B 1 29 ? -16.281 -6.754 -24.234 1 34.81 29 PRO B O 1
ATOM 2971 N N . PRO B 1 30 ? -15.836 -8.469 -25.5 1 35.19 30 PRO B N 1
ATOM 2972 C CA . PRO B 1 30 ? -15.773 -9.391 -24.359 1 35.19 30 PRO B CA 1
ATOM 2973 C C . PRO B 1 30 ? -14.773 -8.953 -23.297 1 35.19 30 PRO B C 1
ATOM 2975 O O . PRO B 1 30 ? -13.82 -8.227 -23.609 1 35.19 30 PRO B O 1
ATOM 2978 N N . LEU B 1 31 ? -15.18 -8.945 -22.188 1 33.56 31 LEU B N 1
ATOM 2979 C CA . LEU B 1 31 ? -14.547 -8.453 -20.984 1 33.56 31 LEU B CA 1
ATOM 2980 C C . LEU B 1 31 ? -13.094 -8.922 -20.891 1 33.56 31 LEU B C 1
ATOM 2982 O O . LEU B 1 31 ? -12.805 -10.102 -21.078 1 33.56 31 LEU B O 1
ATOM 2986 N N . PRO B 1 32 ? -12.203 -8.102 -20.953 1 34.19 32 PRO B N 1
ATOM 2987 C CA . PRO B 1 32 ? -10.789 -8.375 -21.234 1 34.19 32 PRO B CA 1
ATOM 2988 C C . PRO B 1 32 ? -10.219 -9.477 -20.328 1 34.19 32 PRO B C 1
ATOM 2990 O O . PRO B 1 32 ? -9.414 -10.289 -20.781 1 34.19 32 PRO B O 1
ATOM 2993 N N . LEU B 1 33 ? -10.602 -9.531 -19.078 1 32.28 33 LEU B N 1
ATOM 2994 C CA . LEU B 1 33 ? -10.031 -10.531 -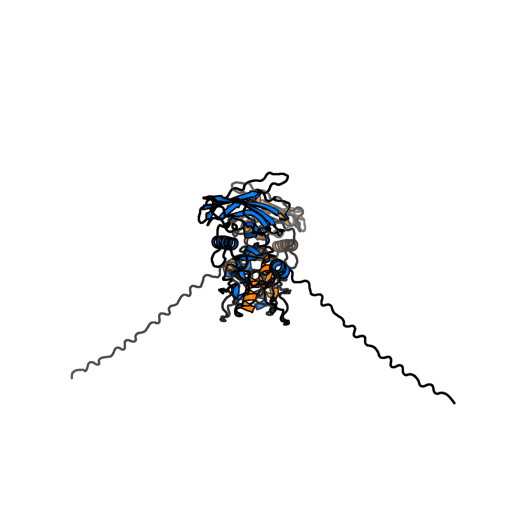18.172 1 32.28 33 LEU B CA 1
ATOM 2995 C C . LEU B 1 33 ? -10.516 -11.93 -18.531 1 32.28 33 LEU B C 1
ATOM 2997 O O . LEU B 1 33 ? -9.734 -12.883 -18.516 1 32.28 33 LEU B O 1
ATOM 3001 N N . LEU B 1 34 ? -11.758 -12.109 -18.75 1 35 34 LEU B N 1
ATOM 3002 C CA . LEU B 1 34 ? -12.312 -13.367 -19.234 1 35 34 LEU B CA 1
ATOM 3003 C C . LEU B 1 34 ? -11.648 -13.773 -20.547 1 35 34 LEU B C 1
ATOM 3005 O O . LEU B 1 34 ? -11.414 -14.961 -20.797 1 35 34 LEU B O 1
ATOM 3009 N N . GLN B 1 35 ? -11.289 -12.773 -21.188 1 35.81 35 GLN B N 1
ATOM 3010 C CA . GLN B 1 35 ? -10.641 -13.055 -22.469 1 35.81 35 GLN B CA 1
ATOM 3011 C C . GLN B 1 35 ? -9.234 -13.617 -22.25 1 35.81 35 GLN B C 1
ATOM 3013 O O . GLN B 1 35 ? -8.82 -14.531 -22.969 1 35.81 35 GLN B O 1
ATOM 3018 N N . ALA B 1 36 ? -8.57 -13.07 -21.266 1 38.03 36 ALA B N 1
ATOM 3019 C CA . ALA B 1 36 ? -7.207 -13.562 -21.078 1 38.03 36 ALA B CA 1
ATOM 3020 C C . ALA B 1 36 ? -7.211 -14.945 -20.438 1 38.03 36 ALA B C 1
ATOM 3022 O O . ALA B 1 36 ? -6.438 -15.82 -20.828 1 38.03 36 ALA B O 1
ATOM 3023 N N . LEU B 1 37 ? -7.934 -15.211 -19.266 1 35.94 37 LEU B N 1
ATOM 3024 C CA . LEU B 1 37 ? -8.016 -16.547 -18.703 1 35.94 37 LEU B CA 1
ATOM 3025 C C . LEU B 1 37 ? -8.742 -17.5 -19.656 1 35.94 37 LEU B C 1
ATOM 3027 O O . LEU B 1 37 ? -8.406 -18.688 -19.734 1 35.94 37 LEU B O 1
ATOM 3031 N N . ARG B 1 38 ? -9.727 -17.031 -20.266 1 39.62 38 ARG B N 1
ATOM 3032 C CA . ARG B 1 38 ? -10.359 -17.812 -21.328 1 39.62 38 ARG B CA 1
ATOM 3033 C C . ARG B 1 38 ? -9.383 -18.078 -22.469 1 39.62 38 ARG B C 1
ATOM 3035 O O . ARG B 1 38 ? -9.508 -19.078 -23.172 1 39.62 38 ARG B O 1
ATOM 3042 N N . ALA B 1 39 ? -8.57 -17.109 -22.609 1 39.62 39 ALA B N 1
ATOM 3043 C CA . ALA B 1 39 ? -7.609 -17.422 -23.656 1 39.62 39 ALA B CA 1
ATOM 3044 C C . ALA B 1 39 ? -6.754 -18.625 -23.281 1 39.62 39 ALA B C 1
ATOM 3046 O O . ALA B 1 39 ? -6.242 -19.344 -24.156 1 39.62 39 ALA B O 1
ATOM 3047 N N . GLN B 1 40 ? -6.496 -18.781 -21.844 1 38.78 40 GLN B N 1
ATOM 3048 C CA . GLN B 1 40 ? -5.738 -19.969 -21.5 1 38.78 40 GLN B CA 1
ATOM 3049 C C . GLN B 1 40 ? -6.668 -21.109 -21.094 1 38.78 40 GLN B C 1
ATOM 3051 O O . GLN B 1 40 ? -6.219 -22.234 -20.859 1 38.78 40 GLN B O 1
ATOM 3056 N N . ALA B 1 41 ? -7.863 -20.844 -20.625 1 38.78 41 ALA B N 1
ATOM 3057 C CA . ALA B 1 41 ? -8.766 -21.922 -20.203 1 38.78 41 ALA B CA 1
ATOM 3058 C C . ALA B 1 41 ? -9.195 -22.781 -21.375 1 38.78 41 ALA B C 1
ATOM 3060 O O . ALA B 1 41 ? -9.727 -22.266 -22.375 1 38.78 41 ALA B O 1
ATOM 3061 N N . PRO B 1 42 ? -8.711 -23.984 -21.578 1 36.66 42 PRO B N 1
ATOM 3062 C CA . PRO B 1 42 ? -9.367 -24.781 -22.609 1 36.66 42 PRO B CA 1
ATOM 3063 C C . PRO B 1 42 ? -10.867 -24.953 -22.375 1 36.66 42 PRO B C 1
ATOM 3065 O O . PRO B 1 42 ? -11.336 -24.75 -21.25 1 36.66 42 PRO B O 1
ATOM 3068 N N . GLY B 1 43 ? -11.828 -25.109 -23.297 1 33.19 43 GLY B N 1
ATOM 3069 C CA . GLY B 1 43 ? -13.195 -25.578 -23.375 1 33.19 43 GLY B CA 1
ATOM 3070 C C . GLY B 1 43 ? -13.555 -26.547 -22.266 1 33.19 43 GLY B C 1
ATOM 3071 O O . GLY B 1 43 ? -12.695 -26.969 -21.484 1 33.19 43 GLY B O 1
ATOM 3072 N N . SER B 1 44 ? -14.859 -27.109 -22.109 1 35.91 44 SER B N 1
ATOM 3073 C CA . SER B 1 44 ? -15.609 -28.125 -21.359 1 35.91 44 SER B CA 1
ATOM 3074 C C . SER B 1 44 ? -14.727 -29.312 -21 1 35.91 44 SER B C 1
ATOM 3076 O O . SER B 1 44 ? -15.094 -30.453 -21.234 1 35.91 44 SER B O 1
ATOM 3078 N N . TRP B 1 45 ? -13.422 -29.297 -21.016 1 34.72 45 TRP B N 1
ATOM 3079 C CA . TRP B 1 45 ? -12.789 -30.594 -20.875 1 34.72 45 TRP B CA 1
ATOM 3080 C C . TRP B 1 45 ? -12.875 -31.078 -19.422 1 34.72 45 TRP B C 1
ATOM 3082 O O . TRP B 1 45 ? -12.453 -30.375 -18.5 1 34.72 45 TRP B O 1
ATOM 3092 N N . SER B 1 46 ? -14.016 -31.719 -18.891 1 37.59 46 SER B N 1
ATOM 3093 C CA . SER B 1 46 ? -13.969 -32.688 -17.781 1 37.59 46 SER B CA 1
ATOM 3094 C C . SER B 1 46 ? -12.531 -33.125 -17.5 1 37.59 46 SER B C 1
ATOM 3096 O O . SER B 1 46 ? -11.836 -33.594 -18.391 1 37.59 46 SER B O 1
ATOM 3098 N N . TRP B 1 47 ? -11.836 -32.5 -16.688 1 41.91 47 TRP B N 1
ATOM 3099 C CA . TRP B 1 47 ? -10.508 -32.906 -16.25 1 41.91 47 TRP B CA 1
ATOM 3100 C C . TRP B 1 47 ? -10.461 -34.438 -16.016 1 41.91 47 TRP B C 1
ATOM 3102 O O . TRP B 1 47 ? -10.539 -34.875 -14.867 1 41.91 47 TRP B O 1
ATOM 3112 N N . ARG B 1 48 ? -11.25 -35.219 -16.625 1 40.31 48 ARG B N 1
ATOM 3113 C CA . ARG B 1 48 ? -10.906 -36.625 -16.578 1 40.31 48 ARG B CA 1
ATOM 3114 C C . ARG B 1 48 ? -9.398 -36.844 -16.688 1 40.31 48 ARG B C 1
ATOM 3116 O O . ARG B 1 48 ? -8.688 -35.969 -17.188 1 40.31 48 ARG B O 1
ATOM 3123 N N . GLY B 1 49 ? -8.781 -38 -16.094 1 41.38 49 GLY B N 1
ATOM 3124 C CA . GLY B 1 49 ? -7.508 -38.688 -16.219 1 41.38 49 GLY B CA 1
ATOM 3125 C C . GLY B 1 49 ? -6.746 -38.312 -17.484 1 41.38 49 GLY B C 1
ATOM 3126 O O . GLY B 1 49 ? -6.137 -39.188 -18.125 1 41.38 49 GLY B O 1
ATOM 3127 N N . GLY B 1 50 ? -6.973 -37.281 -18.031 1 42.47 50 GLY B N 1
ATOM 3128 C CA . GLY B 1 50 ? -6.273 -37.188 -19.297 1 42.47 50 GLY B CA 1
ATOM 3129 C C . GLY B 1 50 ? -4.766 -37.156 -19.141 1 42.47 50 GLY B C 1
ATOM 3130 O O . GLY B 1 50 ? -4.234 -37.406 -18.062 1 42.47 50 GLY B O 1
ATOM 3131 N N . PRO B 1 51 ? -4.086 -36.781 -20.203 1 48.38 51 PRO B N 1
ATOM 3132 C CA . PRO B 1 51 ? -2.637 -36.812 -20.406 1 48.38 51 PRO B CA 1
ATOM 3133 C C . PRO B 1 51 ? -1.856 -36.062 -19.328 1 48.38 51 PRO B C 1
ATOM 3135 O O . PRO B 1 51 ? -0.624 -36.125 -19.312 1 48.38 51 PRO B O 1
ATOM 3138 N N . ALA B 1 52 ? -2.41 -35.094 -18.547 1 54.16 52 ALA B N 1
ATOM 3139 C CA . ALA B 1 52 ? -1.646 -34.438 -17.484 1 54.16 52 ALA B CA 1
ATOM 3140 C C . ALA B 1 52 ? -1.376 -35.406 -16.328 1 54.16 52 ALA B C 1
ATOM 3142 O O . ALA B 1 52 ? -0.656 -35.062 -15.391 1 54.16 52 ALA B O 1
ATOM 3143 N N . SER B 1 53 ? -1.93 -36.531 -16.422 1 63.03 53 SER B N 1
ATOM 3144 C CA . SER B 1 53 ? -1.703 -37.594 -15.484 1 63.03 53 SER B CA 1
ATOM 3145 C C . SER B 1 53 ? -0.418 -38.375 -15.812 1 63.03 53 SER B C 1
ATOM 3147 O O . SER B 1 53 ? 0.028 -38.375 -16.953 1 63.03 53 SER B O 1
ATOM 3149 N N . GLY B 1 54 ? 0.585 -38.25 -15.023 1 80.44 54 GLY B N 1
ATOM 3150 C CA . GLY B 1 54 ? 1.836 -38.969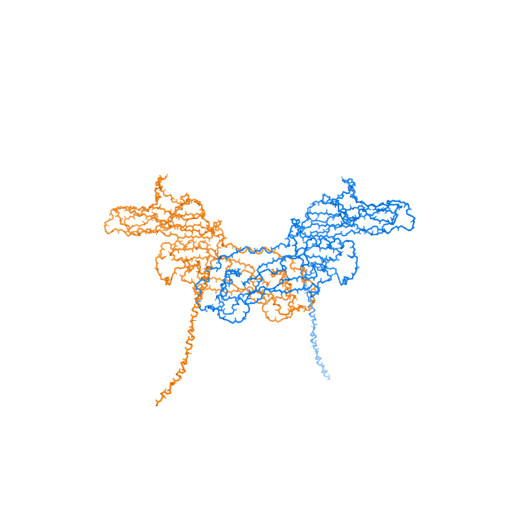 -15.258 1 80.44 54 GLY B CA 1
ATOM 3151 C C . GLY B 1 54 ? 3.014 -38.344 -14.531 1 80.44 54 GLY B C 1
ATOM 3152 O O . GLY B 1 54 ? 2.84 -37.688 -13.508 1 80.44 54 GLY B O 1
ATOM 3153 N N . PRO B 1 55 ? 4.168 -38.656 -15.195 1 84.75 55 PRO B N 1
ATOM 3154 C CA . PRO B 1 55 ? 5.406 -38.219 -14.547 1 84.75 55 PRO B CA 1
ATOM 3155 C C . PRO B 1 55 ? 5.516 -36.688 -14.43 1 84.75 55 PRO B C 1
ATOM 3157 O O . PRO B 1 55 ? 5.941 -36.188 -13.391 1 84.75 55 PRO B O 1
ATOM 3160 N N . PRO B 1 56 ? 4.977 -35.938 -15.414 1 88.56 56 PRO B N 1
ATOM 3161 C CA . PRO B 1 56 ? 5.066 -34.469 -15.273 1 88.56 56 PRO B CA 1
ATOM 3162 C C . PRO B 1 56 ? 4.242 -33.938 -14.102 1 88.56 56 PRO B C 1
ATOM 3164 O O . PRO B 1 56 ? 4.715 -33.094 -13.359 1 88.56 56 PRO B O 1
ATOM 3167 N N . LEU B 1 57 ? 3.084 -34.438 -13.945 1 91 57 LEU B N 1
ATOM 3168 C CA . LEU B 1 57 ? 2.242 -33.969 -12.844 1 91 57 LEU B CA 1
ATOM 3169 C C . LEU B 1 57 ? 2.85 -34.375 -11.5 1 91 57 LEU B C 1
ATOM 3171 O O . LEU B 1 57 ? 2.842 -33.562 -10.555 1 91 57 LEU B O 1
ATOM 3175 N N . ARG B 1 58 ? 3.309 -35.562 -11.445 1 90.25 58 ARG B N 1
ATOM 3176 C CA . ARG B 1 58 ? 3.938 -36.031 -10.211 1 90.25 58 ARG B CA 1
ATOM 3177 C C . ARG B 1 58 ? 5.121 -35.125 -9.844 1 90.25 58 ARG B C 1
ATOM 3179 O O . ARG B 1 58 ? 5.305 -34.781 -8.672 1 90.25 58 ARG B O 1
ATOM 3186 N N . TYR B 1 59 ? 5.867 -34.844 -10.844 1 90.81 59 TYR B N 1
ATOM 3187 C CA . TYR B 1 59 ? 7.02 -33.969 -10.617 1 90.81 59 TYR B CA 1
ATOM 3188 C C . TYR B 1 59 ? 6.582 -32.625 -10.109 1 90.81 59 TYR B C 1
ATOM 3190 O O . TYR B 1 59 ? 7.152 -32.094 -9.148 1 90.81 59 TYR B O 1
ATOM 3198 N N . MET B 1 60 ? 5.57 -32.062 -10.727 1 93.56 60 MET B N 1
ATOM 3199 C CA . MET B 1 60 ? 5.09 -30.734 -10.352 1 93.56 60 MET B CA 1
ATOM 3200 C C . MET B 1 60 ? 4.445 -30.75 -8.969 1 93.56 60 MET B C 1
ATOM 3202 O O . MET B 1 60 ? 4.547 -29.781 -8.211 1 93.56 60 MET B O 1
ATOM 3206 N N . LEU B 1 61 ? 3.773 -31.844 -8.672 1 93.06 61 LEU B N 1
ATOM 3207 C CA . LEU B 1 61 ? 3.193 -31.984 -7.344 1 93.06 61 LEU B CA 1
ATOM 3208 C C . LEU B 1 61 ? 4.281 -32.031 -6.277 1 93.06 61 LEU B C 1
ATOM 3210 O O . LEU B 1 61 ? 4.121 -31.469 -5.195 1 93.06 61 LEU B O 1
ATOM 3214 N N . GLU B 1 62 ? 5.363 -32.688 -6.605 1 91.25 62 GLU B N 1
ATOM 3215 C CA . GLU B 1 62 ? 6.492 -32.719 -5.676 1 91.25 62 GLU B CA 1
ATOM 3216 C C . GLU B 1 62 ? 7.102 -31.328 -5.512 1 91.25 62 GLU B C 1
ATOM 3218 O O . GLU B 1 62 ? 7.441 -30.906 -4.402 1 91.25 62 GLU B O 1
ATOM 3223 N N . LEU B 1 63 ? 7.246 -30.688 -6.629 1 90.88 63 LEU B N 1
ATOM 3224 C CA . LEU B 1 63 ? 7.734 -29.312 -6.59 1 90.88 63 LEU B CA 1
ATOM 3225 C C . LEU B 1 63 ? 6.828 -28.438 -5.73 1 90.88 63 LEU B C 1
ATOM 3227 O O . LEU B 1 63 ? 7.312 -27.641 -4.918 1 90.88 63 LEU B O 1
ATOM 3231 N N . TYR B 1 64 ? 5.551 -28.578 -5.863 1 93.19 64 TYR B N 1
ATOM 3232 C CA . TYR B 1 64 ? 4.57 -27.812 -5.098 1 93.19 64 TYR B CA 1
ATOM 3233 C C . TYR B 1 64 ? 4.707 -28.094 -3.605 1 93.19 64 TYR B C 1
ATOM 3235 O O . TYR B 1 64 ? 4.715 -27.172 -2.789 1 93.19 64 TYR B O 1
ATOM 3243 N N . ARG B 1 65 ? 4.836 -29.359 -3.258 1 92.31 65 ARG B N 1
ATOM 3244 C CA . ARG B 1 65 ? 4.922 -29.766 -1.855 1 92.31 65 ARG B CA 1
ATOM 3245 C C . ARG B 1 65 ? 6.164 -29.172 -1.197 1 92.31 65 ARG B C 1
ATOM 3247 O O . ARG B 1 65 ? 6.168 -28.906 0.005 1 92.31 65 ARG B O 1
ATOM 3254 N N . ARG B 1 66 ? 7.137 -28.953 -1.949 1 89.88 66 ARG B N 1
ATOM 3255 C CA . ARG B 1 66 ? 8.352 -28.344 -1.427 1 89.88 66 ARG B CA 1
ATOM 3256 C C . ARG B 1 66 ? 8.211 -26.828 -1.315 1 89.88 66 ARG B C 1
ATOM 3258 O O . ARG B 1 66 ? 8.836 -26.203 -0.461 1 89.88 66 ARG B O 1
ATOM 326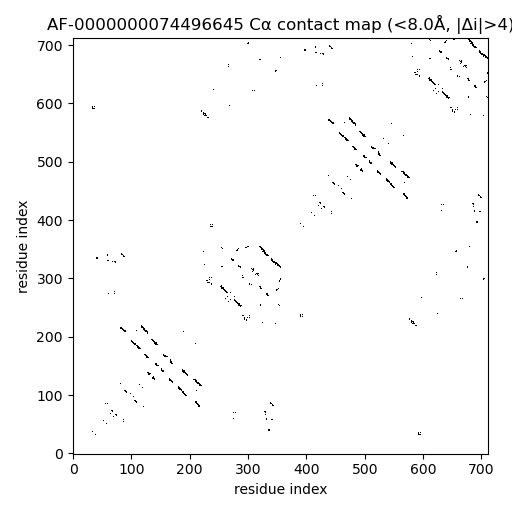5 N N . ALA B 1 67 ? 7.379 -26.297 -2.168 1 91.81 67 ALA B N 1
ATOM 3266 C CA . ALA B 1 67 ? 7.297 -24.844 -2.283 1 91.81 67 ALA B CA 1
ATOM 3267 C C . ALA B 1 67 ? 6.191 -24.281 -1.393 1 91.81 67 ALA B C 1
ATOM 3269 O O . ALA B 1 67 ? 6.219 -23.109 -1.024 1 91.81 67 ALA B O 1
ATOM 3270 N N . ALA B 1 68 ? 5.18 -25.078 -1.064 1 94.19 68 ALA B N 1
ATOM 3271 C CA . ALA B 1 68 ? 4.02 -24.594 -0.321 1 94.19 68 ALA B CA 1
ATOM 3272 C C . ALA B 1 68 ? 3.549 -25.625 0.698 1 94.19 68 ALA B C 1
ATOM 3274 O O . ALA B 1 68 ? 3.795 -26.828 0.536 1 94.19 68 ALA B O 1
ATOM 3275 N N . ASN B 1 69 ? 2.908 -25.172 1.705 1 93.06 69 ASN B N 1
ATOM 3276 C CA . ASN B 1 69 ? 2.311 -26.109 2.664 1 93.06 69 ASN B CA 1
ATOM 3277 C C . ASN B 1 69 ? 0.956 -26.609 2.182 1 93.06 69 ASN B C 1
ATOM 3279 O O . ASN B 1 69 ? 0.535 -26.312 1.064 1 93.06 69 ASN B O 1
ATOM 3283 N N . ARG B 1 70 ? 0.276 -27.375 3.018 1 91.88 70 ARG B N 1
ATOM 3284 C CA . ARG B 1 70 ? -0.951 -28.047 2.621 1 91.88 70 ARG B CA 1
ATOM 3285 C C . ARG B 1 70 ? -2.062 -27.047 2.32 1 91.88 70 ARG B C 1
ATOM 3287 O O . ARG B 1 70 ? -2.959 -27.328 1.522 1 91.88 70 ARG B O 1
ATOM 3294 N N . GLU B 1 71 ? -1.952 -25.859 2.939 1 91.88 71 GLU B N 1
ATOM 3295 C CA . GLU B 1 71 ? -2.979 -24.844 2.73 1 91.88 71 GLU B CA 1
ATOM 3296 C C . GLU B 1 71 ? -2.592 -23.891 1.602 1 91.88 71 GLU B C 1
ATOM 3298 O O . GLU B 1 71 ? -3.322 -22.938 1.304 1 91.88 71 GLU B O 1
ATOM 3303 N N . GLY B 1 72 ? -1.476 -24.125 0.943 1 94.06 72 GLY B N 1
ATOM 3304 C CA . GLY B 1 72 ? -1.063 -23.344 -0.216 1 94.06 72 GLY B CA 1
ATOM 3305 C C . GLY B 1 72 ? -0.193 -22.156 0.142 1 94.06 72 GLY B C 1
ATOM 3306 O O . GLY B 1 72 ? 0.152 -21.359 -0.724 1 94.06 72 GLY B O 1
ATOM 3307 N N . ARG B 1 73 ? 0.147 -21.984 1.438 1 94.19 73 ARG B N 1
ATOM 3308 C CA . ARG B 1 73 ? 1.035 -20.891 1.812 1 94.19 73 ARG B CA 1
ATOM 3309 C C . ARG B 1 73 ? 2.467 -21.172 1.368 1 94.19 73 ARG B C 1
ATOM 3311 O O . ARG B 1 73 ? 3.021 -22.234 1.675 1 94.19 73 ARG B O 1
ATOM 3318 N N . PRO B 1 74 ? 2.967 -20.203 0.63 1 92.5 74 PRO B N 1
ATOM 3319 C CA . PRO B 1 74 ? 4.344 -20.422 0.189 1 92.5 74 PRO B CA 1
ATOM 3320 C C . PRO B 1 74 ? 5.328 -20.531 1.354 1 92.5 74 PRO B C 1
ATOM 3322 O O . PRO B 1 74 ? 5.195 -19.812 2.348 1 92.5 74 PRO B O 1
ATOM 3325 N N . ARG B 1 75 ? 6.234 -21.516 1.292 1 89 75 ARG B N 1
ATOM 3326 C CA . ARG B 1 75 ? 7.246 -21.703 2.328 1 89 75 ARG B CA 1
ATOM 3327 C C . ARG B 1 75 ? 8.336 -20.641 2.217 1 89 75 ARG B C 1
ATOM 3329 O O . ARG B 1 75 ? 8.602 -20.125 1.128 1 89 75 ARG B O 1
ATOM 3336 N N . ARG B 1 76 ? 8.828 -20.188 3.521 1 71.88 76 ARG B N 1
ATOM 3337 C CA . ARG B 1 76 ? 9.898 -19.188 3.596 1 71.88 76 ARG B CA 1
ATOM 3338 C C . ARG B 1 76 ? 11.203 -19.75 3.051 1 71.88 76 ARG B C 1
ATOM 3340 O O . ARG B 1 76 ? 11.461 -20.953 3.152 1 71.88 76 ARG B O 1
ATOM 3347 N N . GLY B 1 77 ? 12.039 -19.172 2.033 1 57 77 GLY B N 1
ATOM 3348 C CA . GLY B 1 77 ? 13.336 -19.641 1.559 1 57 77 GLY B CA 1
ATOM 3349 C C . GLY B 1 77 ? 13.352 -19.922 0.07 1 57 77 GLY B C 1
ATOM 3350 O O . GLY B 1 77 ? 14.305 -20.516 -0.437 1 57 77 GLY B O 1
ATOM 3351 N N . ARG B 1 78 ? 12.188 -19.984 -0.429 1 54.91 78 ARG B N 1
ATOM 3352 C CA . ARG B 1 78 ? 12.273 -20.312 -1.847 1 54.91 78 ARG B CA 1
ATOM 3353 C C . ARG B 1 78 ? 13.211 -19.359 -2.574 1 54.91 78 ARG B C 1
ATOM 3355 O O . ARG B 1 78 ? 13.523 -18.281 -2.068 1 54.91 78 ARG B O 1
ATOM 3362 N N . SER B 1 79 ? 13.828 -19.906 -3.596 1 55 79 SER B N 1
ATOM 3363 C CA . SER B 1 79 ? 14.734 -19.109 -4.422 1 55 79 SER B CA 1
ATOM 3364 C C . SER B 1 79 ? 14.18 -17.703 -4.668 1 55 79 SER B C 1
ATOM 3366 O O . SER B 1 79 ? 12.992 -17.562 -4.988 1 55 79 SER B O 1
ATOM 3368 N N . PRO B 1 80 ? 14.828 -16.75 -4.266 1 58.66 80 PRO B N 1
ATOM 3369 C CA . PRO B 1 80 ? 14.484 -15.336 -4.457 1 58.66 80 PRO B CA 1
ATOM 3370 C C . PRO B 1 80 ? 14 -15.031 -5.875 1 58.66 80 PRO B C 1
ATOM 3372 O O . PRO B 1 80 ? 14.625 -15.453 -6.848 1 58.66 80 PRO B O 1
ATOM 3375 N N . GLY B 1 81 ? 12.758 -14.68 -6.094 1 70.56 81 GLY B N 1
ATOM 3376 C CA . GLY B 1 81 ? 12.32 -14.031 -7.32 1 70.56 81 GLY B CA 1
ATOM 3377 C C . GLY B 1 81 ? 11.391 -14.891 -8.148 1 70.56 81 GLY B C 1
ATOM 3378 O O . GLY B 1 81 ? 10.578 -14.375 -8.922 1 70.56 81 GLY B O 1
ATOM 3379 N N . THR B 1 82 ? 11.445 -16.375 -7.91 1 85.5 82 THR B N 1
ATOM 3380 C CA . THR B 1 82 ? 10.594 -17.188 -8.766 1 85.5 82 THR B CA 1
ATOM 3381 C C . THR B 1 82 ? 9.211 -17.375 -8.141 1 85.5 82 THR B C 1
ATOM 3383 O O . THR B 1 82 ? 9.078 -17.984 -7.078 1 85.5 82 THR B O 1
ATOM 3386 N N . ASN B 1 83 ? 8.219 -16.844 -8.75 1 89.06 83 ASN B N 1
ATOM 3387 C CA . ASN B 1 83 ? 6.863 -16.969 -8.234 1 89.06 83 ASN B CA 1
ATOM 3388 C C . ASN B 1 83 ? 5.965 -17.734 -9.211 1 89.06 83 ASN B C 1
ATOM 3390 O O . ASN B 1 83 ? 4.773 -17.906 -8.953 1 89.06 83 ASN B O 1
ATOM 3394 N N . THR B 1 84 ? 6.57 -18.141 -10.281 1 90.94 84 THR B N 1
ATOM 3395 C CA . THR B 1 84 ? 5.828 -18.859 -11.312 1 90.94 84 THR B CA 1
ATOM 3396 C C . THR B 1 84 ? 6.699 -19.922 -11.961 1 90.94 84 THR B C 1
ATOM 3398 O O . THR B 1 84 ? 7.859 -19.688 -12.289 1 90.94 84 THR B O 1
ATOM 3401 N N . VAL B 1 85 ? 6.234 -21.141 -12 1 92.88 85 VAL B N 1
ATOM 3402 C CA . VAL B 1 85 ? 6.902 -22.234 -12.695 1 92.88 85 VAL B CA 1
ATOM 3403 C C . VAL B 1 85 ? 5.953 -22.844 -13.719 1 92.88 85 VAL B C 1
ATOM 3405 O O . VAL B 1 85 ? 4.852 -23.281 -13.375 1 92.88 85 VAL B O 1
ATOM 3408 N N . ARG B 1 86 ? 6.402 -22.891 -14.961 1 92.5 86 ARG B N 1
ATOM 3409 C CA . ARG B 1 86 ? 5.57 -23.406 -16.047 1 92.5 86 ARG B CA 1
ATOM 3410 C C . ARG B 1 86 ? 6.18 -24.672 -16.641 1 92.5 86 ARG B C 1
ATOM 3412 O O . ARG B 1 86 ? 7.363 -24.688 -16.984 1 92.5 86 ARG B O 1
ATOM 3419 N N . LEU B 1 87 ? 5.383 -25.703 -16.656 1 93.12 87 LEU B N 1
ATOM 3420 C CA . LEU B 1 87 ? 5.797 -26.922 -17.328 1 93.12 87 LEU B CA 1
ATOM 3421 C C . LEU B 1 87 ? 5.352 -26.906 -18.781 1 93.12 87 LEU B C 1
ATOM 3423 O O . LEU B 1 87 ? 4.168 -26.719 -19.078 1 93.12 87 LEU B O 1
ATOM 3427 N N . VAL B 1 88 ? 6.312 -27.047 -19.703 1 89.81 88 VAL B N 1
ATOM 3428 C CA . VAL B 1 88 ? 6.043 -27.078 -21.125 1 89.81 88 VAL B CA 1
ATOM 3429 C C . VAL B 1 88 ? 6.301 -28.469 -21.688 1 89.81 88 VAL B C 1
ATOM 3431 O O . VAL B 1 88 ? 7.371 -29.047 -21.469 1 89.81 88 VAL B O 1
ATOM 3434 N N . ARG B 1 89 ? 5.344 -28.906 -22.359 1 88.56 89 ARG B N 1
ATOM 3435 C CA . ARG B 1 89 ? 5.512 -30.203 -23 1 88.56 89 ARG B CA 1
ATOM 3436 C C . ARG B 1 89 ? 6.031 -30.047 -24.422 1 88.56 89 ARG B C 1
ATOM 3438 O O . ARG B 1 89 ? 5.809 -29.031 -25.062 1 88.56 89 ARG B O 1
ATOM 3445 N N . ALA B 1 90 ? 6.789 -31.078 -24.766 1 88.62 90 ALA B N 1
ATOM 3446 C CA . ALA B 1 90 ? 7.316 -31.062 -26.125 1 88.62 90 ALA B CA 1
ATOM 3447 C C . ALA B 1 90 ? 6.207 -31.312 -27.141 1 88.62 90 ALA B C 1
ATOM 3449 O O . ALA B 1 90 ? 5.262 -32.062 -26.875 1 88.62 90 ALA B O 1
ATOM 3450 N N . ALA B 1 91 ? 6.27 -30.531 -28.297 1 81.25 91 ALA B N 1
ATOM 3451 C CA . ALA B 1 91 ? 5.328 -30.75 -29.391 1 81.25 91 ALA B CA 1
ATOM 3452 C C . ALA B 1 91 ? 5.582 -32.094 -30.094 1 81.25 91 ALA B C 1
ATOM 3454 O O . ALA B 1 91 ? 4.738 -32.562 -30.844 1 81.25 91 ALA B O 1
ATOM 3455 N N . SER B 1 92 ? 6.574 -32.875 -29.641 1 70.88 92 SER B N 1
ATOM 3456 C CA . SER B 1 92 ? 7.004 -34.031 -30.438 1 70.88 92 SER B CA 1
ATOM 3457 C C . SER B 1 92 ? 5.996 -35.156 -30.359 1 70.88 92 SER B C 1
ATOM 3459 O O . SER B 1 92 ? 5.242 -35.25 -29.391 1 70.88 92 SER B O 1
ATOM 3461 N N . HIS B 1 93 ? 5.801 -35.75 -31.531 1 63.28 93 HIS B N 1
ATOM 3462 C CA . HIS B 1 93 ? 4.961 -36.906 -31.75 1 63.28 93 HIS B CA 1
ATOM 3463 C C . HIS B 1 93 ? 5.496 -38.125 -31.016 1 63.28 93 HIS B C 1
ATOM 3465 O O . HIS B 1 93 ? 6.684 -38.438 -31.109 1 63.28 93 HIS B O 1
ATOM 3471 N N . GLY B 1 94 ? 5.086 -38.344 -29.781 1 63.03 94 GLY B N 1
ATOM 3472 C CA . GLY B 1 94 ? 5.398 -39.562 -29.078 1 63.03 94 GLY B CA 1
ATOM 3473 C C . GLY B 1 94 ? 5.441 -40.781 -29.984 1 63.03 94 GLY B C 1
ATOM 3474 O O . GLY B 1 94 ? 5.016 -40.719 -31.141 1 63.03 94 GLY B O 1
ATOM 3475 N N . GLY B 1 95 ? 6.254 -41.781 -29.625 1 69.75 95 GLY B N 1
ATOM 3476 C CA . GLY B 1 95 ? 6.16 -43.125 -30.172 1 69.75 95 GLY B CA 1
ATOM 3477 C C . GLY B 1 95 ? 7.16 -43.375 -31.281 1 69.75 95 GLY B C 1
ATOM 3478 O O . GLY B 1 95 ? 6.828 -44 -32.281 1 69.75 95 GLY B O 1
ATOM 3479 N N . GLN B 1 96 ? 8.414 -42.875 -31.109 1 79.19 96 GLN B N 1
ATOM 3480 C CA . GLN B 1 96 ? 9.422 -43.219 -32.094 1 79.19 96 GLN B CA 1
ATOM 3481 C C . GLN B 1 96 ? 9.852 -44.688 -31.938 1 79.19 96 GLN B C 1
ATOM 3483 O O . GLN B 1 96 ? 9.891 -45.188 -30.812 1 79.19 96 GLN B O 1
ATOM 3488 N N . PRO B 1 97 ? 9.992 -45.312 -33.062 1 84.06 97 PRO B N 1
ATOM 3489 C CA . PRO B 1 97 ? 10.43 -46.688 -32.969 1 84.06 97 PRO B CA 1
ATOM 3490 C C . PRO B 1 97 ? 11.867 -46.844 -32.469 1 84.06 97 PRO B C 1
ATOM 3492 O O . PRO B 1 97 ? 12.688 -45.938 -32.719 1 84.06 97 PRO B O 1
ATOM 3495 N N . TRP B 1 98 ? 12.133 -47.875 -31.797 1 87.75 98 TRP B N 1
ATOM 3496 C CA . TRP B 1 98 ? 13.484 -48.219 -31.375 1 87.75 98 TRP B CA 1
ATOM 3497 C C . TRP B 1 98 ? 14.344 -48.625 -32.562 1 87.75 98 TRP B C 1
ATOM 3499 O O . TRP B 1 98 ? 13.875 -49.344 -33.469 1 87.75 98 TRP B O 1
ATOM 3509 N N . ALA B 1 99 ? 15.461 -48.094 -32.719 1 85.5 99 ALA B N 1
ATOM 3510 C CA . ALA B 1 99 ? 16.469 -48.562 -33.656 1 85.5 99 ALA B CA 1
ATOM 3511 C C . ALA B 1 99 ? 17.469 -49.5 -32.969 1 85.5 99 ALA B C 1
ATOM 3513 O O . ALA B 1 99 ? 18.516 -49.031 -32.5 1 85.5 99 ALA B O 1
ATOM 3514 N N . GLY B 1 100 ? 17.125 -50.781 -32.938 1 83.38 100 GLY B N 1
ATOM 3515 C CA . GLY B 1 100 ? 17.938 -51.688 -32.156 1 83.38 100 GLY B CA 1
ATOM 3516 C C . GLY B 1 100 ? 17.844 -51.406 -30.672 1 83.38 100 GLY B C 1
ATOM 3517 O O . GLY B 1 100 ? 16.766 -51.469 -30.094 1 83.38 100 GLY B O 1
ATOM 3518 N N . ARG B 1 101 ? 19.094 -51.094 -30.219 1 85.62 101 ARG B N 1
ATOM 3519 C CA . ARG B 1 101 ? 19.141 -50.812 -28.781 1 85.62 101 ARG B CA 1
ATOM 3520 C C . ARG B 1 101 ? 18.984 -49.344 -28.516 1 85.62 101 ARG B C 1
ATOM 3522 O O . ARG B 1 101 ? 18.953 -48.906 -27.359 1 85.62 101 ARG B O 1
ATOM 3529 N N . TRP B 1 102 ? 18.844 -48.594 -29.625 1 88.75 102 TRP B N 1
ATOM 3530 C CA . TRP B 1 102 ? 18.844 -47.125 -29.484 1 88.75 102 TRP B CA 1
ATOM 3531 C C . TRP B 1 102 ? 17.438 -46.562 -29.688 1 88.75 102 TRP B C 1
ATOM 3533 O O . TRP B 1 102 ? 16.688 -47.062 -30.531 1 88.75 102 TRP B O 1
ATOM 3543 N N . TYR B 1 103 ? 17.094 -45.656 -28.844 1 90.44 103 TYR B N 1
ATOM 3544 C CA . TYR B 1 103 ? 15.883 -44.875 -29 1 90.44 103 TYR B CA 1
ATOM 3545 C C . TYR B 1 103 ? 16.219 -43.375 -29.156 1 90.44 103 TYR B C 1
ATOM 3547 O O . TYR B 1 103 ? 16.953 -42.812 -28.344 1 90.44 103 TYR B O 1
ATOM 3555 N N . VAL B 1 104 ? 15.836 -42.75 -30.266 1 91 104 VAL B N 1
ATOM 3556 C CA . VAL B 1 104 ? 16.109 -41.344 -30.516 1 91 104 VAL B CA 1
ATOM 3557 C C . VAL B 1 104 ? 14.797 -40.594 -30.797 1 91 104 VAL B C 1
ATOM 3559 O O . VAL B 1 104 ? 14.055 -40.969 -31.719 1 91 104 VAL B O 1
ATOM 3562 N N . GLN B 1 105 ? 14.562 -39.625 -30 1 91.75 105 GLN B N 1
ATOM 3563 C CA . GLN B 1 105 ? 13.336 -38.875 -30.156 1 91.75 105 GLN B CA 1
ATOM 3564 C C . GLN B 1 105 ? 13.641 -37.375 -30.25 1 91.75 105 GLN B C 1
ATOM 3566 O O . GLN B 1 105 ? 14.211 -36.781 -29.344 1 91.75 105 GLN B O 1
ATOM 3571 N N . PRO B 1 106 ? 13.281 -36.719 -31.422 1 91.19 106 PRO B N 1
ATOM 3572 C CA . PRO B 1 106 ? 13.375 -35.25 -31.484 1 91.19 106 PRO B CA 1
ATOM 3573 C C . PRO B 1 106 ? 12.336 -34.562 -30.609 1 91.19 106 PRO B C 1
ATOM 3575 O O . PRO B 1 106 ? 11.172 -34.969 -30.578 1 91.19 106 PRO B O 1
ATOM 3578 N N . LEU B 1 107 ? 12.773 -33.594 -29.875 1 91.81 107 LEU B N 1
ATOM 3579 C CA . LEU B 1 107 ? 11.898 -32.812 -29 1 91.81 107 LEU B CA 1
ATOM 3580 C C . LEU B 1 107 ? 11.93 -31.344 -29.359 1 91.81 107 LEU B C 1
ATOM 3582 O O . LEU B 1 107 ? 13.008 -30.781 -29.562 1 91.81 107 LEU B O 1
ATOM 3586 N N . THR B 1 108 ? 10.742 -30.75 -29.516 1 89.75 108 THR B N 1
ATOM 3587 C CA . THR B 1 108 ? 10.641 -29.312 -29.734 1 89.75 108 THR B CA 1
ATOM 3588 C C . THR B 1 108 ? 9.734 -28.656 -28.703 1 89.75 108 THR B C 1
ATOM 3590 O O . THR B 1 108 ? 8.578 -29.047 -28.547 1 89.75 108 THR B O 1
ATOM 3593 N N . TYR B 1 109 ? 10.32 -27.75 -27.969 1 89.75 109 TYR B N 1
ATOM 3594 C CA . TYR B 1 109 ? 9.555 -27 -26.984 1 89.75 109 TYR B CA 1
ATOM 3595 C C . TYR B 1 109 ? 9.289 -25.578 -27.469 1 89.75 109 TYR B C 1
ATOM 3597 O O . TYR B 1 109 ? 10.219 -24.844 -27.797 1 89.75 109 TYR B O 1
ATOM 3605 N N . ARG B 1 110 ? 7.988 -25.203 -27.422 1 83.81 110 ARG B N 1
ATOM 3606 C CA . ARG B 1 110 ? 7.617 -23.844 -27.766 1 83.81 110 ARG B CA 1
ATOM 3607 C C . ARG B 1 110 ? 7.422 -22.984 -26.516 1 83.81 110 ARG B C 1
ATOM 3609 O O . ARG B 1 110 ? 6.555 -23.281 -25.688 1 83.81 110 ARG B O 1
ATOM 3616 N N . LEU B 1 111 ? 8.25 -22.016 -26.297 1 81.25 111 LEU B N 1
ATOM 3617 C CA . LEU B 1 111 ? 8.195 -21.188 -25.109 1 81.25 111 LEU B CA 1
ATOM 3618 C C . LEU B 1 111 ? 7.121 -20.109 -25.234 1 81.25 111 LEU B C 1
ATOM 3620 O O . LEU B 1 111 ? 6.68 -19.547 -24.234 1 81.25 111 LEU B O 1
ATOM 3624 N N . GLY B 1 112 ? 6.273 -20.188 -26.094 1 68.56 112 GLY B N 1
ATOM 3625 C CA . GLY B 1 112 ? 5.188 -19.25 -26.328 1 68.56 112 GLY B CA 1
ATOM 3626 C C . GLY B 1 112 ? 5.539 -17.812 -25.953 1 68.56 112 GLY B C 1
ATOM 3627 O O . GLY B 1 112 ? 6.562 -17.578 -25.297 1 68.56 112 GLY B O 1
ATOM 3628 N N . GLY B 1 113 ? 4.766 -16.844 -26.406 1 61.94 113 GLY B N 1
ATOM 3629 C CA . GLY B 1 113 ? 4.934 -15.43 -26.094 1 61.94 113 GLY B CA 1
ATOM 3630 C C . GLY B 1 113 ? 4.695 -15.109 -24.625 1 61.94 113 GLY B C 1
ATOM 3631 O O . GLY B 1 113 ? 3.578 -15.25 -24.125 1 61.94 113 GLY B O 1
ATOM 3632 N N . GLN B 1 114 ? 5.809 -15.25 -23.859 1 63.66 114 GLN B N 1
ATOM 3633 C CA . GLN B 1 114 ? 5.711 -14.859 -22.453 1 63.66 114 GLN B CA 1
ATOM 3634 C C . GLN B 1 114 ? 5.156 -13.445 -22.312 1 63.66 114 GLN B C 1
ATOM 3636 O O . GLN B 1 114 ? 5.578 -12.531 -23.031 1 63.66 114 GLN B O 1
ATOM 3641 N N . PRO B 1 115 ? 4.035 -13.453 -21.547 1 67.56 115 PRO B N 1
ATOM 3642 C CA . PRO B 1 115 ? 3.578 -12.086 -21.297 1 67.56 115 PRO B CA 1
ATOM 3643 C C . PRO B 1 115 ? 4.707 -11.172 -20.828 1 67.56 115 PRO B C 1
ATOM 3645 O O . PRO B 1 115 ? 5.688 -11.641 -20.25 1 67.56 115 PRO B O 1
ATOM 3648 N N . GLU B 1 116 ? 4.648 -9.961 -21.188 1 67.12 116 GLU B N 1
ATOM 3649 C CA . GLU B 1 116 ? 5.656 -8.953 -20.859 1 67.12 116 GLU B CA 1
ATOM 3650 C C . GLU B 1 116 ? 5.941 -8.93 -19.359 1 67.12 116 GLU B C 1
ATOM 3652 O O . GLU B 1 116 ? 7.07 -8.656 -18.938 1 67.12 116 GLU B O 1
ATOM 3657 N N . ALA B 1 117 ? 5.027 -9.375 -18.625 1 75.38 117 ALA B N 1
ATOM 3658 C CA . ALA B 1 117 ? 5.191 -9.273 -17.172 1 75.38 117 ALA B CA 1
ATOM 3659 C C . ALA B 1 117 ? 5.949 -10.484 -16.625 1 75.38 117 ALA B C 1
ATOM 3661 O O . ALA B 1 117 ? 6.398 -10.477 -15.477 1 75.38 117 ALA B O 1
ATOM 3662 N N . GLU B 1 118 ? 6.211 -11.438 -17.406 1 82.44 118 GLU B N 1
ATOM 3663 C CA . GLU B 1 118 ? 6.914 -12.633 -16.953 1 82.44 118 GLU B CA 1
ATOM 3664 C C . GLU B 1 118 ? 8.367 -12.625 -17.406 1 82.44 118 GLU B C 1
ATOM 3666 O O . GLU B 1 118 ? 8.648 -12.523 -18.609 1 82.44 118 GLU B O 1
ATOM 3671 N N . HIS B 1 119 ? 9.227 -12.68 -16.453 1 85 119 HIS B N 1
ATOM 3672 C CA . HIS B 1 119 ? 10.656 -12.727 -16.719 1 85 119 HIS B CA 1
ATOM 3673 C C . HIS B 1 119 ? 11.219 -14.125 -16.469 1 85 119 HIS B C 1
ATOM 3675 O O . HIS B 1 119 ? 11.031 -14.68 -15.383 1 85 119 HIS B O 1
ATOM 3681 N N . LEU B 1 120 ? 11.938 -14.641 -17.5 1 89.44 120 LEU B N 1
ATOM 3682 C CA . LEU B 1 120 ? 12.523 -15.969 -17.359 1 89.44 120 LEU B CA 1
ATOM 3683 C C . LEU B 1 120 ? 13.773 -15.93 -16.5 1 89.44 120 LEU B C 1
ATOM 3685 O O . LEU B 1 120 ? 14.711 -15.188 -16.797 1 89.44 120 LEU B O 1
ATOM 3689 N N . LEU B 1 121 ? 13.773 -16.625 -15.453 1 89.25 121 LEU B N 1
ATOM 3690 C CA . LEU B 1 121 ? 14.922 -16.672 -14.555 1 89.25 121 LEU B CA 1
ATOM 3691 C C . LEU B 1 121 ? 15.766 -17.922 -14.828 1 89.25 121 LEU B C 1
ATOM 3693 O O . LEU B 1 121 ? 17 -17.859 -14.812 1 89.25 121 LEU B O 1
ATOM 3697 N N . ARG B 1 122 ? 15.109 -18.953 -15.07 1 90.81 122 ARG B N 1
ATOM 3698 C CA . ARG B 1 122 ? 15.789 -20.234 -15.258 1 90.81 122 ARG B CA 1
ATOM 3699 C C . ARG B 1 122 ? 14.938 -21.188 -16.078 1 90.81 122 ARG B C 1
ATOM 3701 O O . ARG B 1 122 ? 13.703 -21.172 -16 1 90.81 122 ARG B O 1
ATOM 3708 N N . ALA B 1 123 ? 15.609 -22 -16.906 1 92.94 123 ALA B N 1
ATOM 3709 C CA . ALA B 1 123 ? 14.961 -23.062 -17.672 1 92.94 123 ALA B CA 1
ATOM 3710 C C . ALA B 1 123 ? 15.664 -24.391 -17.453 1 92.94 123 ALA B C 1
ATOM 3712 O O . ALA B 1 123 ? 16.891 -24.469 -17.547 1 92.94 123 ALA B O 1
ATOM 3713 N N . THR B 1 124 ? 14.906 -25.391 -17.156 1 93.44 124 THR B N 1
ATOM 3714 C CA . THR B 1 124 ? 15.469 -26.719 -16.891 1 93.44 124 THR B CA 1
ATOM 3715 C C . THR B 1 124 ? 14.672 -27.797 -17.594 1 93.44 124 THR B C 1
ATOM 3717 O O . THR B 1 124 ? 13.438 -27.781 -17.578 1 93.44 124 THR B O 1
ATOM 3720 N N . VAL B 1 125 ? 15.391 -28.703 -18.234 1 94.12 125 VAL B N 1
ATOM 3721 C CA . VAL B 1 125 ? 14.719 -29.859 -18.828 1 94.12 125 VAL B CA 1
ATOM 3722 C C . VAL B 1 125 ? 14.828 -31.062 -17.875 1 94.12 125 VAL B C 1
ATOM 3724 O O . VAL B 1 125 ? 15.891 -31.328 -17.328 1 94.12 125 VAL B O 1
ATOM 3727 N N . VAL B 1 126 ? 13.68 -31.688 -17.719 1 93.31 126 VAL B N 1
ATOM 3728 C CA . VAL B 1 126 ? 13.617 -32.875 -16.844 1 93.31 126 VAL B CA 1
ATOM 3729 C C . VAL B 1 126 ? 13.445 -34.125 -17.703 1 93.31 126 VAL B C 1
ATOM 3731 O O . VAL B 1 126 ? 12.555 -34.188 -18.547 1 93.31 126 VAL B O 1
ATOM 3734 N N . TYR B 1 127 ? 14.312 -35.156 -17.453 1 92.06 127 TYR B N 1
ATOM 3735 C CA . TYR B 1 127 ? 14.281 -36.344 -18.266 1 92.06 127 TYR B CA 1
ATOM 3736 C C . TYR B 1 127 ? 14.719 -37.562 -17.453 1 92.06 127 TYR B C 1
ATOM 3738 O O . TYR B 1 127 ? 15.398 -37.438 -16.438 1 92.06 127 TYR B O 1
ATOM 3746 N N . PRO B 1 128 ? 14.164 -38.719 -17.906 1 88.81 128 PRO B N 1
ATOM 3747 C CA . PRO B 1 128 ? 14.648 -39.938 -17.25 1 88.81 128 PRO B CA 1
ATOM 3748 C C . PRO B 1 128 ? 16.094 -40.281 -17.625 1 88.81 128 PRO B C 1
ATOM 3750 O O . PRO B 1 128 ? 16.406 -40.406 -18.797 1 88.81 128 PRO B O 1
ATOM 3753 N N . GLN B 1 129 ? 16.969 -40.281 -16.641 1 87.38 129 GLN B N 1
ATOM 3754 C CA . GLN B 1 129 ? 18.359 -40.562 -16.906 1 87.38 129 GLN B CA 1
ATOM 3755 C C . GLN B 1 129 ? 18.609 -42.062 -16.906 1 87.38 129 GLN B C 1
ATOM 3757 O O . GLN B 1 129 ? 19.328 -42.594 -17.781 1 87.38 129 GLN B O 1
ATOM 3762 N N . SER B 1 130 ? 18.094 -42.719 -15.875 1 85.94 130 SER B N 1
ATOM 3763 C CA . SER B 1 130 ? 18.281 -44.156 -15.766 1 85.94 130 SER B CA 1
ATOM 3764 C C . SER B 1 130 ? 17.031 -44.844 -15.227 1 85.94 130 SER B C 1
ATOM 3766 O O . SER B 1 130 ? 16.516 -44.438 -14.18 1 85.94 130 SER B O 1
ATOM 3768 N N . LEU B 1 131 ? 16.531 -45.781 -16.062 1 82.5 131 LEU B N 1
ATOM 3769 C CA . LEU B 1 131 ? 15.367 -46.531 -15.641 1 82.5 131 LEU B CA 1
ATOM 3770 C C . LEU B 1 131 ? 15.672 -48.031 -15.656 1 82.5 131 LEU B C 1
ATOM 3772 O O . LEU B 1 131 ? 16.297 -48.531 -16.594 1 82.5 131 LEU B O 1
ATOM 3776 N N . PRO B 1 132 ? 15.305 -48.656 -14.562 1 83.62 132 PRO B N 1
ATOM 3777 C CA . PRO B 1 132 ? 15.516 -50.094 -14.547 1 83.62 132 PRO B CA 1
ATOM 3778 C C . PRO B 1 132 ? 14.625 -50.844 -15.547 1 83.62 132 PRO B C 1
ATOM 3780 O O . PRO B 1 132 ? 13.461 -50.469 -15.734 1 83.62 132 PRO B O 1
ATOM 3783 N N . LEU B 1 133 ? 15.227 -51.75 -16.266 1 79.88 133 LEU B N 1
ATOM 3784 C CA . LEU B 1 133 ? 14.516 -52.656 -17.156 1 79.88 133 LEU B CA 1
ATOM 3785 C C . LEU B 1 133 ? 14.617 -54.094 -16.672 1 79.88 133 LEU B C 1
ATOM 3787 O O . LEU B 1 133 ? 15.508 -54.438 -15.875 1 79.88 133 LEU B O 1
ATOM 3791 N N . PRO B 1 134 ? 13.641 -54.969 -16.969 1 78.19 134 PRO B N 1
ATOM 3792 C CA . PRO B 1 134 ? 13.703 -56.344 -16.531 1 78.19 134 PRO B CA 1
ATOM 3793 C C . PRO B 1 134 ? 15.062 -57 -16.781 1 78.19 134 PRO B C 1
ATOM 3795 O O . PRO B 1 134 ? 15.555 -57.75 -15.938 1 78.19 134 PRO B O 1
ATOM 3798 N N . ARG B 1 135 ? 15.711 -56.688 -17.875 1 79.5 135 ARG B N 1
ATOM 3799 C CA . ARG B 1 135 ? 17 -57.312 -18.172 1 79.5 135 ARG B CA 1
ATOM 3800 C C . ARG B 1 135 ? 18.062 -56.25 -18.453 1 79.5 135 ARG B C 1
ATOM 3802 O O . ARG B 1 135 ? 18.891 -56.406 -19.344 1 79.5 135 ARG B O 1
ATOM 3809 N N . GLY B 1 136 ? 17.984 -55.219 -17.766 1 83.56 136 GLY B N 1
ATOM 3810 C CA . GLY B 1 136 ? 18.984 -54.188 -17.969 1 83.56 136 GLY B CA 1
ATOM 3811 C C . GLY B 1 136 ? 18.531 -52.812 -17.484 1 83.56 136 GLY B C 1
ATOM 3812 O O . GLY B 1 136 ? 17.781 -52.719 -16.5 1 83.56 136 GLY B O 1
ATOM 3813 N N . ARG B 1 137 ? 19.266 -51.906 -18.094 1 87.19 137 ARG B N 1
ATOM 3814 C CA . ARG B 1 137 ? 18.969 -50.531 -17.719 1 87.19 137 ARG B CA 1
ATOM 3815 C C . ARG B 1 137 ? 18.828 -49.656 -18.969 1 87.19 137 ARG B C 1
ATOM 3817 O O . ARG B 1 137 ? 19.484 -49.875 -19.969 1 87.19 137 ARG B O 1
ATOM 3824 N N . LEU B 1 138 ? 17.953 -48.781 -18.812 1 87.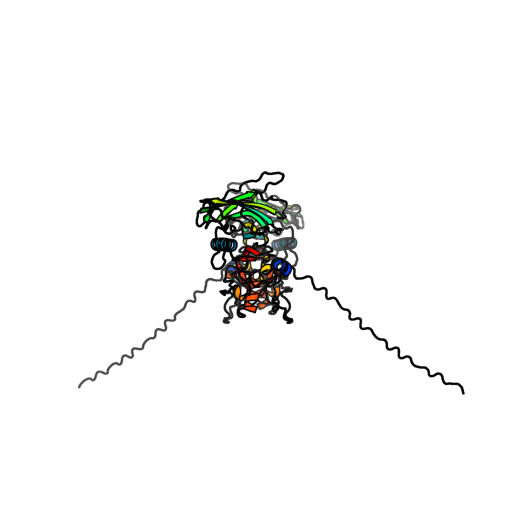75 138 LEU B N 1
ATOM 3825 C CA . LEU B 1 138 ? 17.812 -47.75 -19.859 1 87.75 138 LEU B CA 1
ATOM 3826 C C . LEU B 1 138 ? 18.562 -46.5 -19.5 1 87.75 138 LEU B C 1
ATOM 3828 O O . LEU B 1 138 ? 18.344 -45.906 -18.422 1 87.75 138 LEU B O 1
ATOM 3832 N N . LEU B 1 139 ? 19.547 -46.188 -20.297 1 90.12 139 LEU B N 1
ATOM 3833 C CA . LEU B 1 139 ? 20.312 -44.938 -20.109 1 90.12 139 LEU B CA 1
ATOM 3834 C C . LEU B 1 139 ? 19.922 -43.906 -21.125 1 90.12 139 LEU B C 1
ATOM 3836 O O . LEU B 1 139 ? 19.938 -44.156 -22.328 1 90.12 139 LEU B O 1
ATOM 3840 N N . CYS B 1 140 ? 19.531 -42.75 -20.594 1 92 140 CYS B N 1
ATOM 3841 C CA . CYS B 1 140 ? 19.062 -41.688 -21.5 1 92 140 CYS B CA 1
ATOM 3842 C C . CYS B 1 140 ? 19.891 -40.438 -21.344 1 92 140 CYS B C 1
ATOM 3844 O O . CYS B 1 140 ? 20.484 -40.219 -20.281 1 92 140 CYS B O 1
ATOM 3846 N N . ALA B 1 141 ? 20 -39.625 -22.406 1 93 141 ALA B N 1
ATOM 3847 C CA . ALA B 1 141 ? 20.703 -38.344 -22.422 1 93 141 ALA B CA 1
ATOM 3848 C C . ALA B 1 141 ? 19.969 -37.344 -23.328 1 93 141 ALA B C 1
ATOM 3850 O O . ALA B 1 141 ? 19.156 -37.75 -24.172 1 93 141 ALA B O 1
ATOM 3851 N N . LEU B 1 142 ? 20.234 -36.094 -23.062 1 94.19 142 LEU B N 1
ATOM 3852 C CA . LEU B 1 142 ? 19.672 -35.031 -23.891 1 94.19 142 LEU B CA 1
ATOM 3853 C C . LEU B 1 142 ? 20.781 -34.281 -24.641 1 94.19 142 LEU B C 1
ATOM 3855 O O . LEU B 1 142 ? 21.844 -34.031 -24.078 1 94.19 142 LEU B O 1
ATOM 3859 N N . GLU B 1 143 ? 20.438 -34.062 -25.922 1 94.44 143 GLU B N 1
ATOM 3860 C CA . GLU B 1 143 ? 21.359 -33.312 -26.781 1 94.44 143 GLU B CA 1
ATOM 3861 C C . GLU B 1 143 ? 20.672 -32.094 -27.391 1 94.44 143 GLU B C 1
ATOM 3863 O O . GLU B 1 143 ? 19.547 -32.188 -27.875 1 94.44 143 GLU B O 1
ATOM 3868 N N . LEU B 1 144 ? 21.391 -30.953 -27.234 1 92.38 144 LEU B N 1
ATOM 3869 C CA . LEU B 1 144 ? 20.922 -29.766 -27.938 1 92.38 144 LEU B CA 1
ATOM 3870 C C . LEU B 1 144 ? 21.203 -29.875 -29.422 1 92.38 144 LEU B C 1
ATOM 3872 O O . LEU B 1 144 ? 22.344 -30.141 -29.828 1 92.38 144 LEU B O 1
ATOM 3876 N N . VAL B 1 145 ? 20.125 -29.609 -30.156 1 87.94 145 VAL B N 1
ATOM 3877 C CA . VAL B 1 145 ? 20.281 -29.734 -31.609 1 87.94 145 VAL B CA 1
ATOM 3878 C C . VAL B 1 145 ? 21.141 -28.594 -32.125 1 87.94 145 VAL B C 1
ATOM 3880 O O . VAL B 1 145 ? 21 -27.453 -31.703 1 87.94 145 VAL B O 1
ATOM 3883 N N . ALA B 1 146 ? 22.016 -29 -33.031 1 76.25 146 ALA B N 1
ATOM 3884 C CA . ALA B 1 146 ? 22.938 -28.047 -33.656 1 76.25 146 ALA B CA 1
ATOM 3885 C C . ALA B 1 146 ? 22.188 -26.953 -34.406 1 76.25 146 ALA B C 1
ATOM 3887 O O . ALA B 1 146 ? 21.125 -27.219 -34.969 1 76.25 146 ALA B O 1
ATOM 3888 N N . THR B 1 147 ? 22.641 -25.812 -34.031 1 75.88 147 THR B N 1
ATOM 3889 C CA . THR B 1 147 ? 22.203 -24.719 -34.875 1 75.88 147 THR B CA 1
ATOM 3890 C C . THR B 1 147 ? 23.281 -24.375 -35.906 1 75.88 147 THR B C 1
ATOM 3892 O O . THR B 1 147 ? 24.359 -24.969 -35.906 1 75.88 147 THR B O 1
ATOM 3895 N N . ALA B 1 148 ? 22.938 -23.625 -36.938 1 71.5 148 ALA B N 1
ATOM 3896 C CA . ALA B 1 148 ? 23.906 -23.203 -37.938 1 71.5 148 ALA B CA 1
ATOM 3897 C C . ALA B 1 148 ? 25.172 -22.656 -37.312 1 71.5 148 ALA B C 1
ATOM 3899 O O . ALA B 1 148 ? 26.266 -22.797 -37.875 1 71.5 148 ALA B O 1
ATOM 3900 N N . GLU B 1 149 ? 25.031 -22.172 -36.094 1 70.5 149 GLU B N 1
ATOM 3901 C CA . GLU B 1 149 ? 26.156 -21.453 -35.469 1 70.5 149 GLU B CA 1
ATOM 3902 C C . GLU B 1 149 ? 26.812 -22.297 -34.375 1 70.5 149 GLU B C 1
ATOM 3904 O O . GLU B 1 149 ? 27.906 -21.984 -33.906 1 70.5 149 GLU B O 1
ATOM 3909 N N . ALA B 1 150 ? 26.141 -23.344 -34 1 74.81 150 ALA B N 1
ATOM 3910 C CA . ALA B 1 150 ? 26.703 -24.062 -32.875 1 74.81 150 ALA B CA 1
ATOM 3911 C C . ALA B 1 150 ? 26.484 -25.562 -33 1 74.81 150 ALA B C 1
ATOM 3913 O O . ALA B 1 150 ? 25.422 -26 -33.438 1 74.81 150 ALA B O 1
ATOM 3914 N N . PRO B 1 151 ? 27.516 -26.328 -32.812 1 84.19 151 PRO B N 1
ATOM 3915 C CA . PRO B 1 151 ? 27.375 -27.781 -32.844 1 84.19 151 PRO B CA 1
ATOM 3916 C C . PRO B 1 151 ? 26.453 -28.312 -31.75 1 84.19 151 PRO B C 1
ATOM 3918 O O . PRO B 1 151 ? 26.109 -27.594 -30.812 1 84.19 151 PRO B O 1
ATOM 3921 N N . PRO B 1 152 ? 26.031 -29.531 -32 1 88 152 PRO B N 1
ATOM 3922 C CA . PRO B 1 152 ? 25.219 -30.125 -30.938 1 88 152 PRO B CA 1
ATOM 3923 C C . PRO B 1 152 ? 25.969 -30.25 -29.625 1 88 152 PRO B C 1
ATOM 3925 O O . PRO B 1 152 ? 27.188 -30.469 -29.609 1 88 152 PRO B O 1
ATOM 3928 N N . VAL B 1 153 ? 25.281 -30.031 -28.547 1 89.75 153 VAL B N 1
ATOM 3929 C CA . VAL B 1 153 ? 25.875 -30.062 -27.203 1 89.75 153 VAL B CA 1
ATOM 3930 C C . VAL B 1 153 ? 25.125 -31.062 -26.328 1 89.75 153 VAL B C 1
ATOM 3932 O O . VAL B 1 153 ? 23.891 -31.047 -26.281 1 89.75 153 VAL B O 1
ATOM 3935 N N . LEU B 1 154 ? 25.875 -32.031 -25.781 1 92.38 154 LEU B N 1
ATOM 3936 C CA . LEU B 1 154 ? 25.297 -32.938 -24.797 1 92.38 154 LEU B CA 1
ATOM 3937 C C . LEU B 1 154 ? 25.062 -32.219 -23.469 1 92.38 154 LEU B C 1
ATOM 3939 O O . LEU B 1 154 ? 25.984 -31.641 -22.891 1 92.38 154 LEU B O 1
ATOM 3943 N N . LEU B 1 155 ? 23.812 -32.312 -23.062 1 92.56 155 LEU B N 1
ATOM 3944 C CA . LEU B 1 155 ? 23.469 -31.609 -21.828 1 92.56 155 LEU B CA 1
ATOM 3945 C C . LEU B 1 155 ? 23.938 -32.406 -20.609 1 92.56 155 LEU B C 1
ATOM 3947 O O . LEU B 1 155 ? 23.828 -33.625 -20.578 1 92.56 155 LEU B O 1
ATOM 3951 N N . SER B 1 156 ? 24.484 -31.641 -19.609 1 87.88 156 SER B N 1
ATOM 3952 C CA . SER B 1 156 ? 24.922 -32.25 -18.359 1 87.88 156 SER B CA 1
ATOM 3953 C C . SER B 1 156 ? 23.859 -32.125 -17.266 1 87.88 156 SER B C 1
ATOM 3955 O O . SER B 1 156 ? 23.25 -31.078 -17.109 1 87.88 156 SER B O 1
ATOM 3957 N N . PRO B 1 157 ? 23.641 -33.281 -16.609 1 89.12 157 PRO B N 1
ATOM 3958 C CA . PRO B 1 157 ? 22.688 -33.188 -15.5 1 89.12 157 PRO B CA 1
ATOM 3959 C C . PRO B 1 157 ? 23.172 -32.281 -14.383 1 89.12 157 PRO B C 1
ATOM 3961 O O . PRO B 1 157 ? 24.375 -32.219 -14.094 1 89.12 157 PRO B O 1
ATOM 3964 N N . THR B 1 158 ? 22.312 -31.359 -13.922 1 79.44 158 THR B N 1
ATOM 3965 C CA . THR B 1 158 ? 22.641 -30.438 -12.844 1 79.44 158 THR B CA 1
ATOM 3966 C C . THR B 1 158 ? 22.328 -31.062 -11.484 1 79.44 158 THR B C 1
ATOM 3968 O O . THR B 1 158 ? 22.969 -30.734 -10.484 1 79.44 158 THR B O 1
ATOM 3971 N N . THR B 1 159 ? 21.203 -31.656 -11.266 1 69.44 159 THR B N 1
ATOM 3972 C CA . THR B 1 159 ? 20.875 -32.25 -9.977 1 69.44 159 THR B CA 1
ATOM 3973 C C . THR B 1 159 ? 21.328 -33.688 -9.906 1 69.44 159 THR B C 1
ATOM 3975 O O . THR B 1 159 ? 21 -34.5 -10.781 1 69.44 159 THR B O 1
ATOM 3978 N N . ALA B 1 160 ? 22.594 -34 -9.43 1 60.91 160 ALA B N 1
ATOM 3979 C CA . ALA B 1 160 ? 23.031 -35.344 -9.133 1 60.91 160 ALA B CA 1
ATOM 3980 C C . ALA B 1 160 ? 22.859 -35.656 -7.645 1 60.91 160 ALA B C 1
ATOM 3982 O O . ALA B 1 160 ? 23.219 -34.844 -6.793 1 60.91 160 ALA B O 1
ATOM 3983 N N . PRO B 1 161 ? 22.062 -36.969 -7.258 1 60.81 161 PRO B N 1
ATOM 3984 C CA . PRO B 1 161 ? 21.453 -38.094 -7.969 1 60.81 161 PRO B CA 1
ATOM 3985 C C . PRO B 1 161 ? 20.016 -37.781 -8.422 1 60.81 161 PRO B C 1
ATOM 3987 O O . PRO B 1 161 ? 19.375 -36.875 -7.891 1 60.81 161 PRO B O 1
ATOM 3990 N N . PRO B 1 162 ? 19.625 -38.5 -9.508 1 60.47 162 PRO B N 1
ATOM 3991 C CA . PRO B 1 162 ? 18.25 -38.344 -9.984 1 60.47 162 PRO B CA 1
ATOM 3992 C C . PRO B 1 162 ? 17.219 -38.656 -8.906 1 60.47 162 PRO B C 1
ATOM 3994 O O . PRO B 1 162 ? 17.484 -39.406 -7.98 1 60.47 162 PRO B O 1
ATOM 3997 N N . ARG B 1 163 ? 16.234 -37.844 -8.828 1 67.25 163 ARG B N 1
ATOM 3998 C CA . ARG B 1 163 ? 15.109 -38.125 -7.945 1 67.25 163 ARG B CA 1
ATOM 3999 C C . ARG B 1 163 ? 14.078 -39 -8.641 1 67.25 163 ARG B C 1
ATOM 4001 O O . ARG B 1 163 ? 13.414 -38.594 -9.586 1 67.25 163 ARG B O 1
ATOM 4008 N N . ARG B 1 164 ? 13.984 -40.25 -8.266 1 70.88 164 ARG B N 1
ATOM 4009 C CA . ARG B 1 164 ? 13.086 -41.25 -8.828 1 70.88 164 ARG B CA 1
ATOM 4010 C C . ARG B 1 164 ? 13.359 -41.469 -10.312 1 70.88 164 ARG B C 1
ATOM 4012 O O . ARG B 1 164 ? 12.43 -41.531 -11.117 1 70.88 164 ARG B O 1
ATOM 4019 N N . GLY B 1 165 ? 14.633 -41.375 -10.68 1 77 165 GLY B N 1
ATOM 4020 C CA . GLY B 1 165 ? 15.039 -41.688 -12.039 1 77 165 GLY B CA 1
ATOM 4021 C C . GLY B 1 165 ? 15.055 -40.469 -12.953 1 77 165 GLY B C 1
ATOM 4022 O O . GLY B 1 165 ? 15.508 -40.531 -14.094 1 77 165 GLY B O 1
ATOM 4023 N N . TRP B 1 166 ? 14.5 -39.406 -12.391 1 85.12 166 TRP B N 1
ATOM 4024 C CA . TRP B 1 166 ? 14.453 -38.188 -13.211 1 85.12 166 TRP B CA 1
ATOM 4025 C C . TRP B 1 166 ? 15.586 -37.25 -12.852 1 85.12 166 TRP B C 1
ATOM 4027 O O . TRP B 1 166 ? 15.938 -37.094 -11.672 1 85.12 166 TRP B O 1
ATOM 4037 N N . THR B 1 167 ? 16.219 -36.688 -13.867 1 90.06 167 THR B N 1
ATOM 4038 C CA . THR B 1 167 ? 17.297 -35.75 -13.664 1 90.06 167 THR B CA 1
ATOM 4039 C C . THR B 1 167 ? 17 -34.438 -14.383 1 90.06 167 THR B C 1
ATOM 4041 O O . THR B 1 167 ? 16.094 -34.375 -15.211 1 90.06 167 THR B O 1
ATOM 4044 N N . GLU B 1 168 ? 17.703 -33.375 -13.922 1 93.12 168 GLU B N 1
ATOM 4045 C CA . GLU B 1 168 ? 17.5 -32.062 -14.484 1 93.12 168 GLU B CA 1
ATOM 4046 C C . GLU B 1 168 ? 18.75 -31.578 -15.242 1 93.12 168 GLU B C 1
ATOM 4048 O O . GLU B 1 168 ? 19.875 -31.922 -14.875 1 93.12 168 GLU B O 1
ATOM 4053 N N . ALA B 1 169 ? 18.547 -30.938 -16.328 1 93.31 169 ALA B N 1
ATOM 4054 C CA . ALA B 1 169 ? 19.609 -30.25 -17.078 1 93.31 169 ALA B CA 1
ATOM 4055 C C . ALA B 1 169 ? 19.266 -28.781 -17.312 1 93.31 169 ALA B C 1
ATOM 4057 O O . ALA B 1 169 ? 18.172 -28.469 -17.781 1 93.31 169 ALA B O 1
ATOM 4058 N N . ASP B 1 170 ? 20.203 -27.953 -16.938 1 93.38 170 ASP B N 1
ATOM 4059 C CA . ASP B 1 170 ? 19.984 -26.516 -17.109 1 93.38 170 ASP B CA 1
ATOM 4060 C C . ASP B 1 170 ? 20.156 -26.109 -18.562 1 93.38 170 ASP B C 1
ATOM 4062 O O . ASP B 1 170 ? 21.203 -26.344 -19.172 1 93.38 170 ASP B O 1
ATOM 4066 N N . VAL B 1 171 ? 19.188 -25.5 -19.109 1 92.56 171 VAL B N 1
ATOM 4067 C CA . VAL B 1 171 ? 19.266 -25.078 -20.5 1 92.56 171 VAL B CA 1
ATOM 4068 C C . VAL B 1 171 ? 19.156 -23.547 -20.594 1 92.56 171 VAL B C 1
ATOM 4070 O O . VAL B 1 171 ? 18.969 -23 -21.688 1 92.56 171 VAL B O 1
ATOM 4073 N N . THR B 1 172 ? 19.188 -22.828 -19.438 1 91.19 172 THR B N 1
ATOM 4074 C CA . THR B 1 172 ? 19.047 -21.391 -19.375 1 91.19 172 THR B CA 1
ATOM 4075 C C . THR B 1 172 ? 20 -20.688 -20.328 1 91.19 172 THR B C 1
ATOM 4077 O O . THR B 1 172 ? 19.609 -19.781 -21.062 1 91.19 172 THR B O 1
ATOM 4080 N N . PRO B 1 173 ? 21.25 -21.109 -20.438 1 87.75 173 PRO B N 1
ATOM 4081 C CA . PRO B 1 173 ? 22.203 -20.406 -21.297 1 87.75 173 PRO B CA 1
ATOM 4082 C C . PRO B 1 173 ? 21.859 -20.516 -22.781 1 87.75 173 PRO B C 1
ATOM 4084 O O . PRO B 1 173 ? 22.344 -19.719 -23.594 1 87.75 173 PRO B O 1
ATOM 4087 N N . TYR B 1 174 ? 21.125 -21.516 -23.109 1 85.81 174 TYR B N 1
ATOM 4088 C CA . TYR B 1 174 ? 20.875 -21.766 -24.516 1 85.81 174 TYR B CA 1
ATOM 4089 C C . TYR B 1 174 ? 19.594 -21.062 -24.969 1 85.81 174 TYR B C 1
ATOM 4091 O O . TYR B 1 174 ? 19.219 -21.141 -26.141 1 85.81 174 TYR B O 1
ATOM 4099 N N . LEU B 1 175 ? 18.984 -20.562 -24.016 1 83.56 175 LEU B N 1
ATOM 4100 C CA . LEU B 1 175 ? 17.781 -19.828 -24.359 1 83.56 175 LEU B CA 1
ATOM 4101 C C . LEU B 1 175 ? 18.062 -18.328 -24.5 1 83.56 175 LEU B C 1
ATOM 4103 O O . LEU B 1 175 ? 18.875 -17.781 -23.75 1 83.56 175 LEU B O 1
ATOM 4107 N N . SER B 1 176 ? 18.328 -17.891 -25.891 1 63.84 176 SER B N 1
ATOM 4108 C CA . SER B 1 176 ? 18.688 -16.516 -26.188 1 63.84 176 SER B CA 1
ATOM 4109 C C . SER B 1 176 ? 17.875 -15.539 -25.344 1 63.84 176 SER B C 1
ATOM 4111 O O . SER B 1 176 ? 16.641 -15.672 -25.234 1 63.84 176 SER B O 1
ATOM 4113 N N . PRO B 1 177 ? 18.547 -14.867 -24.438 1 53.91 177 PRO B N 1
ATOM 4114 C CA . PRO B 1 177 ? 17.828 -13.719 -23.875 1 53.91 177 PRO B CA 1
ATOM 4115 C C . PRO B 1 177 ? 17.094 -12.906 -24.938 1 53.91 177 PRO B C 1
ATOM 4117 O O . PRO B 1 177 ? 16.953 -11.688 -24.797 1 53.91 177 PRO B O 1
ATOM 4120 N N . GLY B 1 178 ? 16.828 -13.43 -26.141 1 46.03 178 GLY B N 1
ATOM 4121 C CA . GLY B 1 178 ? 16.406 -12.383 -27.047 1 46.03 178 GLY B CA 1
ATOM 4122 C C . GLY B 1 178 ? 15.531 -11.336 -26.375 1 46.03 178 GLY B C 1
ATOM 4123 O O . GLY B 1 178 ? 15.164 -11.484 -25.203 1 46.03 178 GLY B O 1
ATOM 4124 N N . ASN B 1 179 ? 15.328 -10.203 -27.188 1 40.56 179 ASN B N 1
ATOM 4125 C CA . ASN B 1 179 ? 14.523 -9.008 -26.969 1 40.56 179 ASN B CA 1
ATOM 4126 C C . ASN B 1 179 ? 13.172 -9.352 -26.344 1 40.56 179 ASN B C 1
ATOM 4128 O O . ASN B 1 179 ? 12.328 -9.977 -27 1 40.56 179 ASN B O 1
ATOM 4132 N N . GLY B 1 180 ? 12.883 -9.344 -25.203 1 44.19 180 GLY B N 1
ATOM 4133 C CA . GLY B 1 180 ? 11.664 -9.32 -24.406 1 44.19 180 GLY B CA 1
ATOM 4134 C C . GLY B 1 180 ? 10.758 -10.516 -24.672 1 44.19 180 GLY B C 1
ATOM 4135 O O . GLY B 1 180 ? 9.82 -10.758 -23.906 1 44.19 180 GLY B O 1
ATOM 4136 N N . SER B 1 181 ? 10.383 -10.82 -26 1 46.78 181 SER B N 1
ATOM 4137 C CA . SER B 1 181 ? 9.32 -11.742 -26.391 1 46.78 181 SER B CA 1
ATOM 4138 C C . SER B 1 181 ? 9.82 -13.188 -26.391 1 46.78 181 SER B C 1
ATOM 4140 O O . SER B 1 181 ? 10.766 -13.516 -27.125 1 46.78 181 SER B O 1
ATOM 4142 N N . ALA B 1 182 ? 9.977 -13.914 -25.438 1 50.16 182 ALA B N 1
ATOM 4143 C CA . ALA B 1 182 ? 10.148 -15.359 -25.25 1 50.16 182 ALA B CA 1
ATOM 4144 C C . ALA B 1 182 ? 9.547 -16.125 -26.422 1 50.16 182 ALA B C 1
ATOM 4146 O O . ALA B 1 182 ? 8.781 -17.078 -26.219 1 50.16 182 ALA B O 1
ATOM 4147 N N . GLU B 1 183 ? 9.289 -15.641 -27.516 1 60.09 183 GLU B N 1
ATOM 4148 C CA . GLU B 1 183 ? 8.773 -16.484 -28.594 1 60.09 183 GLU B CA 1
ATOM 4149 C C . GLU B 1 183 ? 9.852 -17.422 -29.141 1 60.09 183 GLU B C 1
ATOM 4151 O O . GLU B 1 183 ? 10.656 -17.016 -29.984 1 60.09 183 GLU B O 1
ATOM 4156 N N . GLY B 1 184 ? 10.477 -18.156 -28.266 1 75.62 184 GLY B N 1
ATOM 4157 C CA . GLY B 1 184 ? 11.555 -19.016 -28.734 1 75.62 184 GLY B CA 1
ATOM 4158 C C . GLY B 1 184 ? 11.219 -20.484 -28.672 1 75.62 184 GLY B C 1
ATOM 4159 O O . GLY B 1 184 ? 10.164 -20.875 -28.156 1 75.62 184 GLY B O 1
ATOM 4160 N N . THR B 1 185 ? 11.93 -21.156 -29.578 1 83 185 THR B N 1
ATOM 4161 C CA . THR B 1 185 ? 11.789 -22.609 -29.641 1 83 185 THR B CA 1
ATOM 4162 C C . THR B 1 185 ? 13.078 -23.297 -29.188 1 83 185 THR B C 1
ATOM 4164 O O . THR B 1 185 ? 14.18 -22.812 -29.484 1 83 185 THR B O 1
ATOM 4167 N N . LEU B 1 186 ? 12.938 -24.234 -28.312 1 88.81 186 LEU B N 1
ATOM 4168 C CA . LEU B 1 186 ? 14.047 -25.094 -27.906 1 88.81 186 LEU B CA 1
ATOM 4169 C C . LEU B 1 186 ? 13.922 -26.484 -28.531 1 88.81 186 LEU B C 1
ATOM 4171 O O . LEU B 1 186 ? 12.891 -27.141 -28.391 1 88.81 186 LEU B O 1
ATOM 4175 N N . THR B 1 187 ? 14.945 -26.812 -29.297 1 90.81 187 THR B N 1
A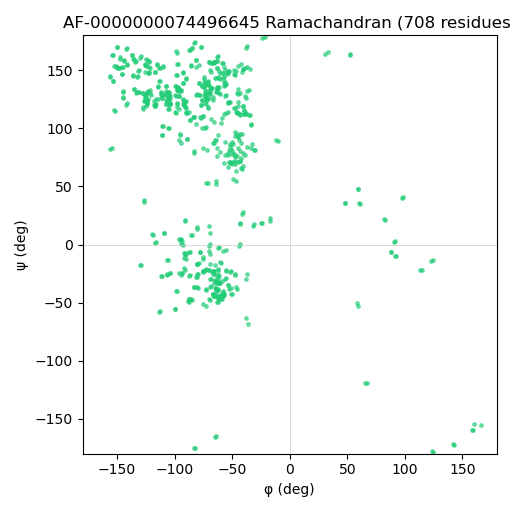TOM 4176 C CA . THR B 1 187 ? 14.938 -28.125 -29.938 1 90.81 187 THR B CA 1
ATOM 4177 C C . THR B 1 187 ? 16 -29.031 -29.344 1 90.81 187 THR B C 1
ATOM 4179 O O . THR B 1 187 ? 17.172 -28.641 -29.25 1 90.81 187 THR B O 1
ATOM 4182 N N . LEU B 1 188 ? 15.555 -30.234 -28.891 1 92.88 188 LEU B N 1
ATOM 4183 C CA . LEU B 1 188 ? 16.438 -31.203 -28.266 1 92.88 188 LEU B CA 1
ATOM 4184 C C . LEU B 1 188 ? 16.266 -32.594 -28.906 1 92.88 188 LEU B C 1
ATOM 4186 O O . LEU B 1 188 ? 15.297 -32.812 -29.641 1 92.88 188 LEU B O 1
ATOM 4190 N N . ARG B 1 189 ? 17.25 -33.406 -28.703 1 92.56 189 ARG B N 1
ATOM 4191 C CA . ARG B 1 189 ? 17.156 -34.812 -29.031 1 92.56 189 ARG B CA 1
ATOM 4192 C C . ARG B 1 189 ? 17.266 -35.688 -27.781 1 92.56 189 ARG B C 1
ATOM 4194 O O . ARG B 1 189 ? 18.219 -35.562 -27.016 1 92.56 189 ARG B O 1
ATOM 4201 N N . HIS B 1 190 ? 16.281 -36.438 -27.547 1 93.31 190 HIS B N 1
ATOM 4202 C CA . HIS B 1 190 ? 16.266 -37.406 -26.469 1 93.31 190 HIS B CA 1
ATOM 4203 C C . HIS B 1 190 ? 16.828 -38.75 -26.938 1 93.31 190 HIS B C 1
ATOM 4205 O O . HIS B 1 190 ? 16.234 -39.438 -27.766 1 93.31 190 HIS B O 1
ATOM 4211 N N . VAL B 1 191 ? 18.016 -39.156 -26.375 1 92.81 191 VAL B N 1
ATOM 4212 C CA . VAL B 1 191 ? 18.703 -40.375 -26.797 1 92.81 191 VAL B CA 1
ATOM 4213 C C . VAL B 1 191 ? 18.781 -41.375 -25.641 1 92.81 191 VAL B C 1
ATOM 4215 O O . VAL B 1 191 ? 19.281 -41.062 -24.562 1 92.81 191 VAL B O 1
ATOM 4218 N N . CYS B 1 192 ? 18.188 -42.562 -25.906 1 91.81 192 CYS B N 1
ATOM 4219 C CA . CYS B 1 192 ? 18.25 -43.625 -24.906 1 91.81 192 CYS B CA 1
ATOM 4220 C C . CYS B 1 192 ? 18.875 -44.906 -25.469 1 91.81 192 CYS B C 1
ATOM 4222 O O . CYS B 1 192 ? 18.766 -45.156 -26.672 1 91.81 192 CYS B O 1
ATOM 4224 N N . VAL B 1 193 ? 19.562 -45.594 -24.547 1 90.56 193 VAL B N 1
ATOM 4225 C CA . VAL B 1 193 ? 20.188 -46.875 -24.953 1 90.56 193 VAL B CA 1
ATOM 4226 C C . VAL B 1 193 ? 19.875 -47.938 -23.922 1 90.56 193 VAL B C 1
ATOM 4228 O O . VAL B 1 193 ? 19.922 -47.688 -22.703 1 90.56 193 VAL B O 1
ATOM 4231 N N . ARG B 1 194 ? 19.438 -49.031 -24.359 1 88.62 194 ARG B N 1
ATOM 4232 C CA . ARG B 1 194 ? 19.25 -50.188 -23.484 1 88.62 194 ARG B CA 1
ATOM 4233 C C . ARG B 1 194 ? 20.578 -50.875 -23.188 1 88.62 194 ARG B C 1
ATOM 4235 O O . ARG B 1 194 ? 21.234 -51.406 -24.094 1 88.62 194 ARG B O 1
ATOM 4242 N N . ALA B 1 195 ? 20.891 -50.625 -21.844 1 83.5 195 ALA B N 1
ATOM 4243 C CA . ALA B 1 195 ? 22.109 -51.281 -21.406 1 83.5 195 ALA B CA 1
ATOM 4244 C C . ALA B 1 195 ? 21.812 -52.625 -20.797 1 83.5 195 ALA B C 1
ATOM 4246 O O . ALA B 1 195 ? 20.953 -52.75 -19.922 1 83.5 195 ALA B O 1
ATOM 4247 N N . GLY B 1 196 ? 22.375 -53.719 -21.344 1 75.69 196 GLY B N 1
ATOM 4248 C CA . GLY B 1 196 ? 22.203 -55.062 -20.859 1 75.69 196 GLY B CA 1
ATOM 4249 C C . GLY B 1 196 ? 22.109 -56.094 -21.969 1 75.69 196 GLY B C 1
ATOM 4250 O O . GLY B 1 196 ? 22.359 -55.781 -23.141 1 75.69 196 GLY B O 1
ATOM 4251 N N . ARG B 1 197 ? 21.797 -57.281 -21.5 1 66.25 197 ARG B N 1
ATOM 4252 C CA . ARG B 1 197 ? 21.797 -58.406 -22.422 1 66.25 197 ARG B CA 1
ATOM 4253 C C . ARG B 1 197 ? 20.625 -58.312 -23.406 1 66.25 197 ARG B C 1
ATOM 4255 O O . ARG B 1 197 ? 19.594 -57.75 -23.078 1 66.25 197 ARG B O 1
ATOM 4262 N N . ALA B 1 198 ? 20.953 -58.469 -24.656 1 57.44 198 ALA B N 1
ATOM 4263 C CA . ALA B 1 198 ? 20.062 -58.375 -25.828 1 57.44 198 ALA B CA 1
ATOM 4264 C C . ALA B 1 198 ? 18.656 -58.812 -25.469 1 57.44 198 ALA B C 1
ATOM 4266 O O . ALA B 1 198 ? 18.438 -59.969 -25.062 1 57.44 198 ALA B O 1
ATOM 4267 N N . ALA B 1 199 ? 17.938 -57.969 -24.906 1 55.12 199 ALA B N 1
ATOM 4268 C CA . ALA B 1 199 ? 16.562 -58.312 -24.609 1 55.12 199 ALA B CA 1
ATOM 4269 C C . ALA B 1 199 ? 15.828 -58.75 -25.875 1 55.12 199 ALA B C 1
ATOM 4271 O O . ALA B 1 199 ? 16.031 -58.219 -26.953 1 55.12 199 ALA B O 1
ATOM 4272 N N . ALA B 1 200 ? 15.461 -60.031 -25.922 1 55.81 200 ALA B N 1
ATOM 4273 C CA . ALA B 1 200 ? 14.531 -60.562 -26.922 1 55.81 200 ALA B CA 1
ATOM 4274 C C . ALA B 1 200 ? 13.383 -59.562 -27.156 1 55.81 200 ALA B C 1
ATOM 4276 O O . ALA B 1 200 ? 12.992 -58.844 -26.25 1 55.81 200 ALA B O 1
ATOM 4277 N N . PRO B 1 201 ? 12.789 -59.5 -28.297 1 60.19 201 PRO B N 1
ATOM 4278 C CA . PRO B 1 201 ? 11.523 -58.844 -28.609 1 60.19 201 PRO B CA 1
ATOM 4279 C C . PRO B 1 201 ? 10.43 -59.125 -27.594 1 60.19 201 PRO B C 1
ATOM 4281 O O . PRO B 1 201 ? 10.484 -60.125 -26.875 1 60.19 201 PRO B O 1
ATOM 4284 N N . PRO B 1 202 ? 9.414 -58.312 -27.359 1 61.88 202 PRO B N 1
ATOM 4285 C CA . PRO B 1 202 ? 9.008 -57.062 -27.969 1 61.88 202 PRO B CA 1
ATOM 4286 C C . PRO B 1 202 ? 9.789 -55.844 -27.422 1 61.88 202 PRO B C 1
ATOM 4288 O O . PRO B 1 202 ? 10.336 -55.938 -26.328 1 61.88 202 PRO B O 1
ATOM 4291 N N . ALA B 1 203 ? 9.938 -54.812 -28.203 1 65.12 203 ALA B N 1
ATOM 4292 C CA . ALA B 1 203 ? 10.586 -53.562 -27.875 1 65.12 203 ALA B CA 1
ATOM 4293 C C . ALA B 1 203 ? 10 -52.938 -26.609 1 65.12 203 ALA B C 1
ATOM 4295 O O . ALA B 1 203 ? 8.789 -53 -26.391 1 65.12 203 ALA B O 1
ATOM 4296 N N . PRO B 1 204 ? 10.789 -52.719 -25.641 1 72.19 204 PRO B N 1
ATOM 4297 C CA . PRO B 1 204 ? 10.305 -52.062 -24.422 1 72.19 204 PRO B CA 1
ATOM 4298 C C . PRO B 1 204 ? 9.477 -50.844 -24.719 1 72.19 204 PRO B C 1
ATOM 4300 O O . PRO B 1 204 ? 9.562 -50.25 -25.812 1 72.19 204 PRO B O 1
ATOM 4303 N N . PRO B 1 205 ? 8.555 -50.594 -23.844 1 76.81 205 PRO B N 1
ATOM 4304 C CA . PRO B 1 205 ? 7.789 -49.344 -24.031 1 76.81 205 PRO B CA 1
ATOM 4305 C C . PRO B 1 205 ? 8.688 -48.125 -24.141 1 76.81 205 PRO B C 1
ATOM 4307 O O . PRO B 1 205 ? 9.828 -48.125 -23.672 1 76.81 205 PRO B O 1
ATOM 4310 N N . SER B 1 206 ? 8.195 -47.125 -24.953 1 82.56 206 SER B N 1
ATOM 4311 C CA . SER B 1 206 ? 8.922 -45.875 -25.125 1 82.56 206 SER B CA 1
ATOM 4312 C C . SER B 1 206 ? 9.18 -45.188 -23.781 1 82.56 206 SER B C 1
ATOM 4314 O O . SER B 1 206 ? 8.344 -45.25 -22.891 1 82.56 206 SER B O 1
ATOM 4316 N N . PRO B 1 207 ? 10.375 -44.688 -23.641 1 85.44 207 PRO B N 1
ATOM 4317 C CA . PRO B 1 207 ? 10.672 -43.938 -22.422 1 85.44 207 PRO B CA 1
ATOM 4318 C C . PRO B 1 207 ? 9.742 -42.75 -22.203 1 85.44 207 PRO B C 1
ATOM 4320 O O . PRO B 1 207 ? 9.141 -42.25 -23.172 1 85.44 207 PRO B O 1
ATOM 4323 N N . ALA B 1 208 ? 9.609 -42.344 -20.969 1 85.12 208 ALA B N 1
ATOM 4324 C CA . ALA B 1 208 ? 8.805 -41.188 -20.641 1 85.12 208 ALA B CA 1
ATOM 4325 C C . ALA B 1 208 ? 9.367 -39.938 -21.312 1 85.12 208 ALA B C 1
ATOM 4327 O O . ALA B 1 208 ? 10.586 -39.75 -21.391 1 85.12 208 ALA B O 1
ATOM 4328 N N . ASP B 1 209 ? 8.453 -39.062 -21.75 1 88 209 ASP B N 1
ATOM 4329 C CA . ASP B 1 209 ? 8.867 -37.844 -22.469 1 88 209 ASP B CA 1
ATOM 4330 C C . ASP B 1 209 ? 9.492 -36.844 -21.516 1 88 209 ASP B C 1
ATOM 4332 O O . ASP B 1 209 ? 8.938 -36.562 -20.453 1 88 209 ASP B O 1
ATOM 4336 N N . PRO B 1 210 ? 10.656 -36.312 -21.906 1 92.25 210 PRO B N 1
ATOM 4337 C CA . PRO B 1 210 ? 11.195 -35.156 -21.141 1 92.25 210 PRO B CA 1
ATOM 4338 C C . PRO B 1 210 ? 10.289 -33.938 -21.203 1 92.25 210 PRO B C 1
ATOM 4340 O O . PRO B 1 210 ? 9.492 -33.812 -22.141 1 92.25 210 PRO B O 1
ATOM 4343 N N . PHE B 1 211 ? 10.344 -33.156 -20.203 1 92.62 211 PHE B N 1
ATOM 4344 C CA . PHE B 1 211 ? 9.57 -31.906 -20.188 1 92.62 211 PHE B CA 1
ATOM 4345 C C . PHE B 1 211 ? 10.422 -30.734 -19.719 1 92.62 211 PHE B C 1
ATOM 4347 O O . PHE B 1 211 ? 11.477 -30.938 -19.109 1 92.62 211 PHE B O 1
ATOM 4354 N N . LEU B 1 212 ? 9.953 -29.547 -20.125 1 93.38 212 LEU B N 1
ATOM 4355 C CA . LEU B 1 212 ? 10.688 -28.328 -19.859 1 93.38 212 LEU B CA 1
ATOM 4356 C C . LEU B 1 212 ? 10.023 -27.531 -18.734 1 93.38 212 LEU B C 1
ATOM 4358 O O . LEU B 1 212 ? 8.805 -27.375 -18.719 1 93.38 212 LEU B O 1
ATOM 4362 N N . LEU B 1 213 ? 10.844 -27.125 -17.766 1 93.81 213 LEU B N 1
ATOM 4363 C CA . LEU B 1 213 ? 10.383 -26.234 -16.688 1 93.81 213 LEU B CA 1
ATOM 4364 C C . LEU B 1 213 ? 10.93 -24.828 -16.875 1 93.81 213 LEU B C 1
ATOM 4366 O O . LEU B 1 213 ? 12.141 -24.641 -17 1 93.81 213 LEU B O 1
ATOM 4370 N N . LEU B 1 214 ? 9.992 -23.938 -16.922 1 92.62 214 LEU B N 1
ATOM 4371 C CA . LEU B 1 214 ? 10.367 -22.516 -16.953 1 92.62 214 LEU B CA 1
ATOM 4372 C C . LEU B 1 214 ? 10.133 -21.859 -15.609 1 92.62 214 LEU B C 1
ATOM 4374 O O . LEU B 1 214 ? 9.008 -21.828 -15.109 1 92.62 214 LEU B O 1
ATOM 4378 N N . PHE B 1 215 ? 11.219 -21.406 -14.992 1 92.25 215 PHE B N 1
ATOM 4379 C CA . PHE B 1 215 ? 11.133 -20.625 -13.758 1 92.25 215 PHE B CA 1
ATOM 4380 C C . PHE B 1 215 ? 11.047 -19.141 -14.07 1 92.25 215 PHE B C 1
ATOM 4382 O O . PHE B 1 215 ? 12 -18.547 -14.586 1 92.25 215 PHE B O 1
ATOM 4389 N N . LEU B 1 216 ? 9.875 -18.594 -13.633 1 90.31 216 LEU B N 1
ATOM 4390 C CA . LEU B 1 216 ? 9.57 -17.234 -14.062 1 90.31 216 LEU B CA 1
ATOM 4391 C C . LEU B 1 216 ? 9.297 -16.328 -12.859 1 90.31 216 LEU B C 1
ATOM 4393 O O . LEU B 1 216 ? 8.992 -16.812 -11.766 1 90.31 216 LEU B O 1
ATOM 4397 N N . ASN B 1 217 ? 9.57 -15.047 -13.125 1 89.06 217 ASN B N 1
ATOM 4398 C CA . ASN B 1 217 ? 9.133 -14 -12.211 1 89.06 217 ASN B CA 1
ATOM 4399 C C . ASN B 1 217 ? 8.016 -13.148 -12.82 1 89.06 217 ASN B C 1
ATOM 4401 O O . ASN B 1 217 ? 8.266 -12.352 -13.719 1 89.06 217 ASN B O 1
ATOM 4405 N N . ASP B 1 218 ? 6.887 -13.453 -12.383 1 82.62 218 ASP B N 1
ATOM 4406 C CA . ASP B 1 218 ? 5.742 -12.664 -12.82 1 82.62 218 ASP B CA 1
ATOM 4407 C C . ASP B 1 218 ? 5.594 -11.398 -11.977 1 82.62 218 ASP B C 1
ATOM 4409 O O . ASP B 1 218 ? 5.242 -11.477 -10.797 1 82.62 218 ASP B O 1
ATOM 4413 N N . THR B 1 219 ? 5.855 -10.305 -12.547 1 76 219 THR B N 1
ATOM 4414 C CA . THR B 1 219 ? 5.891 -9.047 -11.812 1 76 219 THR B CA 1
ATOM 4415 C C . THR B 1 219 ? 4.48 -8.5 -11.609 1 76 219 THR B C 1
ATOM 4417 O O . THR B 1 219 ? 4.281 -7.551 -10.844 1 76 219 THR B O 1
ATOM 4420 N N . ARG B 1 220 ? 3.59 -8.992 -12.336 1 61.72 220 ARG B N 1
ATOM 4421 C CA . ARG B 1 220 ? 2.217 -8.523 -12.164 1 61.72 220 ARG B CA 1
ATOM 4422 C C . ARG B 1 220 ? 1.646 -8.992 -10.828 1 61.72 220 ARG B C 1
ATOM 4424 O O . ARG B 1 220 ? 0.632 -8.469 -10.367 1 61.72 220 ARG B O 1
ATOM 4431 N N . SER B 1 221 ? 2.229 -10.164 -10.5 1 54.94 221 SER B N 1
ATOM 4432 C CA . SER B 1 221 ? 1.73 -10.734 -9.25 1 54.94 221 SER B CA 1
ATOM 4433 C C . SER B 1 221 ? 2.01 -9.812 -8.07 1 54.94 221 SER B C 1
ATOM 4435 O O . SER B 1 221 ? 1.713 -10.164 -6.922 1 54.94 221 SER B O 1
ATOM 4437 N N . GLY B 1 222 ? 2.623 -8.758 -8.211 1 46.28 222 GLY B N 1
ATOM 4438 C CA . GLY B 1 222 ? 3.123 -7.91 -7.137 1 46.28 222 GLY B CA 1
ATOM 4439 C C . GLY B 1 222 ? 2.02 -7.336 -6.27 1 46.28 222 GLY B C 1
ATOM 4440 O O . GLY B 1 222 ? 0.866 -7.25 -6.695 1 46.28 222 GLY B O 1
ATOM 4441 N N . THR B 1 223 ? 2.355 -7.488 -4.887 1 43.84 223 THR B N 1
ATOM 4442 C CA . THR B 1 223 ? 1.67 -7.113 -3.656 1 43.84 223 THR B CA 1
ATOM 4443 C C . THR B 1 223 ? 1.136 -5.684 -3.75 1 43.84 223 THR B C 1
ATOM 4445 O O . THR B 1 223 ? 1.759 -4.82 -4.371 1 43.84 223 THR B O 1
ATOM 4448 N N . LEU B 1 224 ? -0.131 -5.637 -3.756 1 43.5 224 LEU B N 1
ATOM 4449 C CA . LEU B 1 224 ? -0.515 -4.32 -3.256 1 43.5 224 LEU B CA 1
ATOM 4450 C C . LEU B 1 224 ? 0.476 -3.826 -2.207 1 43.5 224 LEU B C 1
ATOM 4452 O O . LEU B 1 224 ? 0.831 -4.566 -1.286 1 43.5 224 LEU B O 1
ATOM 4456 N N . PRO B 1 225 ? 1.293 -2.979 -2.551 1 40.06 225 PRO B N 1
ATOM 4457 C CA . PRO B 1 225 ? 2.164 -2.549 -1.454 1 40.06 225 PRO B CA 1
ATOM 4458 C C . PRO B 1 225 ? 1.443 -2.516 -0.108 1 40.06 225 PRO B C 1
ATOM 4460 O O . PRO B 1 225 ? 0.246 -2.225 -0.052 1 40.06 225 PRO B O 1
ATOM 4463 N N . GLU B 1 226 ? 1.869 -3.449 0.757 1 43.03 226 GLU B N 1
ATOM 4464 C CA . GLU B 1 226 ? 1.399 -3.297 2.131 1 43.03 226 GLU B CA 1
ATOM 4465 C C . GLU B 1 226 ? 1.4 -1.832 2.555 1 43.03 226 GLU B C 1
ATOM 4467 O O . GLU B 1 226 ? 2.379 -1.116 2.332 1 43.03 226 GLU B O 1
ATOM 4472 N N . PRO B 1 227 ? 0.302 -1.416 2.771 1 39.94 227 PRO B N 1
ATOM 4473 C CA . PRO B 1 227 ? 0.36 -0.055 3.311 1 39.94 227 PRO B CA 1
ATOM 4474 C C . PRO B 1 227 ? 1.423 0.104 4.395 1 39.94 227 PRO B C 1
ATOM 4476 O O . PRO B 1 227 ? 1.525 -0.735 5.293 1 39.94 227 PRO B O 1
ATOM 4479 N N . ARG B 1 228 ? 2.551 0.503 4.039 1 39.84 228 ARG B N 1
ATOM 4480 C CA . ARG B 1 228 ? 3.441 0.857 5.141 1 39.84 228 ARG B CA 1
ATOM 4481 C C . ARG B 1 228 ? 2.666 1.493 6.289 1 39.84 228 ARG B C 1
ATOM 4483 O O . ARG B 1 228 ? 1.733 2.266 6.062 1 39.84 228 ARG B O 1
ATOM 4490 N N . ARG B 1 229 ? 2.932 1.032 7.527 1 41 229 ARG B N 1
ATOM 4491 C CA . ARG B 1 229 ? 2.408 1.385 8.844 1 41 229 ARG B CA 1
ATOM 4492 C C . ARG B 1 229 ? 2.25 2.895 8.984 1 41 229 ARG B C 1
ATOM 4494 O O . ARG B 1 229 ? 3.24 3.625 9.055 1 41 229 ARG B O 1
ATOM 4501 N N . SER B 1 230 ? 1.392 3.381 8.219 1 38.69 230 SER B N 1
ATOM 4502 C CA . SER B 1 230 ? 1.193 4.754 8.68 1 38.69 230 SER B CA 1
ATOM 4503 C C . SER B 1 230 ? 0.61 4.785 10.086 1 38.69 230 SER B C 1
ATOM 4505 O O . SER B 1 230 ? -0.575 4.508 10.281 1 38.69 230 SER B O 1
ATOM 4507 N N . ARG B 1 231 ? 1.216 4.16 11 1 36.28 231 ARG B N 1
ATOM 4508 C CA . ARG B 1 231 ? 0.686 4.133 12.359 1 36.28 231 ARG B CA 1
ATOM 4509 C C . ARG B 1 231 ? 0.034 5.465 12.719 1 36.28 231 ARG B C 1
ATOM 4511 O O . ARG B 1 231 ? -1.021 5.496 13.352 1 36.28 231 ARG B O 1
ATOM 4518 N N . ARG B 1 232 ? 0.781 6.504 12.859 1 39.41 232 ARG B N 1
ATOM 4519 C CA . ARG B 1 232 ? 0.626 7.512 13.906 1 39.41 232 ARG B CA 1
ATOM 4520 C C . ARG B 1 232 ? -0.306 8.633 13.453 1 39.41 232 ARG B C 1
ATOM 4522 O O . ARG B 1 232 ? -0.634 9.523 14.234 1 39.41 232 ARG B O 1
ATOM 4529 N N . ASP B 1 233 ? -0.672 8.766 12.219 1 41.44 233 ASP B N 1
ATOM 4530 C CA . ASP B 1 233 ? -1.156 10.109 11.938 1 41.44 233 ASP B CA 1
ATOM 4531 C C . ASP B 1 233 ? -2.645 10.242 12.258 1 41.44 233 ASP B C 1
ATOM 4533 O O . ASP B 1 233 ? -3.168 11.352 12.359 1 41.44 233 ASP B O 1
ATOM 4537 N N . ALA B 1 234 ? -3.457 9.133 12.219 1 42.12 234 ALA B N 1
ATOM 4538 C CA . ALA B 1 234 ? -4.895 9.211 12.461 1 42.12 234 ALA B CA 1
ATOM 4539 C C . ALA B 1 234 ? -5.188 9.703 13.875 1 42.12 234 ALA B C 1
ATOM 4541 O O . ALA B 1 234 ? -6.301 10.156 14.164 1 42.12 234 ALA B O 1
ATOM 4542 N N . GLY B 1 235 ? -4.324 9.578 14.742 1 40.53 235 GLY B N 1
ATOM 4543 C CA . GLY B 1 235 ? -4.488 9.906 16.141 1 40.53 235 GLY B CA 1
ATOM 4544 C C . GLY B 1 235 ? -4.852 11.359 16.375 1 40.53 235 GLY B C 1
ATOM 4545 O O . GLY B 1 235 ? -5.449 11.703 17.406 1 40.53 235 GLY B O 1
ATOM 4546 N N . MET B 1 236 ? -4.387 12.242 15.531 1 42.22 236 MET B N 1
ATOM 4547 C CA . MET B 1 236 ? -4.547 13.664 15.828 1 42.22 236 MET B CA 1
ATOM 4548 C C . MET B 1 236 ? -5.98 14.117 15.578 1 42.22 236 MET B C 1
ATOM 4550 O O . MET B 1 236 ? -6.488 15 16.281 1 42.22 236 MET B O 1
ATOM 4554 N N . LEU B 1 237 ? -6.797 13.383 14.703 1 45.41 237 LEU B N 1
ATOM 4555 C CA . LEU B 1 237 ? -8.133 13.867 14.352 1 45.41 237 LEU B CA 1
ATOM 4556 C C . LEU B 1 237 ? -9.133 13.539 15.453 1 45.41 237 LEU B C 1
ATOM 4558 O O . LEU B 1 237 ? -10.125 14.25 15.625 1 45.41 237 LEU B O 1
ATOM 4562 N N . LEU B 1 238 ? -8.984 12.578 16.266 1 46.06 238 LEU B N 1
ATOM 4563 C CA . LEU B 1 238 ? -10.047 12.062 17.109 1 46.06 238 LEU B CA 1
ATOM 4564 C C . LEU B 1 238 ? -10.055 12.758 18.469 1 46.06 238 LEU B C 1
ATOM 4566 O O . LEU B 1 238 ? -11.047 12.719 19.188 1 46.06 238 LEU B O 1
ATOM 4570 N N . HIS B 1 239 ? -9.062 13.391 18.969 1 40 239 HIS B N 1
ATOM 4571 C CA . HIS B 1 239 ? -9.062 13.727 20.375 1 40 239 HIS B CA 1
ATOM 4572 C C . HIS B 1 239 ? -10.156 14.727 20.719 1 40 239 HIS B C 1
ATOM 4574 O O . HIS B 1 239 ? -10.617 14.797 21.859 1 40 239 HIS B O 1
ATOM 4580 N N . ASP B 1 240 ? -10.594 15.68 19.922 1 39.06 240 ASP B N 1
ATOM 4581 C CA . ASP B 1 240 ? -11.555 16.688 20.359 1 39.06 240 ASP B CA 1
ATOM 4582 C C . ASP B 1 240 ? -12.992 16.234 20.094 1 39.06 240 ASP B C 1
ATOM 4584 O O . ASP B 1 240 ? -13.883 17.062 19.875 1 39.06 240 ASP B O 1
ATOM 4588 N N . LEU B 1 241 ? -13.18 14.977 19.938 1 45.38 241 LEU B N 1
ATOM 4589 C CA . LEU B 1 241 ? -14.57 14.625 19.656 1 45.38 241 LEU B CA 1
ATOM 4590 C C . LEU B 1 241 ? -15.406 14.648 20.938 1 45.38 241 LEU B C 1
ATOM 4592 O O . LEU B 1 241 ? -14.898 14.344 22.016 1 45.38 241 LEU B O 1
ATOM 4596 N N . PRO B 1 242 ? -16.531 15.336 20.953 1 41.41 242 PRO B N 1
ATOM 4597 C CA . PRO B 1 242 ? -17.438 15.352 22.094 1 41.41 242 PRO B CA 1
ATOM 4598 C C . PRO B 1 242 ? -17.656 13.961 22.703 1 41.41 242 PRO B C 1
ATOM 4600 O O . PRO B 1 242 ? -17.531 12.953 22 1 41.41 242 PRO B O 1
ATOM 4603 N N . GLY B 1 243 ? -17.5 13.906 24.016 1 41.72 243 GLY B N 1
ATOM 4604 C CA . GLY B 1 243 ? -17.672 12.766 24.906 1 41.72 243 GLY B CA 1
ATOM 4605 C C . GLY B 1 243 ? -18.844 11.875 24.516 1 41.72 243 GLY B C 1
ATOM 4606 O O . GLY B 1 243 ? -18.938 10.734 24.969 1 41.72 243 GLY B O 1
ATOM 4607 N N . TYR B 1 244 ? -19.844 12.43 23.922 1 41 244 TYR B N 1
ATOM 4608 C CA . TYR B 1 244 ? -21.031 11.602 23.688 1 41 244 TYR B CA 1
ATOM 4609 C C . TYR B 1 244 ? -20.719 10.469 22.719 1 41 244 TYR B C 1
ATOM 4611 O O . TYR B 1 244 ? -21.562 9.602 22.469 1 41 244 TYR B O 1
ATOM 4619 N N . LEU B 1 245 ? -19.656 10.656 22.047 1 46.72 245 LEU B N 1
ATOM 4620 C CA . LEU B 1 245 ? -19.406 9.594 21.078 1 46.72 245 LEU B CA 1
ATOM 4621 C C . LEU B 1 245 ? -19.031 8.297 21.781 1 46.72 245 LEU B C 1
ATOM 4623 O O . LEU B 1 245 ? -18.438 7.398 21.172 1 46.72 245 LEU B O 1
ATOM 4627 N N . ARG B 1 246 ? -19.219 8.359 23.094 1 39.66 246 ARG B N 1
ATOM 4628 C CA . ARG B 1 246 ? -18.984 7.137 23.859 1 39.66 246 ARG B CA 1
ATOM 4629 C C . ARG B 1 246 ? -19.859 5.996 23.328 1 39.66 246 ARG B C 1
ATOM 4631 O O . ARG B 1 246 ? -20.938 6.23 22.797 1 39.66 246 ARG B O 1
ATOM 4638 N N . GLU B 1 247 ? -19.359 4.758 23.531 1 45.81 247 GLU B N 1
ATOM 4639 C CA . GLU B 1 247 ? -19.672 3.404 23.078 1 45.81 247 GLU B CA 1
ATOM 4640 C C . GLU B 1 247 ? -21.125 3.055 23.328 1 45.81 247 GLU B C 1
ATOM 4642 O O . GLU B 1 247 ? -21.562 2.918 24.469 1 45.81 247 GLU B O 1
ATOM 4647 N N . ALA B 1 248 ? -22.016 3.588 22.656 1 39.78 248 ALA B N 1
ATOM 4648 C CA . ALA B 1 248 ? -23.25 2.832 22.875 1 39.78 248 ALA B CA 1
ATOM 4649 C C . ALA B 1 248 ? -23 1.333 22.75 1 39.78 248 ALA B C 1
ATOM 4651 O O . ALA B 1 248 ? -22.344 0.89 21.797 1 39.78 248 ALA B O 1
ATOM 4652 N N . GLY B 1 249 ? -23.109 0.49 23.766 1 39.53 249 GLY B N 1
ATOM 4653 C CA . GLY B 1 249 ? -23 -0.926 24.078 1 39.53 249 GLY B CA 1
ATOM 4654 C C . GLY B 1 249 ? -23.656 -1.817 23.031 1 39.53 249 GLY B C 1
ATOM 4655 O O . GLY B 1 249 ? -23.984 -2.969 23.328 1 39.53 249 GLY B O 1
ATOM 4656 N N . GLY B 1 250 ? -24.266 -1.333 21.938 1 43.66 250 GLY B N 1
ATOM 4657 C CA . GLY B 1 250 ? -24.969 -2.48 21.375 1 43.66 250 GLY B CA 1
ATOM 4658 C C . GLY B 1 250 ? -24.031 -3.611 20.984 1 43.66 250 GLY B C 1
ATOM 4659 O O . GLY B 1 250 ? -22.828 -3.402 20.812 1 43.66 250 GLY B O 1
ATOM 4660 N N . GLU B 1 251 ? -24.469 -4.934 21.094 1 46.69 251 GLU B N 1
ATOM 4661 C CA . GLU B 1 251 ? -23.938 -6.285 21 1 46.69 251 GLU B CA 1
ATOM 4662 C C . GLU B 1 251 ? -23.234 -6.512 19.656 1 46.69 251 GLU B C 1
ATOM 4664 O O . GLU B 1 251 ? -22.969 -7.652 19.281 1 46.69 251 GLU B O 1
ATOM 4669 N N . LYS B 1 252 ? -23.234 -5.582 18.703 1 56.84 252 LYS B N 1
ATOM 4670 C CA . LYS B 1 252 ? -22.625 -6.09 17.484 1 56.84 252 LYS B CA 1
ATOM 4671 C C . LYS B 1 252 ? -21.125 -6.309 17.656 1 56.84 252 LYS B C 1
ATOM 4673 O O . LYS B 1 252 ? -20.453 -5.547 18.375 1 56.84 252 LYS B O 1
ATOM 4678 N N . SER B 1 253 ? -20.5 -7.625 17.25 1 78.38 253 SER B N 1
ATOM 4679 C CA . SER B 1 253 ? -19.109 -8.023 17.359 1 78.38 253 SER B CA 1
ATOM 4680 C C . SER B 1 253 ? -18.188 -7.027 16.656 1 78.38 253 SER B C 1
ATOM 4682 O O . SER B 1 253 ? -18.531 -6.504 15.586 1 78.38 253 SER B O 1
ATOM 4684 N N . ASP B 1 254 ? -17.234 -6.602 17.312 1 88.75 254 ASP B N 1
ATOM 4685 C CA . ASP B 1 254 ? -16.219 -5.664 16.812 1 88.75 254 ASP B CA 1
ATOM 4686 C C . ASP B 1 254 ? -15.531 -6.211 15.57 1 88.75 254 ASP B C 1
ATOM 4688 O O . ASP B 1 254 ? -15.453 -7.426 15.383 1 88.75 254 ASP B O 1
ATOM 4692 N N . CYS B 1 255 ? -15.297 -5.301 14.641 1 93.69 255 CYS B N 1
ATOM 4693 C CA . CYS B 1 255 ? -14.523 -5.637 13.445 1 93.69 255 CYS B CA 1
ATOM 4694 C C . CYS B 1 255 ? -13.375 -6.578 13.797 1 93.69 255 CYS B C 1
ATOM 4696 O O . CYS B 1 255 ? -12.484 -6.219 14.57 1 93.69 255 CYS B O 1
ATOM 4698 N N . SER B 1 256 ? -13.5 -7.75 13.297 1 94.81 256 SER B N 1
ATOM 4699 C CA . SER B 1 256 ? -12.484 -8.758 13.625 1 94.81 256 SER B CA 1
ATOM 4700 C C . SER B 1 256 ? -12.273 -9.727 12.469 1 94.81 256 SER B C 1
ATOM 4702 O O . SER B 1 256 ? -13.117 -9.82 11.57 1 94.81 256 SER B O 1
ATOM 4704 N N . LEU B 1 257 ? -11.117 -10.359 12.586 1 96.62 257 LEU B N 1
ATOM 4705 C CA . LEU B 1 257 ? -10.75 -11.383 11.609 1 96.62 257 LEU B CA 1
ATOM 4706 C C . LEU B 1 257 ? -11.422 -12.711 11.938 1 96.62 257 LEU B C 1
ATOM 4708 O O . LEU B 1 257 ? -11.383 -13.164 13.086 1 96.62 257 LEU B O 1
ATOM 4712 N N . ARG B 1 258 ? -12.094 -13.305 10.922 1 97.12 258 ARG B N 1
ATOM 4713 C CA . ARG B 1 258 ? -12.805 -14.562 11.117 1 97.12 258 ARG B CA 1
ATOM 4714 C C . ARG B 1 258 ? -12.297 -15.633 10.156 1 97.12 258 ARG B C 1
ATOM 4716 O O . ARG B 1 258 ? -11.867 -15.328 9.047 1 97.12 258 ARG B O 1
ATOM 4723 N N . SER B 1 259 ? -12.336 -16.875 10.625 1 96.25 259 SER B N 1
ATOM 4724 C CA . SER B 1 259 ? -11.883 -18 9.82 1 96.25 259 SER B CA 1
ATOM 4725 C C . SER B 1 259 ? -13.023 -18.594 9 1 96.25 259 SER B C 1
ATOM 4727 O O . SER B 1 259 ? -14.172 -18.625 9.453 1 96.25 259 SER B O 1
ATOM 4729 N N . PHE B 1 260 ? -12.719 -19 7.789 1 95.31 260 PHE B N 1
ATOM 4730 C CA . PHE B 1 260 ? -13.68 -19.703 6.938 1 95.31 260 PHE B CA 1
ATOM 4731 C C . PHE B 1 260 ? -12.961 -20.578 5.914 1 95.31 260 PHE B C 1
ATOM 4733 O O . PHE B 1 260 ? -12.789 -20.172 4.758 1 95.31 260 PHE B O 1
ATOM 4740 N N . PRO B 1 261 ? -12.586 -21.734 6.324 1 96.12 261 PRO B N 1
ATOM 4741 C CA . PRO B 1 261 ? -11.938 -22.641 5.359 1 96.12 261 PRO B CA 1
ATOM 4742 C C . PRO B 1 261 ? -12.859 -23.031 4.207 1 96.12 261 PRO B C 1
ATOM 4744 O O . PRO B 1 261 ? -14.031 -23.344 4.43 1 96.12 261 PRO B O 1
ATOM 4747 N N . VAL B 1 262 ? -12.312 -22.969 3.002 1 94.94 262 VAL B N 1
ATOM 4748 C CA . VAL B 1 262 ? -13.086 -23.281 1.808 1 94.94 262 VAL B CA 1
ATOM 4749 C C . VAL B 1 262 ? -12.25 -24.156 0.871 1 94.94 262 VAL B C 1
ATOM 4751 O O . VAL B 1 262 ? -11.031 -23.984 0.777 1 94.94 262 VAL B O 1
ATOM 4754 N N . SER B 1 263 ? -12.961 -25.047 0.185 1 93 263 SER B N 1
ATOM 4755 C CA . SER B 1 263 ? -12.281 -25.859 -0.821 1 93 263 SER B CA 1
ATOM 4756 C C . SER B 1 263 ? -12.477 -25.281 -2.219 1 93 263 SER B C 1
ATOM 4758 O O . SER B 1 263 ? -13.461 -24.594 -2.477 1 93 263 SER B O 1
ATOM 4760 N N . PHE B 1 264 ? -11.531 -25.609 -3.096 1 90.06 264 PHE B N 1
ATOM 4761 C CA . PHE B 1 264 ? -11.664 -25.141 -4.469 1 90.06 264 PHE B CA 1
ATOM 4762 C C . PHE B 1 264 ? -12.797 -25.859 -5.188 1 90.06 264 PHE B C 1
ATOM 4764 O O . PHE B 1 264 ? -13.352 -25.344 -6.16 1 90.06 264 PHE B O 1
ATOM 4771 N N . ALA B 1 265 ? -13.156 -26.969 -4.719 1 87.75 265 ALA B N 1
ATOM 4772 C CA . ALA B 1 265 ? -14.336 -27.641 -5.242 1 87.75 265 ALA B CA 1
ATOM 4773 C C . ALA B 1 265 ? -15.602 -26.859 -4.953 1 87.75 265 ALA B C 1
ATOM 4775 O O . ALA B 1 265 ? -16.469 -26.719 -5.824 1 87.75 265 ALA B O 1
ATOM 4776 N N . GLN B 1 266 ? -15.688 -26.344 -3.705 1 89.88 266 GLN B N 1
ATOM 4777 C CA . GLN B 1 266 ? -16.844 -25.531 -3.312 1 89.88 266 GLN B CA 1
ATOM 4778 C C . GLN B 1 266 ? -16.953 -24.281 -4.168 1 89.88 266 GLN B C 1
ATOM 4780 O O . GLN B 1 266 ? -18.062 -23.766 -4.395 1 89.88 266 GLN B O 1
ATOM 4785 N N . LEU B 1 267 ? -15.812 -23.828 -4.68 1 86.75 267 LEU B N 1
ATOM 4786 C CA . LEU B 1 267 ? -15.789 -22.625 -5.508 1 86.75 267 LEU B CA 1
ATOM 4787 C C . LEU B 1 267 ? -15.961 -22.969 -6.98 1 86.75 267 LEU B C 1
ATOM 4789 O O . LEU B 1 267 ? -16.031 -22.078 -7.832 1 86.75 267 LEU B O 1
ATOM 4793 N N . GLY B 1 268 ? -15.938 -24.219 -7.227 1 81.88 268 GLY B N 1
ATOM 4794 C CA . GLY B 1 268 ? -16.094 -24.688 -8.594 1 81.88 268 GLY B CA 1
ATOM 4795 C C . GLY B 1 268 ? -14.805 -24.641 -9.391 1 81.88 268 GLY B C 1
ATOM 4796 O O . GLY B 1 268 ? -14.82 -24.562 -10.617 1 81.88 268 GLY B O 1
ATOM 4797 N N . TRP B 1 269 ? -13.695 -24.641 -8.664 1 82.5 269 TRP B N 1
ATOM 4798 C CA . TRP B 1 269 ? -12.406 -24.453 -9.32 1 82.5 269 TRP B CA 1
ATOM 4799 C C . TRP B 1 269 ? -11.594 -25.75 -9.312 1 82.5 269 TRP B C 1
ATOM 4801 O O . TRP B 1 269 ? -10.414 -25.75 -9.672 1 82.5 269 TRP B O 1
ATOM 4811 N N . ASP B 1 270 ? -12.156 -26.797 -8.945 1 80.94 270 ASP B N 1
ATOM 4812 C CA . ASP B 1 270 ? -11.406 -28.031 -8.758 1 80.94 270 ASP B CA 1
ATOM 4813 C C . ASP B 1 270 ? -11.055 -28.672 -10.102 1 80.94 270 ASP B C 1
ATOM 4815 O O . ASP B 1 270 ? -10.203 -29.562 -10.164 1 80.94 270 ASP B O 1
ATOM 4819 N N . HIS B 1 271 ? -11.609 -28.219 -11.211 1 81.06 271 HIS B N 1
ATOM 4820 C CA . HIS B 1 271 ? -11.312 -28.828 -12.508 1 81.06 271 HIS B CA 1
ATOM 4821 C C . HIS B 1 271 ? -9.984 -28.328 -13.062 1 81.06 271 HIS B C 1
ATOM 4823 O O . HIS B 1 271 ? -9.383 -28.969 -13.922 1 81.06 271 HIS B O 1
ATOM 4829 N N . TRP B 1 272 ? -9.508 -27.25 -12.516 1 84.25 272 TRP B N 1
ATOM 4830 C CA . TRP B 1 272 ? -8.242 -26.766 -13.047 1 84.25 272 TRP B CA 1
ATOM 4831 C C . TRP B 1 272 ? -7.238 -26.516 -11.922 1 84.25 272 TRP B C 1
ATOM 4833 O O . TRP B 1 272 ? -6.047 -26.344 -12.18 1 84.25 272 TRP B O 1
ATOM 4843 N N . ILE B 1 273 ? -7.703 -26.406 -10.719 1 89.12 273 ILE B N 1
ATOM 4844 C CA . ILE B 1 273 ? -6.777 -26.281 -9.602 1 89.12 273 ILE B CA 1
ATOM 4845 C C . ILE B 1 273 ? -6.449 -27.656 -9.031 1 89.12 273 ILE B C 1
ATOM 4847 O O . ILE B 1 273 ? -7.34 -28.375 -8.57 1 89.12 273 ILE B O 1
ATOM 4851 N N . ILE B 1 274 ? -5.254 -27.938 -9.086 1 91.69 274 ILE B N 1
ATOM 4852 C CA . ILE B 1 274 ? -4.797 -29.234 -8.617 1 91.69 274 ILE B CA 1
ATOM 4853 C C . ILE B 1 274 ? -4.484 -29.172 -7.125 1 91.69 274 ILE B C 1
ATOM 4855 O O . ILE B 1 274 ? -4.863 -30.062 -6.363 1 91.69 274 ILE B O 1
ATOM 4859 N N . ALA B 1 275 ? -3.709 -28.125 -6.77 1 93.69 275 ALA B N 1
ATOM 4860 C CA . ALA B 1 275 ? -3.332 -27.891 -5.375 1 93.69 275 ALA B CA 1
ATOM 4861 C C . ALA B 1 275 ? -3.236 -26.406 -5.074 1 93.69 275 ALA B C 1
ATOM 4863 O O . ALA B 1 275 ? -2.885 -25.609 -5.949 1 93.69 275 ALA B O 1
ATOM 4864 N N . PRO B 1 276 ? -3.562 -25.969 -3.863 1 95.19 276 PRO B N 1
ATOM 4865 C CA . PRO B 1 276 ? -4.066 -26.828 -2.789 1 95.19 276 PRO B CA 1
ATOM 4866 C C . PRO B 1 276 ? -5.535 -27.203 -2.975 1 95.19 276 PRO B C 1
ATOM 4868 O O . PRO B 1 276 ? -6.188 -26.719 -3.902 1 95.19 276 PRO B O 1
ATOM 4871 N N . HIS B 1 277 ? -6.027 -28.188 -2.109 1 93.44 277 HIS B N 1
ATOM 4872 C CA . HIS B 1 277 ? -7.43 -28.578 -2.178 1 93.44 277 HIS B CA 1
ATOM 4873 C C . HIS B 1 277 ? -8.32 -27.578 -1.436 1 93.44 277 HIS B C 1
ATOM 4875 O O . HIS B 1 277 ? -9.461 -27.359 -1.828 1 93.44 277 HIS B O 1
ATOM 4881 N N . ARG B 1 278 ? -7.789 -27.094 -0.356 1 95.12 278 ARG B N 1
ATOM 4882 C CA . ARG B 1 278 ? -8.516 -26.141 0.471 1 95.12 278 ARG B CA 1
ATOM 4883 C C . ARG B 1 278 ? -7.566 -25.125 1.091 1 95.12 278 ARG B C 1
ATOM 4885 O O . ARG B 1 278 ? -6.363 -25.359 1.176 1 95.12 278 ARG B O 1
ATOM 4892 N N . TYR B 1 279 ? -8.07 -23.953 1.374 1 95.69 279 TYR B N 1
ATOM 4893 C CA . TYR B 1 279 ? -7.332 -22.953 2.145 1 95.69 279 TYR B CA 1
ATOM 4894 C C . TYR B 1 279 ? -8.281 -22.078 2.941 1 95.69 279 TYR B C 1
ATOM 4896 O O . TYR B 1 279 ? -9.5 -22.219 2.844 1 95.69 279 TYR B O 1
ATOM 4904 N N . ASN B 1 280 ? -7.699 -21.328 3.773 1 97 280 ASN B N 1
ATOM 4905 C CA . ASN B 1 280 ? -8.492 -20.438 4.621 1 97 280 ASN B CA 1
ATOM 4906 C C . ASN B 1 280 ? -8.281 -18.969 4.254 1 97 280 ASN B C 1
ATOM 4908 O O . ASN B 1 280 ? -7.367 -18.328 4.762 1 97 280 ASN B O 1
ATOM 4912 N N . PRO B 1 281 ? -9.227 -18.453 3.35 1 96.94 281 PRO B N 1
ATOM 4913 C CA . PRO B 1 281 ? -9.07 -17.047 2.98 1 96.94 281 PRO B CA 1
ATOM 4914 C C . PRO B 1 281 ? -9.289 -16.094 4.156 1 96.94 281 PRO B C 1
ATOM 4916 O O . PRO B 1 281 ? -8.766 -14.984 4.164 1 96.94 281 PRO B O 1
ATOM 4919 N N . ARG B 1 282 ? -9.992 -16.531 5.16 1 97.94 282 ARG B N 1
ATOM 4920 C CA . ARG B 1 282 ? -10.453 -15.688 6.266 1 97.94 282 ARG B CA 1
ATOM 4921 C C . ARG B 1 282 ? -11.195 -14.461 5.75 1 97.94 282 ARG B C 1
ATOM 4923 O O . ARG B 1 282 ? -11.312 -14.258 4.539 1 97.94 282 ARG B O 1
ATOM 4930 N N . TYR B 1 283 ? -11.93 -13.812 6.539 1 97.56 283 TYR B N 1
ATOM 4931 C CA . TYR B 1 283 ? -12.648 -12.594 6.168 1 97.56 283 TYR B CA 1
ATOM 4932 C C . TYR B 1 283 ? -12.844 -11.688 7.379 1 97.56 283 TYR B C 1
ATOM 4934 O O . TYR B 1 283 ? -12.711 -12.133 8.523 1 97.56 283 TYR B O 1
ATOM 4942 N N . CYS B 1 284 ? -12.961 -10.391 7.098 1 96.94 284 CYS B N 1
ATOM 4943 C CA . CYS B 1 284 ? -13.203 -9.406 8.148 1 96.94 284 CYS B CA 1
ATOM 4944 C C . CYS B 1 284 ? -14.688 -9.086 8.258 1 96.94 284 CYS B C 1
ATOM 4946 O O . CYS B 1 284 ? -15.367 -8.898 7.246 1 96.94 284 CYS B O 1
ATOM 4948 N N . LYS B 1 285 ? -15.195 -9.102 9.469 1 96.25 285 LYS B N 1
ATOM 4949 C CA . LYS B 1 285 ? -16.609 -8.828 9.727 1 96.25 285 LYS B CA 1
ATOM 4950 C C . LYS B 1 285 ? -16.797 -8.164 11.086 1 96.25 285 LYS B C 1
ATOM 4952 O O . LYS B 1 285 ? -16.016 -8.383 12.008 1 96.25 285 LYS B O 1
ATOM 4957 N N . GLY B 1 286 ? -17.859 -7.387 11.156 1 94.62 286 GLY B N 1
ATOM 4958 C CA . GLY B 1 286 ? -18.203 -6.703 12.398 1 94.62 286 GLY B CA 1
ATOM 4959 C C . GLY B 1 286 ? -18.328 -5.199 12.234 1 94.62 286 GLY B C 1
ATOM 4960 O O . GLY B 1 286 ? -18.156 -4.672 11.133 1 94.62 286 GLY B O 1
ATOM 4961 N N . ALA B 1 287 ? -18.594 -4.539 13.312 1 92.06 287 ALA B N 1
ATOM 4962 C CA . ALA B 1 287 ? -18.797 -3.096 13.281 1 92.06 287 ALA B CA 1
ATOM 4963 C C . ALA B 1 287 ? -17.531 -2.346 13.648 1 92.06 287 ALA B C 1
ATOM 4965 O O . ALA B 1 287 ? -16.797 -2.762 14.555 1 92.06 287 ALA B O 1
ATOM 4966 N N . CYS B 1 288 ? -17.25 -1.295 12.844 1 91.81 288 CYS B N 1
ATOM 4967 C CA . CYS B 1 288 ? -16.156 -0.407 13.219 1 91.81 288 CYS B CA 1
ATOM 4968 C C . CYS B 1 288 ? -16.547 0.49 14.383 1 91.81 288 CYS B C 1
ATOM 4970 O O . CYS B 1 288 ? -17.656 1.034 14.406 1 91.81 288 CYS B O 1
ATOM 4972 N N . PRO B 1 289 ? -15.688 0.59 15.273 1 85.06 289 PRO B N 1
ATOM 4973 C CA . PRO B 1 289 ? -16.031 1.413 16.438 1 85.06 289 PRO B CA 1
ATOM 4974 C C . PRO B 1 289 ? -16.203 2.889 16.094 1 85.06 289 PRO B C 1
ATOM 4976 O O . PRO B 1 289 ? -15.68 3.348 15.062 1 85.06 289 PRO B O 1
ATOM 4979 N N . ARG B 1 290 ? -16.922 3.529 16.922 1 78.75 290 ARG B N 1
ATOM 4980 C CA . ARG B 1 290 ? -17.172 4.953 16.719 1 78.75 290 ARG B CA 1
ATOM 4981 C C . ARG B 1 290 ? -15.867 5.75 16.828 1 78.75 290 ARG B C 1
ATOM 4983 O O . ARG B 1 290 ? -15.664 6.711 16.078 1 78.75 290 ARG B O 1
ATOM 4990 N N . LEU B 1 291 ? -15.094 5.246 17.766 1 75.5 291 LEU B N 1
ATOM 4991 C CA . LEU B 1 291 ? -13.773 5.852 17.891 1 75.5 291 LEU B CA 1
ATOM 4992 C C . LEU B 1 291 ? -12.695 4.926 17.328 1 75.5 291 LEU B C 1
ATOM 4994 O O . LEU B 1 291 ? -12.438 3.857 17.891 1 75.5 291 LEU B O 1
ATOM 4998 N N . LEU B 1 292 ? -12.344 5.324 16.062 1 77.62 292 LEU B N 1
ATOM 4999 C CA . LEU B 1 292 ? -11.32 4.5 15.422 1 77.62 292 LEU B CA 1
ATOM 5000 C C . LEU B 1 292 ? -9.945 4.77 16.031 1 77.62 292 LEU B C 1
ATOM 5002 O O . LEU B 1 292 ? -9.406 5.867 15.898 1 77.62 292 LEU B O 1
ATOM 5006 N N . ARG B 1 293 ? -9.555 3.781 16.984 1 61.06 293 ARG B N 1
ATOM 5007 C CA . ARG B 1 293 ? -8.258 3.867 17.641 1 61.06 293 ARG B CA 1
ATOM 5008 C C . ARG B 1 293 ? -7.148 3.287 16.766 1 61.06 293 ARG B C 1
ATOM 5010 O O . ARG B 1 293 ? -7.422 2.75 15.688 1 61.06 293 ARG B O 1
ATOM 5017 N N . ASP B 1 294 ? -5.859 3.424 17.234 1 61.84 294 ASP B N 1
ATOM 5018 C CA . ASP B 1 294 ? -4.652 3.039 16.5 1 61.84 294 ASP B CA 1
ATOM 5019 C C . ASP B 1 294 ? -4.652 1.545 16.188 1 61.84 294 ASP B C 1
ATOM 5021 O O . ASP B 1 294 ? -4.059 1.112 15.195 1 61.84 294 ASP B O 1
ATOM 5025 N N . GLY B 1 295 ? -5.469 0.834 16.828 1 65.12 295 GLY B N 1
ATOM 5026 C CA . GLY B 1 295 ? -5.383 -0.606 16.656 1 65.12 295 GLY B CA 1
ATOM 5027 C C . GLY B 1 295 ? -5.883 -1.075 15.305 1 65.12 295 GLY B C 1
ATOM 5028 O O . GLY B 1 295 ? -5.488 -2.141 14.828 1 65.12 295 GLY B O 1
ATOM 5029 N N . TYR B 1 296 ? -6.707 -0.258 14.688 1 77.88 296 TYR B N 1
ATOM 5030 C CA . TYR B 1 296 ? -7.309 -0.705 13.438 1 77.88 296 TYR B CA 1
ATOM 5031 C C . TYR B 1 296 ? -6.516 -0.196 12.234 1 77.88 296 TYR B C 1
ATOM 5033 O O . TYR B 1 296 ? -6.863 -0.475 11.086 1 77.88 296 TYR B O 1
ATOM 5041 N N . HIS B 1 297 ? -5.461 0.443 12.477 1 80.19 297 HIS B N 1
ATOM 5042 C CA . HIS B 1 297 ? -4.664 0.967 11.375 1 80.19 297 HIS B CA 1
ATOM 5043 C C . HIS B 1 297 ? -5.539 1.707 10.367 1 80.19 297 HIS B C 1
ATOM 5045 O O . HIS B 1 297 ? -5.363 1.56 9.156 1 80.19 297 HIS B O 1
ATOM 5051 N N . ALA B 1 298 ? -6.531 2.375 10.836 1 87.5 298 ALA B N 1
ATOM 5052 C CA . ALA B 1 298 ? -7.48 3.072 9.969 1 87.5 298 ALA B CA 1
ATOM 5053 C C . ALA B 1 298 ? -6.875 4.359 9.422 1 87.5 298 ALA B C 1
ATOM 5055 O O . ALA B 1 298 ? -6.164 5.074 10.133 1 87.5 298 ALA B O 1
ATOM 5056 N N . PRO B 1 299 ? -7.082 4.609 8.125 1 89.88 299 PRO B N 1
ATOM 5057 C CA . PRO B 1 299 ? -6.641 5.898 7.594 1 89.88 299 PRO B CA 1
ATOM 5058 C C . PRO B 1 299 ? -7.367 7.082 8.234 1 89.88 299 PRO B C 1
ATOM 5060 O O . PRO B 1 299 ? -8.445 6.91 8.805 1 89.88 299 PRO B O 1
ATOM 5063 N N . ASN B 1 300 ? -6.734 8.281 8.156 1 88.44 300 ASN B N 1
ATOM 5064 C CA . ASN B 1 300 ? -7.359 9.492 8.664 1 88.44 300 ASN B CA 1
ATOM 5065 C C . ASN B 1 300 ? -8.75 9.703 8.062 1 88.44 300 ASN B C 1
ATOM 5067 O O . ASN B 1 300 ? -9.656 10.188 8.742 1 88.44 300 ASN B O 1
ATOM 5071 N N . HIS B 1 301 ? -8.859 9.312 6.84 1 94.31 301 HIS B N 1
ATOM 5072 C CA . HIS B 1 301 ? -10.141 9.453 6.152 1 94.31 301 HIS B CA 1
ATOM 5073 C C . HIS B 1 301 ? -11.25 8.711 6.891 1 94.31 301 HIS B C 1
ATOM 5075 O O . HIS B 1 301 ? -12.375 9.203 6.992 1 94.31 301 HIS B O 1
ATOM 5081 N N . ALA B 1 302 ? -10.945 7.492 7.359 1 94 302 ALA B N 1
ATOM 5082 C CA . ALA B 1 302 ? -11.945 6.695 8.062 1 94 302 ALA B CA 1
ATOM 5083 C C . ALA B 1 302 ? -12.398 7.391 9.344 1 94 302 ALA B C 1
ATOM 5085 O O . ALA B 1 302 ? -13.578 7.336 9.711 1 94 302 ALA B O 1
ATOM 5086 N N . VAL B 1 303 ? -11.523 7.973 10 1 88.75 303 VAL B N 1
ATOM 5087 C CA . VAL B 1 303 ? -11.836 8.711 11.219 1 88.75 303 VAL B CA 1
ATOM 5088 C C . VAL B 1 303 ? -12.773 9.867 10.898 1 88.75 303 VAL B C 1
ATOM 5090 O O . VAL B 1 303 ? -13.805 10.047 11.555 1 88.75 303 VAL B O 1
ATOM 5093 N N . VAL B 1 304 ? -12.398 10.625 9.898 1 91.5 304 VAL B N 1
ATOM 5094 C CA . VAL B 1 304 ? -13.203 11.773 9.492 1 91.5 304 VAL B CA 1
ATOM 5095 C C . VAL B 1 304 ? -14.586 11.305 9.047 1 91.5 304 VAL B C 1
ATOM 5097 O O . VAL B 1 304 ? -15.594 11.914 9.398 1 91.5 304 VAL B O 1
ATOM 5100 N N . GLN B 1 305 ? -14.555 10.242 8.227 1 94.56 305 GLN B N 1
ATOM 5101 C CA . GLN B 1 305 ? -15.82 9.711 7.738 1 94.56 305 GLN B CA 1
ATOM 5102 C C . GLN B 1 305 ? -16.734 9.312 8.898 1 94.56 305 GLN B C 1
ATOM 5104 O O . GLN B 1 305 ? -17.938 9.531 8.844 1 94.56 305 GLN B O 1
ATOM 5109 N N . ASN B 1 306 ? -16.188 8.672 9.891 1 90.81 306 ASN B N 1
ATOM 5110 C CA . ASN B 1 306 ? -16.953 8.305 11.078 1 90.81 306 ASN B CA 1
ATOM 5111 C C . ASN B 1 306 ? -17.531 9.539 11.766 1 90.81 306 ASN B C 1
ATOM 5113 O O . ASN B 1 306 ? -18.688 9.531 12.18 1 90.81 306 ASN B O 1
ATOM 5117 N N . LEU B 1 307 ? -16.781 10.562 11.891 1 88.88 307 LEU B N 1
ATOM 5118 C CA . LEU B 1 307 ? -17.219 11.805 12.508 1 88.88 307 LEU B CA 1
ATOM 5119 C C . LEU B 1 307 ? -18.328 12.445 11.68 1 88.88 307 LEU B C 1
ATOM 5121 O O . LEU B 1 307 ? -19.312 12.938 12.234 1 88.88 307 LEU B O 1
ATOM 5125 N N . VAL B 1 308 ? -18.141 12.469 10.391 1 93.38 308 VAL B N 1
ATOM 5126 C CA . VAL B 1 308 ? -19.141 13.031 9.5 1 93.38 308 VAL B CA 1
ATOM 5127 C C . VAL B 1 308 ? -20.469 12.289 9.664 1 93.38 308 VAL B C 1
ATOM 5129 O O . VAL B 1 308 ? -21.516 12.914 9.781 1 93.38 308 VAL B O 1
ATOM 5132 N N . HIS B 1 309 ? -20.344 10.977 9.664 1 93.25 309 HIS B N 1
ATOM 5133 C CA . HIS B 1 309 ? -21.547 10.164 9.852 1 93.25 309 HIS B CA 1
ATOM 5134 C C . HIS B 1 309 ? -22.234 10.508 11.164 1 93.25 309 HIS B C 1
ATOM 5136 O O . HIS B 1 309 ? -23.469 10.617 11.211 1 93.25 309 HIS B O 1
ATOM 5142 N N . GLN B 1 310 ? -21.531 10.719 12.188 1 87.94 310 GLN B N 1
ATOM 5143 C CA . GLN B 1 310 ? -22.078 10.867 13.539 1 87.94 310 GLN B CA 1
ATOM 5144 C C . GLN B 1 310 ? -22.562 12.297 13.773 1 87.94 310 GLN B C 1
ATOM 5146 O O . GLN B 1 310 ? -23.578 12.5 14.43 1 87.94 310 GLN B O 1
ATOM 5151 N N . LEU B 1 311 ? -21.844 13.281 13.211 1 87.56 311 LEU B N 1
ATOM 5152 C CA . LEU B 1 311 ? -22.062 14.656 13.648 1 87.56 311 LEU B CA 1
ATOM 5153 C C . LEU B 1 311 ? -22.719 15.484 12.547 1 87.56 311 LEU B C 1
ATOM 5155 O O . LEU B 1 311 ? -23.344 16.516 12.828 1 87.56 311 LEU B O 1
ATOM 5159 N N . VAL B 1 312 ? -22.484 15.086 11.352 1 91.38 312 VAL B N 1
ATOM 5160 C CA . VAL B 1 312 ? -22.828 16 10.273 1 91.38 312 VAL B CA 1
ATOM 5161 C C . VAL B 1 312 ? -23.984 15.43 9.453 1 91.38 312 VAL B C 1
ATOM 5163 O O . VAL B 1 312 ? -25.016 16.078 9.281 1 91.38 312 VAL B O 1
ATOM 5166 N N . ASP B 1 313 ? -23.828 14.242 8.906 1 94.31 313 ASP B N 1
ATOM 5167 C CA . ASP B 1 313 ? -24.797 13.656 7.98 1 94.31 313 ASP B CA 1
ATOM 5168 C C . ASP B 1 313 ? -24.75 12.133 8.039 1 94.31 313 ASP B C 1
ATOM 5170 O O . ASP B 1 313 ? -23.812 11.508 7.555 1 94.31 313 ASP B O 1
ATOM 5174 N N . ALA B 1 314 ? -25.781 11.453 8.461 1 93.69 314 ALA B N 1
ATOM 5175 C CA . ALA B 1 314 ? -25.844 10.008 8.648 1 93.69 314 ALA B CA 1
ATOM 5176 C C . ALA B 1 314 ? -26.016 9.281 7.32 1 93.69 314 ALA B C 1
ATOM 5178 O O . ALA B 1 314 ? -25.906 8.055 7.258 1 93.69 314 ALA B O 1
ATOM 5179 N N . THR B 1 315 ? -26.203 10.023 6.258 1 93.62 315 THR B N 1
ATOM 5180 C CA . THR B 1 315 ? -26.281 9.398 4.945 1 93.62 315 THR B CA 1
ATOM 5181 C C . THR B 1 315 ? -24.891 8.969 4.465 1 93.62 315 THR B C 1
ATOM 5183 O O . THR B 1 315 ? -24.781 8.133 3.568 1 93.62 315 THR B O 1
ATOM 5186 N N . VAL B 1 316 ? -23.891 9.625 4.996 1 95.38 316 VAL B N 1
ATOM 5187 C CA . VAL B 1 316 ? -22.531 9.148 4.762 1 95.38 316 VAL B CA 1
ATOM 5188 C C . VAL B 1 316 ? -22.281 7.875 5.57 1 95.38 316 VAL B C 1
ATOM 5190 O O . VAL B 1 316 ? -22.453 7.863 6.789 1 95.38 316 VAL B O 1
ATOM 5193 N N . PRO B 1 317 ? -21.953 6.84 4.891 1 95.5 317 PRO B N 1
ATOM 5194 C CA . PRO B 1 317 ? -21.828 5.578 5.629 1 95.5 317 PRO B CA 1
ATOM 5195 C C . PRO B 1 317 ? -20.672 5.598 6.633 1 95.5 317 PRO B C 1
ATOM 5197 O O . PRO B 1 317 ? -19.719 6.367 6.477 1 95.5 317 PRO B O 1
ATOM 5200 N N . ARG B 1 318 ? -20.781 4.723 7.664 1 94.88 318 ARG B N 1
ATOM 5201 C CA . ARG B 1 318 ? -19.656 4.438 8.539 1 94.88 318 ARG B CA 1
ATOM 5202 C C . ARG B 1 318 ? -18.578 3.645 7.801 1 94.88 318 ARG B C 1
ATOM 5204 O O . ARG B 1 318 ? -18.859 3.014 6.781 1 94.88 318 ARG B O 1
ATOM 5211 N N . PRO B 1 319 ? -17.344 3.746 8.328 1 95.06 319 PRO B N 1
ATOM 5212 C CA . PRO B 1 319 ? -16.312 2.889 7.746 1 95.06 319 PRO B CA 1
ATOM 5213 C C . PRO B 1 319 ? -16.656 1.405 7.828 1 95.06 319 PRO B C 1
ATOM 5215 O O . PRO B 1 319 ? -17.359 0.981 8.742 1 95.06 319 PRO B O 1
ATOM 5218 N N . SER B 1 320 ? -16.219 0.688 6.859 1 96.19 320 SER B N 1
ATOM 5219 C CA . SER B 1 320 ? -16.484 -0.745 6.797 1 96.19 320 SER B CA 1
ATOM 5220 C C . SER B 1 320 ? -15.312 -1.557 7.32 1 96.19 320 SER B C 1
ATOM 5222 O O . SER B 1 320 ? -14.156 -1.138 7.195 1 96.19 320 SER B O 1
ATOM 5224 N N . CYS B 1 321 ? -15.664 -2.627 7.93 1 96.25 321 CYS B N 1
ATOM 5225 C CA . CYS B 1 321 ? -14.648 -3.586 8.359 1 96.25 321 CYS B CA 1
ATOM 5226 C C . CYS B 1 321 ? -14.117 -4.383 7.172 1 96.25 321 CYS B C 1
ATOM 5228 O O . CYS B 1 321 ? -14.844 -5.191 6.59 1 96.25 321 CYS B O 1
ATOM 5230 N N . VAL B 1 322 ? -12.859 -4.152 6.785 1 97.06 322 VAL B N 1
ATOM 5231 C CA . VAL B 1 322 ? -12.305 -4.781 5.59 1 97.06 322 VAL B CA 1
ATOM 5232 C C . VAL B 1 322 ? -10.883 -5.273 5.883 1 97.06 322 VAL B C 1
ATOM 5234 O O . VAL B 1 322 ? -10.258 -4.848 6.859 1 97.06 322 VAL B O 1
ATOM 5237 N N . PRO B 1 323 ? -10.352 -6.129 5.078 1 95.88 323 PRO B N 1
ATOM 5238 C CA . PRO B 1 323 ? -8.984 -6.594 5.301 1 95.88 323 PRO B CA 1
ATOM 5239 C C . PRO B 1 323 ? -7.949 -5.48 5.152 1 95.88 323 PRO B C 1
ATOM 5241 O O . PRO B 1 323 ? -8.094 -4.609 4.289 1 95.88 323 PRO B O 1
ATOM 5244 N N . TYR B 1 324 ? -6.957 -5.617 6.02 1 92.12 324 TYR B N 1
ATOM 5245 C CA . TYR B 1 324 ? -5.852 -4.668 6 1 92.12 324 TYR B CA 1
ATOM 5246 C C . TYR B 1 324 ? -4.648 -5.25 5.266 1 92.12 324 TYR B C 1
ATOM 5248 O O . TYR B 1 324 ? -4.145 -4.648 4.312 1 92.12 324 TYR B O 1
ATOM 5256 N N . ARG B 1 325 ? -4.254 -6.34 5.723 1 93.5 325 ARG B N 1
ATOM 5257 C CA . ARG B 1 325 ? -3.107 -7.031 5.145 1 93.5 325 ARG B CA 1
ATOM 5258 C C . ARG B 1 325 ? -3.516 -8.375 4.559 1 93.5 325 ARG B C 1
ATOM 5260 O O . ARG B 1 325 ? -4.453 -9.016 5.047 1 93.5 325 ARG B O 1
ATOM 5267 N N . TYR B 1 326 ? -2.773 -8.742 3.49 1 93.19 326 TYR B N 1
ATOM 5268 C CA . TYR B 1 326 ? -3.045 -10.008 2.816 1 93.19 326 TYR B CA 1
ATOM 5269 C C . TYR B 1 326 ? -1.785 -10.859 2.729 1 93.19 326 TYR B C 1
ATOM 5271 O O . TYR B 1 326 ? -0.67 -10.344 2.838 1 93.19 326 TYR B O 1
ATOM 5279 N N . SER B 1 327 ? -1.975 -12.086 2.633 1 93.12 327 SER B N 1
ATOM 5280 C CA . SER B 1 327 ? -0.893 -13 2.281 1 93.12 327 SER B CA 1
ATOM 5281 C C . SER B 1 327 ? -1.232 -13.797 1.028 1 93.12 327 SER B C 1
ATOM 5283 O O . SER B 1 327 ? -2.4 -13.906 0.651 1 93.12 327 SER B O 1
ATOM 5285 N N . PRO B 1 328 ? -0.25 -14.289 0.37 1 92.31 328 PRO B N 1
ATOM 5286 C CA . PRO B 1 328 ? -0.456 -15.023 -0.878 1 92.31 328 PRO B CA 1
ATOM 5287 C C . PRO B 1 328 ? -0.722 -16.516 -0.648 1 92.31 328 PRO B C 1
ATOM 5289 O O . PRO B 1 328 ? -0.553 -17 0.469 1 92.31 328 PRO B O 1
ATOM 5292 N N . ILE B 1 329 ? -1.157 -17.156 -1.682 1 93 329 ILE B N 1
ATOM 5293 C CA . ILE B 1 329 ? -1.148 -18.625 -1.741 1 93 329 ILE B CA 1
ATOM 5294 C C . ILE B 1 329 ? -0.534 -19.078 -3.062 1 93 329 ILE B C 1
ATOM 5296 O O . ILE B 1 329 ? -0.542 -18.344 -4.047 1 93 329 ILE B O 1
ATOM 5300 N N . SER B 1 330 ? 0.062 -20.234 -2.967 1 93.31 330 SER B N 1
ATOM 5301 C CA . SER B 1 330 ? 0.557 -20.906 -4.168 1 93.31 330 SER B CA 1
ATOM 5302 C C . SER B 1 330 ? -0.477 -21.875 -4.727 1 93.31 330 SER B C 1
ATOM 5304 O O . SER B 1 330 ? -1.128 -22.594 -3.971 1 93.31 330 SER B O 1
ATOM 5306 N N . VAL B 1 331 ? -0.555 -21.844 -6.043 1 92.94 331 VAL B N 1
ATOM 5307 C CA . VAL B 1 331 ? -1.542 -22.703 -6.684 1 92.94 331 VAL B CA 1
ATOM 5308 C C . VAL B 1 331 ? -0.885 -23.5 -7.816 1 92.94 331 VAL B C 1
ATOM 5310 O O . VAL B 1 331 ? -0.082 -22.953 -8.578 1 92.94 331 VAL B O 1
ATOM 5313 N N . LEU B 1 332 ? -1.166 -24.797 -7.785 1 93.62 332 LEU B N 1
ATOM 5314 C CA . LEU B 1 332 ? -0.825 -25.656 -8.914 1 93.62 332 LEU B CA 1
ATOM 5315 C C . LEU B 1 332 ? -2.035 -25.875 -9.812 1 93.62 332 LEU B C 1
ATOM 5317 O O . LEU B 1 332 ? -3.072 -26.375 -9.352 1 93.62 332 LEU B O 1
ATOM 5321 N N . MET B 1 333 ? -1.901 -25.5 -11.07 1 91.75 333 MET B N 1
ATOM 5322 C CA . MET B 1 333 ? -3.082 -25.562 -11.922 1 91.75 333 MET B CA 1
ATOM 5323 C C . MET B 1 333 ? -2.738 -26.156 -13.281 1 91.75 333 MET B C 1
ATOM 5325 O O . MET B 1 333 ? -1.567 -26.219 -13.664 1 91.75 333 MET B O 1
ATOM 5329 N N . ILE B 1 334 ? -3.725 -26.609 -13.922 1 85.75 334 ILE B N 1
ATOM 5330 C CA . ILE B 1 334 ? -3.6 -27.109 -15.281 1 85.75 334 ILE B CA 1
ATOM 5331 C C . ILE B 1 334 ? -4.059 -26.047 -16.266 1 85.75 334 ILE B C 1
ATOM 5333 O O . ILE B 1 334 ? -5.129 -25.453 -16.094 1 85.75 334 ILE B O 1
ATOM 5337 N N . GLN B 1 335 ? -3.217 -25.781 -17.219 1 79.19 335 GLN B N 1
ATOM 5338 C CA . GLN B 1 335 ? -3.541 -24.766 -18.219 1 79.19 335 GLN B CA 1
ATOM 5339 C C . GLN B 1 335 ? -4.363 -25.359 -19.344 1 79.19 335 GLN B C 1
ATOM 5341 O O . GLN B 1 335 ? -4.496 -26.578 -19.453 1 79.19 335 GLN B O 1
ATOM 5346 N N . HIS B 1 336 ? -4.887 -24.422 -20.188 1 70 336 HIS B N 1
ATOM 5347 C CA . HIS B 1 336 ? -5.738 -24.828 -21.297 1 70 336 HIS B CA 1
ATOM 5348 C C . HIS B 1 336 ? -4.984 -25.734 -22.266 1 70 336 HIS B C 1
ATOM 5350 O O . HIS B 1 336 ? -5.57 -26.641 -22.844 1 70 336 HIS B O 1
ATOM 5356 N N . ASP B 1 337 ? -3.73 -25.469 -22.359 1 66.12 337 ASP B N 1
ATOM 5357 C CA . ASP B 1 337 ? -2.934 -26.25 -23.297 1 66.12 337 ASP B CA 1
ATOM 5358 C C . ASP B 1 337 ? -2.447 -27.547 -22.656 1 66.12 337 ASP B C 1
ATOM 5360 O O . ASP B 1 337 ? -1.683 -28.297 -23.281 1 66.12 337 ASP B O 1
ATOM 5364 N N . GLY B 1 338 ? -2.918 -27.828 -21.516 1 71.12 338 GLY B N 1
ATOM 5365 C CA . GLY B 1 338 ? -2.518 -29.047 -20.828 1 71.12 338 GLY B CA 1
ATOM 5366 C C . GLY B 1 338 ? -1.264 -28.875 -19.984 1 71.12 338 GLY B C 1
ATOM 5367 O O . GLY B 1 338 ? -0.856 -29.781 -19.281 1 71.12 338 GLY B O 1
ATOM 5368 N N . GLY B 1 339 ? -0.719 -27.75 -20.125 1 79.56 339 GLY B N 1
ATOM 5369 C CA . GLY B 1 339 ? 0.433 -27.453 -19.297 1 79.56 339 GLY B CA 1
ATOM 5370 C C . GLY B 1 339 ? 0.08 -27.328 -17.828 1 79.56 339 GLY B C 1
ATOM 5371 O O . GLY B 1 339 ? -1.097 -27.219 -17.469 1 79.56 339 GLY B O 1
ATOM 5372 N N . ILE B 1 340 ? 1.082 -27.547 -17.016 1 91 340 ILE B N 1
ATOM 5373 C CA . ILE B 1 340 ? 0.914 -27.406 -15.578 1 91 340 ILE B CA 1
ATOM 5374 C C . ILE B 1 340 ? 1.634 -26.141 -15.102 1 91 340 ILE B C 1
ATOM 5376 O O . ILE B 1 340 ? 2.773 -25.875 -15.5 1 91 340 ILE B O 1
ATOM 5380 N N . LEU B 1 341 ? 0.926 -25.375 -14.328 1 91.5 341 LEU B N 1
ATOM 5381 C CA . LEU B 1 341 ? 1.465 -24.094 -13.891 1 91.5 341 LEU B CA 1
ATOM 5382 C C . LEU B 1 341 ? 1.431 -23.984 -12.367 1 91.5 341 LEU B C 1
ATOM 5384 O O . LEU B 1 341 ? 0.398 -24.25 -11.75 1 91.5 341 LEU B O 1
ATOM 5388 N N . TYR B 1 342 ? 2.584 -23.75 -11.867 1 92.94 342 TYR B N 1
ATOM 5389 C CA . TYR B 1 342 ? 2.691 -23.297 -10.484 1 92.94 342 TYR B CA 1
ATOM 5390 C C . TYR B 1 342 ? 2.762 -21.766 -10.422 1 92.94 342 TYR B C 1
ATOM 5392 O O . TYR B 1 342 ? 3.586 -21.156 -11.094 1 92.94 342 TYR B O 1
ATOM 5400 N N . LYS B 1 343 ? 1.939 -21.172 -9.516 1 91.06 343 LYS B N 1
ATOM 5401 C CA . LYS B 1 343 ? 1.95 -19.719 -9.43 1 91.06 343 LYS B CA 1
ATOM 5402 C C . LYS B 1 343 ? 1.538 -19.25 -8.039 1 91.06 343 LYS B C 1
ATOM 5404 O O . LYS B 1 343 ? 0.643 -19.828 -7.422 1 91.06 343 LYS B O 1
ATOM 5409 N N . GLU B 1 344 ? 2.238 -18.25 -7.66 1 90.62 344 GLU B N 1
ATOM 5410 C CA . GLU B 1 344 ? 1.856 -17.609 -6.41 1 90.62 344 GLU B CA 1
ATOM 5411 C C . GLU B 1 344 ? 0.889 -16.453 -6.66 1 90.62 344 GLU B C 1
ATOM 5413 O O . GLU B 1 344 ? 1.174 -15.555 -7.461 1 90.62 344 GLU B O 1
ATOM 5418 N N . TYR B 1 345 ? -0.247 -16.5 -6.004 1 88.12 345 TYR B N 1
ATOM 5419 C CA . TYR B 1 345 ? -1.245 -15.445 -6.098 1 88.12 345 TYR B CA 1
ATOM 5420 C C . TYR B 1 345 ? -1.243 -14.578 -4.844 1 88.12 345 TYR B C 1
ATOM 5422 O O . TYR B 1 345 ? -1.437 -15.086 -3.736 1 88.12 345 TYR B O 1
ATOM 5430 N N . GLU B 1 346 ? -1.127 -13.289 -5.137 1 88.12 346 GLU B N 1
ATOM 5431 C CA . GLU B 1 346 ? -1.089 -12.352 -4.02 1 88.12 346 GLU B CA 1
ATOM 5432 C C . GLU B 1 346 ? -2.494 -12.039 -3.518 1 88.12 346 GLU B C 1
ATOM 5434 O O . GLU B 1 346 ? -3.48 -12.297 -4.211 1 88.12 346 GLU B O 1
ATOM 5439 N N . ASN B 1 347 ? -2.625 -11.555 -2.252 1 91.06 347 ASN B N 1
ATOM 5440 C CA . ASN B 1 347 ? -3.854 -11.023 -1.678 1 91.06 347 ASN B CA 1
ATOM 5441 C C . ASN B 1 347 ? -4.977 -12.055 -1.693 1 91.06 347 ASN B C 1
ATOM 5443 O O . ASN B 1 347 ? -6.098 -11.758 -2.115 1 91.06 347 ASN B O 1
ATOM 5447 N N . MET B 1 348 ? -4.562 -13.211 -1.237 1 93.5 348 MET B N 1
ATOM 5448 C CA . MET B 1 348 ? -5.535 -14.297 -1.269 1 93.5 348 MET B CA 1
ATOM 5449 C C . MET B 1 348 ? -6.09 -14.57 0.125 1 93.5 348 MET B C 1
ATOM 5451 O O . MET B 1 348 ? -7.211 -15.07 0.266 1 93.5 348 MET B O 1
ATOM 5455 N N . ILE B 1 349 ? -5.305 -14.211 1.116 1 96 349 ILE B N 1
ATOM 5456 C CA . ILE B 1 349 ? -5.707 -14.5 2.488 1 96 349 ILE B CA 1
ATOM 5457 C C . ILE B 1 349 ? -5.691 -13.211 3.311 1 96 349 ILE B C 1
ATOM 5459 O O . ILE B 1 349 ? -4.684 -12.5 3.338 1 96 349 ILE B O 1
ATOM 5463 N N . ALA B 1 350 ? -6.793 -12.922 3.961 1 97 350 ALA B N 1
ATOM 5464 C CA . ALA B 1 350 ? -6.805 -11.789 4.879 1 97 350 ALA B CA 1
ATOM 5465 C C . ALA B 1 350 ? -6.047 -12.109 6.164 1 97 350 ALA B C 1
ATOM 5467 O O . ALA B 1 350 ? -6.309 -13.133 6.805 1 97 350 ALA B O 1
ATOM 5468 N N . GLU B 1 351 ? -5.09 -11.211 6.527 1 95.5 351 GLU B N 1
ATOM 5469 C CA . GLU B 1 351 ? -4.273 -11.477 7.711 1 95.5 351 GLU B CA 1
ATOM 5470 C C . GLU B 1 351 ? -4.676 -10.57 8.875 1 95.5 351 GLU B C 1
ATOM 5472 O O . GLU B 1 351 ? -4.422 -10.891 10.031 1 95.5 351 GLU B O 1
ATOM 5477 N N . SER B 1 352 ? -5.219 -9.445 8.594 1 94.38 352 SER B N 1
ATOM 5478 C CA . SER B 1 352 ? -5.684 -8.492 9.586 1 94.38 352 SER B CA 1
ATOM 5479 C C . SER B 1 352 ? -6.801 -7.613 9.031 1 94.38 352 SER B C 1
ATOM 5481 O O . SER B 1 352 ? -7.074 -7.637 7.828 1 94.38 352 SER B O 1
ATOM 5483 N N . CYS B 1 353 ? -7.516 -6.969 9.953 1 94.25 353 CYS B N 1
ATOM 5484 C CA . CYS B 1 353 ? -8.648 -6.141 9.539 1 94.25 353 CYS B CA 1
ATOM 5485 C C . CYS B 1 353 ? -8.398 -4.672 9.867 1 94.25 353 CYS B C 1
ATOM 5487 O O . CYS B 1 353 ? -7.547 -4.355 10.703 1 94.25 353 CYS B O 1
ATOM 5489 N N . THR B 1 354 ? -9.031 -3.82 9.156 1 93.62 354 THR B N 1
ATOM 5490 C CA . THR B 1 354 ? -9.023 -2.377 9.375 1 93.62 354 THR B CA 1
ATOM 5491 C C . THR B 1 354 ? -10.406 -1.785 9.102 1 93.62 354 THR B C 1
ATOM 5493 O O . THR B 1 354 ? -11.312 -2.492 8.664 1 93.62 354 THR B O 1
ATOM 5496 N N . CYS B 1 355 ? -10.594 -0.567 9.477 1 93.38 355 CYS B N 1
ATOM 5497 C CA . CYS B 1 355 ? -11.812 0.171 9.172 1 93.38 355 CYS B CA 1
ATOM 5498 C C . CYS B 1 355 ? -11.555 1.236 8.109 1 93.38 355 CYS B C 1
ATOM 5500 O O . CYS B 1 355 ? -10.672 2.082 8.273 1 93.38 355 CYS B O 1
ATOM 5502 N N . ARG B 1 356 ? -12.352 1.046 6.996 1 94.25 356 ARG B N 1
ATOM 5503 C CA . ARG B 1 356 ? -12.172 1.992 5.898 1 94.25 356 ARG B CA 1
ATOM 5504 C C . ARG B 1 356 ? -13.516 2.492 5.379 1 94.25 356 ARG B C 1
ATOM 5506 O O . ARG B 1 356 ? -14.531 1.808 5.516 1 94.25 356 ARG B O 1
#

pLDDT: mean 73.62, std 22.77, range [26.5, 98.0]

Nearest PDB structures (foldseek):
  7zjf-assembly1_A  TM=9.537E-01  e=4.427E-10  Homo sapiens
  3qb4-assembly3_A  TM=9.479E-01  e=5.850E-10  Homo sapiens
  6z3j-assembly1_A  TM=9.360E-01  e=1.142E-09  Homo sapiens
  4n1d-assembly1_A-2  TM=9.560E-01  e=2.108E-09  Homo sapiens
  1lx5-assembly1_A-2  TM=9.612E-01  e=3.114E-09  Homo sapiens

Secondary structure (DSSP, 8-state):
-------------------------------HHHHHHHHHS-SS----S-TTSSHHHHHHHHHHHHHB-TT-PBPTT--TT--EEEEEE----S-PPPBTTEEEEEEEEE-----TTEEEEEEEEEEE-EEEETTEEEEEEEEEPPBTTB--EEPPBSSSSPBTTEEEEE-GGGS---SS----EEEEEEEEEEESS---SSPPPPPPPPEEEEEEEEGGG----------STTHHHHTTS-GGG------PPBSEEE---EETTTTT-TTTEEE-SEE---EEESBPPSS--GGGT--HHHHHHHHIIIII-TTSPPPPEEE--EEEEEEEEE-TTS-EEEEEEEEEEE--EEE-/-------------------------------HHHHHHHHHS-SS----S-TTSSHHHHHHHHHHHHHB-TT-PBPTT--TT--EEEEEE----S-PPPBTTEEEEEEEEE-----TTEEEEEEEEEEE-EEEETTEEEEEEEEEPPPSSS--EEPPBSSSSPBTTEEEEE-GGGS---SS----EEEEEEEEEEESS---SSPPPPPPPPEEEEEEEEGGG----------STTHHHHTTS-GGGS-----PPBSEEE---EETTTTT-TTTEEE-SEE---EEESBPPSS--GGGT--HHHHHHHHIIIII-TTSPPPPEEE--EEEEEEEEE-TTS-EEEEEEEEEEE--EEE-